Protein AF-0000000071057238 (afdb_homodimer)

Nearest PDB structures (foldseek):
  3fnb-assembly1_A  TM=7.774E-01  e=9.177E-21  Streptococcus mutans UA159
  3fnb-assembly1_B  TM=7.816E-01  e=3.026E-20  Streptococcus mutans UA159
  2jbw-assembly2_C  TM=7.021E-01  e=7.279E-16  Paenarthrobacter nicotinovorans
  6i8w-assembly2_B  TM=6.878E-01  e=1.904E-10  Pseudomonas aeruginosa
  4ccw-assembly1_A  TM=6.470E-01  e=1.759E-09  Bacillus subtilis

pLDDT: mean 96.22, std 3.1, range [66.31, 98.94]

Secondary structure (DSSP, 8-state):
--SSS-HHHHHHHHHHHGGGTTSHHHHHHHHHHHHH-SSHHHHHHHHHHHHHHHHHTT-HHHHHHHHHHHHTT--TT-TTHHHHHHHHHHHHHHH--SSEEEEEEEEETTEEEEEEEEEPTT--EEEEEE--SS--HHHHHGGGGGGTTSSEEEEEE--TTSTTGGGGT----S-THHHHHHHHHHTT-S-EEEEEETTHHHHHHHHHTT-TTEEEEEEES----HHHHHHHHH-HHHHHHHHHHHHTT-HHHHHHHHHHHHTT-HHHHHHHHHHHHHH---SHHHHHHHHTT--GGGTGGG--SEEEEEEETT-SSS-TTHHHHHHHH-TT-SEEEEEEE-TTTS--SGGGTT-HHHHHHHHHHHH-/--SSS-HHHHHHHHHHHGGGTTSHHHHHHHHHHHHH-SSHHHHHHHHHHHHHHHHHTT-HHHHHHHHHHHHTT--TT-TTHHHHHHHHHHHHHHH--SSEEEEEEEEETTEEEEEEEEEPTT--EEEEEE--SS--HHHHHGGGGGGTTSSEEEEEE--TTSTTGGGGT----S-THHHHHHHHHHTT-S-EEEEEETTHHHHHHHHHHH-TTEEEEEEES----HHHHHHHHH-HHHHHHHHHHHHTT-HHHHHHHHHHHHTT-HHHHHHHHHHHHHH---SHHHHHHHHTT--GGGTGGG--SEEEEEEETT-SSS-TTHHHHHHHH-TT-SEEEEEEE-TTTS--SGGGTT-HHHHHHHHHHHH-

Solvent-accessible surface area (backbone atoms only — not comparable to full-atom values): 37142 Å² total; per-residue (Å²): 130,84,49,58,77,44,70,65,60,27,49,50,52,47,60,58,41,50,92,44,55,84,40,67,66,51,45,51,45,61,69,48,46,28,80,59,44,85,50,69,67,42,40,27,51,52,30,41,52,53,15,52,52,28,46,74,71,65,42,25,57,61,14,14,38,24,22,48,56,24,45,64,83,57,52,91,78,43,84,58,43,63,60,40,49,50,49,19,50,52,26,34,72,73,48,64,66,93,44,57,69,48,79,50,68,41,74,47,93,93,42,51,30,49,34,40,35,36,55,29,95,72,37,84,45,41,35,38,36,35,50,28,85,82,37,37,50,72,66,54,57,66,70,48,66,84,50,63,83,34,50,38,23,38,38,30,34,30,51,54,19,18,52,71,26,35,82,62,68,36,43,46,65,64,68,37,34,54,61,50,49,47,50,31,60,73,70,69,52,75,62,32,30,37,36,6,32,44,53,6,14,25,37,43,46,43,15,38,33,71,37,71,43,44,52,37,40,34,18,30,18,65,31,51,37,59,62,54,32,50,31,68,71,57,32,72,66,55,35,49,50,47,52,51,35,58,75,64,66,40,48,82,58,44,32,60,52,53,54,56,55,25,74,77,29,72,60,53,37,49,51,50,54,52,45,25,58,22,55,68,39,90,46,59,47,60,39,50,60,56,45,58,64,38,43,35,83,82,30,30,57,52,22,52,33,35,35,37,39,37,36,18,61,63,18,84,57,42,62,47,73,47,52,40,57,51,59,68,36,37,70,46,30,24,29,40,36,36,40,41,22,19,83,79,62,43,22,14,29,61,60,16,52,90,30,45,66,63,53,49,55,53,50,51,58,68,74,98,130,83,50,58,76,44,68,66,59,28,49,50,53,46,62,58,39,52,92,44,55,85,40,65,66,52,46,51,46,61,71,48,46,29,82,58,45,85,48,70,66,40,39,28,51,53,30,40,53,53,13,51,50,28,46,75,71,64,42,24,58,61,14,15,39,25,22,48,55,25,46,65,84,57,53,91,79,42,84,59,44,64,61,39,50,50,49,20,49,52,25,34,72,73,47,65,66,94,45,57,68,48,79,51,68,42,75,47,92,93,44,54,31,48,33,41,36,36,55,28,94,70,36,83,44,40,35,39,36,36,50,29,86,82,37,37,50,72,64,56,58,67,70,49,66,85,50,62,84,34,48,36,23,39,38,29,33,28,51,54,19,18,50,71,26,35,83,62,69,35,45,47,64,66,68,34,34,54,62,51,50,48,50,33,59,73,68,69,50,74,61,33,32,35,36,8,33,44,54,6,15,24,37,44,48,42,15,37,35,71,37,72,40,42,51,34,41,33,19,32,18,64,32,51,37,58,60,52,31,50,30,67,71,58,31,72,66,56,35,52,52,48,51,52,35,58,76,66,66,39,46,84,60,44,33,58,50,53,54,55,55,25,74,75,29,72,60,54,38,49,52,49,56,53,44,25,58,22,54,68,39,90,47,60,47,60,39,51,61,57,47,60,64,38,44,37,84,82,30,30,59,52,22,51,34,35,34,39,37,36,35,17,61,64,17,84,56,42,62,48,74,47,51,41,57,51,60,67,36,36,71,45,29,25,29,41,34,37,39,40,19,19,82,78,62,44,21,14,30,62,62,16,52,91,30,46,68,63,55,49,54,53,49,52,58,68,74,98

InterPro domains:
  IPR000073 Alpha/beta hydrolase fold-1 [PF00561] (149-231)
  IPR029058 Alpha/Beta hydrolase fold [G3DSA:3.40.50.1820] (105-368)
  IPR029058 Alpha/Beta hydrolase fold [SSF53474] (9-367)

Organism: NCBI:txid439219

Structure (mmCIF, N/CA/C/O backbone):
data_AF-0000000071057238-model_v1
#
loop_
_entity.id
_entity.type
_entity.pdbx_description
1 polymer 'Pimeloyl-ACP methyl ester carboxylesterase'
#
loop_
_atom_site.group_PDB
_atom_site.id
_atom_site.type_symbol
_atom_site.label_atom_id
_atom_site.label_alt_id
_atom_site.label_comp_id
_atom_site.label_asym_id
_atom_site.label_entity_id
_atom_site.label_seq_id
_atom_site.pdbx_PDB_ins_code
_atom_site.Cartn_x
_atom_site.Cartn_y
_atom_site.Cartn_z
_atom_site.occupancy
_atom_site.B_iso_or_equiv
_atom_site.auth_seq_id
_atom_site.auth_comp_id
_atom_site.auth_asym_id
_atom_site.auth_atom_id
_atom_site.pdbx_PDB_model_num
ATOM 1 N N . MET A 1 1 ? -17.672 -15.414 -11.508 1 66.5 1 MET A N 1
ATOM 2 C CA . MET A 1 1 ? -18.547 -16.203 -12.367 1 66.5 1 MET A CA 1
ATOM 3 C C . MET A 1 1 ? -18.625 -17.656 -11.891 1 66.5 1 MET A C 1
ATOM 5 O O . MET A 1 1 ? -17.656 -18.188 -11.359 1 66.5 1 MET A O 1
ATOM 9 N N . MET A 1 2 ? -19.781 -18.141 -11.859 1 83.88 2 MET A N 1
ATOM 10 C CA . MET A 1 2 ? -20.016 -19.516 -11.398 1 83.88 2 MET A CA 1
ATOM 11 C C . MET A 1 2 ? -20.172 -20.469 -12.578 1 83.88 2 MET A C 1
ATOM 13 O O . MET A 1 2 ? -20.969 -20.234 -13.484 1 83.88 2 MET A O 1
ATOM 17 N N . PHE A 1 3 ? -19.234 -21.484 -12.688 1 94.12 3 PHE A N 1
ATOM 18 C CA . PHE A 1 3 ? -19.266 -22.531 -13.703 1 94.12 3 PHE A CA 1
ATOM 19 C C . PHE A 1 3 ? -19.781 -23.844 -13.125 1 94.12 3 PHE A C 1
ATOM 21 O O . PHE A 1 3 ? -20.938 -24.219 -13.359 1 94.12 3 PHE A O 1
ATOM 28 N N . THR A 1 4 ? -19.062 -24.438 -12.25 1 93.56 4 THR A N 1
ATOM 29 C CA . THR A 1 4 ? -19.359 -25.75 -11.688 1 93.56 4 THR A CA 1
ATOM 30 C C . THR A 1 4 ? -19.969 -25.609 -10.289 1 93.56 4 THR A C 1
ATOM 32 O O . THR A 1 4 ? -20.609 -26.531 -9.789 1 93.56 4 THR A O 1
ATOM 35 N N . GLY A 1 5 ? -19.719 -24.531 -9.672 1 91.31 5 GLY A N 1
ATOM 36 C CA . GLY A 1 5 ? -20.078 -24.359 -8.273 1 91.31 5 GLY A CA 1
ATOM 37 C C . GLY A 1 5 ? -18.953 -24.703 -7.324 1 91.31 5 GLY A C 1
ATOM 38 O O . GLY A 1 5 ? -18.984 -24.328 -6.148 1 91.31 5 GLY A O 1
ATOM 39 N N . ASN A 1 6 ? -17.969 -25.375 -7.777 1 91.31 6 ASN A N 1
ATOM 40 C CA . ASN A 1 6 ? -16.75 -25.625 -7.02 1 91.31 6 ASN A CA 1
ATOM 41 C C . ASN A 1 6 ? -15.711 -24.547 -7.25 1 91.31 6 ASN A C 1
ATOM 43 O O . ASN A 1 6 ? -15.289 -24.312 -8.383 1 91.31 6 ASN A O 1
ATOM 47 N N . ASN A 1 7 ? -15.25 -23.922 -6.188 1 89.56 7 ASN A N 1
ATOM 48 C CA . ASN A 1 7 ? -14.375 -22.75 -6.297 1 89.56 7 ASN A CA 1
ATOM 49 C C . ASN A 1 7 ? -13.062 -23.109 -6.984 1 89.56 7 ASN A C 1
ATOM 51 O O . ASN A 1 7 ? -12.523 -22.297 -7.746 1 89.56 7 ASN A O 1
ATOM 55 N N . GLN A 1 8 ? -12.539 -24.234 -6.734 1 91.25 8 GLN A N 1
ATOM 56 C CA . GLN A 1 8 ? -11.273 -24.672 -7.328 1 91.25 8 GLN A CA 1
ATOM 57 C C . GLN A 1 8 ? -11.406 -24.828 -8.836 1 91.25 8 GLN A C 1
ATOM 59 O O . GLN A 1 8 ? -10.578 -24.328 -9.594 1 91.25 8 GLN A O 1
ATOM 64 N N . PHE A 1 9 ? -12.453 -25.484 -9.289 1 94.75 9 PHE A N 1
ATOM 65 C CA . PHE A 1 9 ? -12.695 -25.656 -10.719 1 94.75 9 PHE A CA 1
ATOM 66 C C . PHE A 1 9 ? -13.016 -24.328 -11.383 1 94.75 9 PHE A C 1
ATOM 68 O O . PHE A 1 9 ? -12.477 -24.016 -12.453 1 94.75 9 PHE A O 1
ATOM 75 N N . ASP A 1 10 ? -13.867 -23.594 -10.727 1 94.62 10 ASP A N 1
ATOM 76 C CA . ASP A 1 10 ? -14.336 -22.344 -11.32 1 94.62 10 ASP A CA 1
ATOM 77 C C . ASP A 1 10 ? -13.18 -21.359 -11.5 1 94.62 10 ASP A C 1
ATOM 79 O O . ASP A 1 10 ? -13.094 -20.672 -12.523 1 94.62 10 ASP A O 1
ATOM 83 N N . PHE A 1 11 ? -12.281 -21.328 -10.578 1 93.62 11 PHE A N 1
ATOM 84 C CA . PHE A 1 11 ? -11.117 -20.453 -10.672 1 93.62 11 PHE A CA 1
ATOM 85 C C . PHE A 1 11 ? -10.219 -20.875 -11.836 1 93.62 11 PHE A C 1
ATOM 87 O O . PHE A 1 11 ? -9.75 -20.016 -12.586 1 93.62 11 PHE A O 1
ATOM 94 N N . GLN A 1 12 ? -9.984 -22.125 -11.922 1 95.44 12 GLN A N 1
ATOM 95 C CA . GLN A 1 12 ? -9.102 -22.594 -12.984 1 95.44 12 GLN A CA 1
ATOM 96 C C . GLN A 1 12 ? -9.727 -22.375 -14.359 1 95.44 12 GLN A C 1
ATOM 98 O O . GLN A 1 12 ? -9.023 -22.062 -15.32 1 95.44 12 GLN A O 1
ATOM 103 N N . ILE A 1 13 ? -11.047 -22.562 -14.422 1 96.44 13 ILE A N 1
ATOM 104 C CA . ILE A 1 13 ? -11.734 -22.281 -15.672 1 96.44 13 ILE A CA 1
ATOM 105 C C . ILE A 1 13 ? -11.531 -20.828 -16.062 1 96.44 13 ILE A C 1
ATOM 107 O O . ILE A 1 13 ? -11.195 -20.531 -17.219 1 96.44 13 ILE A O 1
ATOM 111 N N . GLN A 1 14 ? -11.672 -19.984 -15.086 1 94.25 14 GLN A N 1
ATOM 112 C CA . GLN A 1 14 ? -11.43 -18.562 -15.328 1 94.25 14 GLN A CA 1
ATOM 113 C C . GLN A 1 14 ? -9.984 -18.328 -15.766 1 94.25 14 GLN A C 1
ATOM 115 O O . GLN A 1 14 ? -9.734 -17.609 -16.734 1 94.25 14 GLN A O 1
ATOM 120 N N . ARG A 1 15 ? -9.094 -18.938 -15.117 1 94.56 15 ARG A N 1
ATOM 121 C CA . ARG A 1 15 ? -7.664 -18.781 -15.359 1 94.56 15 ARG A CA 1
ATOM 122 C C . ARG A 1 15 ? -7.309 -19.172 -16.797 1 94.56 15 ARG A C 1
ATOM 124 O O . ARG A 1 15 ? -6.625 -18.422 -17.5 1 94.56 15 ARG A O 1
ATOM 131 N N . PHE A 1 16 ? -7.848 -20.25 -17.281 1 96.56 16 PHE A N 1
ATOM 132 C CA . PHE A 1 16 ? -7.379 -20.812 -18.547 1 96.56 16 PHE A CA 1
ATOM 133 C C . PHE A 1 16 ? -8.172 -20.25 -19.719 1 96.56 16 PHE A C 1
ATOM 135 O O . PHE A 1 16 ? -7.805 -20.453 -20.875 1 96.56 16 PHE A O 1
ATOM 142 N N . THR A 1 17 ? -9.242 -19.453 -19.453 1 96.06 17 THR A N 1
ATOM 143 C CA . THR A 1 17 ? -10.062 -18.938 -20.547 1 96.06 17 THR A CA 1
ATOM 144 C C . THR A 1 17 ? -10.023 -17.406 -20.594 1 96.06 17 THR A C 1
ATOM 146 O O . THR A 1 17 ? -10.383 -16.812 -21.609 1 96.06 17 THR A O 1
ATOM 149 N N . SER A 1 18 ? -9.555 -16.766 -19.562 1 91.5 18 SER A N 1
ATOM 150 C CA . SER A 1 18 ? -9.727 -15.336 -19.391 1 91.5 18 SER A CA 1
ATOM 151 C C . SER A 1 18 ? -8.992 -14.547 -20.469 1 91.5 18 SER A C 1
ATOM 153 O O . SER A 1 18 ? -9.484 -13.523 -20.938 1 91.5 18 SER A O 1
ATOM 155 N N . LEU A 1 19 ? -7.84 -15.031 -20.906 1 91 19 LEU A N 1
ATOM 156 C CA . LEU A 1 19 ? -7.039 -14.312 -21.891 1 91 19 LEU A CA 1
ATOM 157 C C . LEU A 1 19 ? -7.703 -14.352 -23.266 1 91 19 LEU A C 1
ATOM 159 O O . LEU A 1 19 ? -7.348 -13.57 -24.156 1 91 19 LEU A O 1
ATOM 163 N N . TYR A 1 20 ? -8.672 -15.25 -23.422 1 94.38 20 TYR A N 1
ATOM 164 C CA . TYR A 1 20 ? -9.266 -15.469 -24.734 1 94.38 20 TYR A CA 1
ATOM 165 C C . TYR A 1 20 ? -10.773 -15.242 -24.688 1 94.38 20 TYR A C 1
ATOM 167 O O . TYR A 1 20 ? -11.516 -15.82 -25.484 1 94.38 20 TYR A O 1
ATOM 175 N N . ILE A 1 21 ? -11.164 -14.406 -23.797 1 92.81 21 ILE A N 1
ATOM 176 C CA . ILE A 1 21 ? -12.586 -14.25 -23.516 1 92.81 21 ILE A CA 1
ATOM 177 C C . ILE A 1 21 ? -13.273 -13.586 -24.703 1 92.81 21 ILE A C 1
ATOM 179 O O . ILE A 1 21 ? -14.492 -13.703 -24.875 1 92.81 21 ILE A O 1
ATOM 183 N N . GLU A 1 22 ? -12.578 -12.922 -25.562 1 94.19 22 GLU A N 1
ATOM 184 C CA . G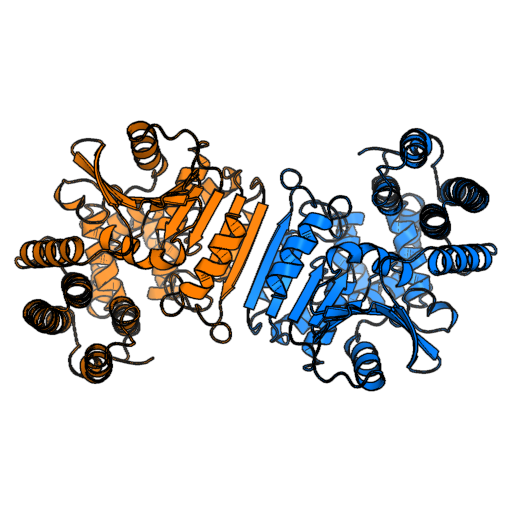LU A 1 22 ? -13.172 -12.242 -26.703 1 94.19 22 GLU A CA 1
ATOM 185 C C . GLU A 1 22 ? -13.5 -13.227 -27.812 1 94.19 22 GLU A C 1
ATOM 187 O O . GLU A 1 22 ? -14.266 -12.906 -28.734 1 94.19 22 GLU A O 1
ATOM 192 N N . ASP A 1 23 ? -12.836 -14.43 -27.828 1 96.69 23 ASP A N 1
ATOM 193 C CA . ASP A 1 23 ? -13.117 -15.453 -28.828 1 96.69 23 ASP A CA 1
ATOM 194 C C . ASP A 1 23 ? -14.492 -16.078 -28.594 1 96.69 23 ASP A C 1
ATOM 196 O O . ASP A 1 23 ? -14.773 -16.594 -27.516 1 96.69 23 ASP A O 1
ATOM 200 N N . GLU A 1 24 ? -15.305 -16.125 -29.609 1 97.44 24 GLU A N 1
ATOM 201 C CA . GLU A 1 24 ? -16.688 -16.578 -29.5 1 97.44 24 GLU A CA 1
ATOM 202 C C . GLU A 1 24 ? -16.734 -18.062 -29.094 1 97.44 24 GLU A C 1
ATOM 204 O O . GLU A 1 24 ? -17.625 -18.469 -28.359 1 97.44 24 GLU A O 1
ATOM 209 N N . GLU A 1 25 ? -15.875 -18.828 -29.594 1 97.69 25 GLU A N 1
ATOM 210 C CA . GLU A 1 25 ? -15.875 -20.25 -29.266 1 97.69 25 GLU A CA 1
ATOM 211 C C . GLU A 1 25 ? -15.477 -20.484 -27.812 1 97.69 25 GLU A C 1
ATOM 213 O O . GLU A 1 25 ? -16.016 -21.375 -27.156 1 97.69 25 GLU A O 1
ATOM 218 N N . VAL A 1 26 ? -14.508 -19.703 -27.375 1 98 26 VAL A N 1
ATOM 219 C CA . VAL A 1 26 ? -14.125 -19.781 -25.969 1 98 26 VAL A CA 1
ATOM 220 C C . VAL A 1 26 ? -15.305 -19.359 -25.078 1 98 26 VAL A C 1
ATOM 222 O O . VAL A 1 26 ? -15.547 -19.969 -24.031 1 98 26 VAL A O 1
ATOM 225 N N . GLN A 1 27 ? -16.047 -18.328 -25.547 1 97.19 27 GLN A N 1
ATOM 226 C CA . GLN A 1 27 ? -17.25 -17.938 -24.812 1 97.19 27 GLN A CA 1
ATOM 227 C C . GLN A 1 27 ? -18.25 -19.078 -24.734 1 97.19 27 GLN A C 1
ATOM 229 O O . GLN A 1 27 ? -18.875 -19.297 -23.688 1 97.19 27 GLN A O 1
ATOM 234 N N . ASN A 1 28 ? -18.391 -19.734 -25.781 1 97.25 28 ASN A N 1
ATOM 235 C CA . ASN A 1 28 ? -19.297 -20.875 -25.797 1 97.25 28 ASN A CA 1
ATOM 236 C C . ASN A 1 28 ? -18.797 -22 -24.891 1 97.25 28 ASN A C 1
ATOM 238 O O . ASN A 1 28 ? -19.594 -22.656 -24.219 1 97.25 28 ASN A O 1
ATOM 242 N N . ASP A 1 29 ? -17.469 -22.25 -24.906 1 97.94 29 ASP A N 1
ATOM 243 C CA . ASP A 1 29 ? -16.891 -23.234 -24 1 97.94 29 ASP A CA 1
ATOM 244 C C . ASP A 1 29 ? -17.234 -22.906 -22.547 1 97.94 29 ASP A C 1
ATOM 246 O O . ASP A 1 29 ? -17.562 -23.812 -21.781 1 97.94 29 ASP A O 1
ATOM 250 N N . ARG A 1 30 ? -17.156 -21.656 -22.203 1 96.56 30 ARG A N 1
ATOM 251 C CA . ARG A 1 30 ? -17.406 -21.219 -20.844 1 96.56 30 ARG A CA 1
ATOM 252 C C . ARG A 1 30 ? -18.844 -21.469 -20.438 1 96.56 30 ARG A C 1
ATOM 254 O O . ARG A 1 30 ? -19.125 -21.75 -19.266 1 96.56 30 ARG A O 1
ATOM 261 N N . LYS A 1 31 ? -19.719 -21.484 -21.375 1 95.56 31 LYS A N 1
ATOM 262 C CA . LYS A 1 31 ? -21.141 -21.719 -21.094 1 95.56 31 LYS A CA 1
ATOM 263 C C . LYS A 1 31 ? -21.391 -23.219 -20.859 1 95.56 31 LYS A C 1
ATOM 265 O O . LYS A 1 31 ? -22.297 -23.578 -20.109 1 95.56 31 LYS A O 1
ATOM 270 N N . GLU A 1 32 ? -20.594 -24 -21.391 1 95.5 32 GLU A N 1
ATOM 271 C CA . GLU A 1 32 ? -20.906 -25.422 -21.422 1 95.5 32 GLU A CA 1
ATOM 272 C C . GLU A 1 32 ? -20.094 -26.188 -20.391 1 95.5 32 GLU A C 1
ATOM 274 O O . GLU A 1 32 ? -20.531 -27.234 -19.891 1 95.5 32 GLU A O 1
ATOM 279 N N . ILE A 1 33 ? -18.969 -25.703 -20.094 1 96.19 33 ILE A N 1
ATOM 280 C CA . ILE A 1 33 ? -17.969 -26.469 -19.359 1 96.19 33 ILE A CA 1
ATOM 281 C C . ILE A 1 33 ? -18.5 -26.812 -17.969 1 96.19 33 ILE A C 1
ATOM 283 O O . ILE A 1 33 ? -18.219 -27.891 -17.438 1 96.19 33 ILE A O 1
ATOM 287 N N . GLY A 1 34 ? -19.266 -25.969 -17.406 1 94.5 34 GLY A N 1
ATOM 288 C CA . GLY A 1 34 ? -19.797 -26.188 -16.078 1 94.5 34 GLY A CA 1
ATOM 289 C C . GLY A 1 34 ? -20.594 -27.484 -15.945 1 94.5 34 GLY A C 1
ATOM 290 O O . GLY A 1 34 ? -20.562 -28.125 -14.898 1 94.5 34 GLY A O 1
ATOM 291 N N . LYS A 1 35 ? -21.219 -27.922 -16.969 1 94.38 35 LYS A N 1
ATOM 292 C CA . LYS A 1 35 ? -22.062 -29.109 -16.953 1 94.38 35 LYS A CA 1
ATOM 293 C C . LYS A 1 35 ? -21.25 -30.375 -17.219 1 94.38 35 LYS A C 1
ATOM 295 O O . LYS A 1 35 ? -21.719 -31.484 -16.969 1 94.38 35 LYS A O 1
ATOM 300 N N . LYS A 1 36 ? -20.078 -30.172 -17.594 1 95.06 36 LYS A N 1
ATOM 301 C CA . LYS A 1 36 ? -19.297 -31.312 -18.078 1 95.06 36 LYS A CA 1
ATOM 302 C C . LYS A 1 36 ? -18.266 -31.75 -17.047 1 95.06 36 LYS A C 1
ATOM 304 O O . LYS A 1 36 ? -17.766 -32.875 -17.094 1 95.06 36 LYS A O 1
ATOM 309 N N . ILE A 1 37 ? -17.922 -30.875 -16.125 1 94.94 37 ILE A N 1
ATOM 310 C CA . ILE A 1 37 ? -16.812 -31.125 -15.211 1 94.94 37 ILE A CA 1
ATOM 311 C C . ILE A 1 37 ? -17.375 -31.531 -13.844 1 94.94 37 ILE A C 1
ATOM 313 O O . ILE A 1 37 ? -18.125 -30.781 -13.227 1 94.94 37 ILE A O 1
ATOM 317 N N . VAL A 1 38 ? -16.984 -32.688 -13.359 1 89.69 38 VAL A N 1
ATOM 318 C CA . VAL A 1 38 ? -17.438 -33.156 -12.055 1 89.69 38 VAL A CA 1
ATOM 319 C C . VAL A 1 38 ? -16.234 -33.562 -11.211 1 89.69 38 VAL A C 1
ATOM 321 O O . VAL A 1 38 ? -16.312 -33.594 -9.977 1 89.69 38 VAL A O 1
ATOM 324 N N . GLU A 1 39 ? -15.219 -34.094 -11.852 1 91.81 39 GLU A N 1
ATOM 325 C CA . GLU A 1 39 ? -14.008 -34.562 -11.188 1 91.81 39 GLU A CA 1
ATOM 326 C C . GLU A 1 39 ? -12.789 -34.406 -12.094 1 91.81 39 GLU A C 1
ATOM 328 O O . GLU A 1 39 ? -12.883 -33.844 -13.188 1 91.81 39 GLU A O 1
ATOM 333 N N . PHE A 1 40 ? -11.648 -34.938 -11.664 1 93.5 40 PHE A N 1
ATOM 334 C CA . PHE A 1 40 ? -10.391 -34.75 -12.375 1 93.5 40 PHE A CA 1
ATOM 335 C C . PHE A 1 40 ? -10.422 -35.438 -13.734 1 93.5 40 PHE A C 1
ATOM 337 O O . PHE A 1 40 ? -9.906 -34.875 -14.719 1 93.5 40 PHE A O 1
ATOM 344 N N . VAL A 1 41 ? -11.062 -36.562 -13.805 1 93.56 41 VAL A N 1
ATOM 345 C CA . VAL A 1 41 ? -11.094 -37.312 -15.039 1 93.56 41 VAL A CA 1
ATOM 346 C C . VAL A 1 41 ? -11.898 -36.562 -16.094 1 93.56 41 VAL A C 1
ATOM 348 O O . VAL A 1 41 ? -11.469 -36.469 -17.25 1 93.56 41 VAL A O 1
ATOM 351 N N . SER A 1 42 ? -13.055 -36.125 -15.68 1 96.12 42 SER A N 1
ATOM 352 C CA . SER A 1 42 ? -13.867 -35.375 -16.625 1 96.12 42 SER A CA 1
ATOM 353 C C . SER A 1 42 ? -13.195 -34.062 -17 1 96.12 42 SER A C 1
ATOM 355 O O . SER A 1 42 ? -13.352 -33.562 -18.125 1 96.12 42 SER A O 1
ATOM 357 N N . TRP A 1 43 ? -12.477 -33.469 -16.047 1 97.62 43 TRP A N 1
ATOM 358 C CA . TRP A 1 43 ? -11.695 -32.25 -16.328 1 97.62 43 TRP A CA 1
ATOM 359 C C . TRP A 1 43 ? -10.695 -32.531 -17.453 1 97.62 43 TRP A C 1
ATOM 361 O O . TRP A 1 43 ? -10.711 -31.812 -18.469 1 97.62 43 TRP A O 1
ATOM 371 N N . LYS A 1 44 ? -9.906 -33.5 -17.312 1 97.62 44 LYS A N 1
ATOM 372 C CA . LYS A 1 44 ? -8.891 -33.844 -18.312 1 97.62 44 LYS A CA 1
ATOM 373 C C . LYS A 1 44 ? -9.523 -34.125 -19.672 1 97.62 44 LYS A C 1
ATOM 375 O O . LYS A 1 44 ? -9.078 -33.562 -20.688 1 97.62 44 LYS A O 1
ATOM 380 N N . SER A 1 45 ? -10.547 -34.906 -19.656 1 97.38 45 SER A N 1
ATOM 381 C CA . SER A 1 45 ? -11.156 -35.344 -20.906 1 97.38 45 SER A CA 1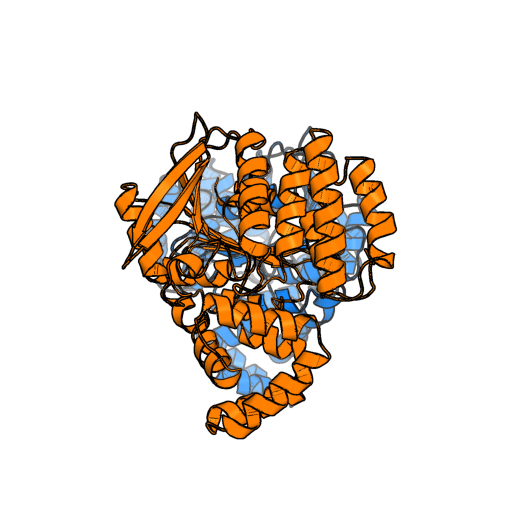
ATOM 382 C C . SER A 1 45 ? -11.734 -34.156 -21.688 1 97.38 45 SER A C 1
ATOM 384 O O . SER A 1 45 ? -11.516 -34.031 -22.891 1 97.38 45 SER A O 1
ATOM 386 N N . TRP A 1 46 ? -12.445 -33.344 -20.984 1 98.19 46 TRP A N 1
ATOM 387 C CA . TRP A 1 46 ? -13.102 -32.219 -21.641 1 98.19 46 TRP A CA 1
ATOM 388 C C . TRP A 1 46 ? -12.062 -31.25 -22.219 1 98.19 46 TRP A C 1
ATOM 390 O O . TRP A 1 46 ? -12.141 -30.875 -23.391 1 98.19 46 TRP A O 1
ATOM 400 N N . TRP A 1 47 ? -11.094 -30.828 -21.422 1 98.56 47 TRP A N 1
ATOM 401 C CA . TRP A 1 47 ? -10.086 -29.859 -21.844 1 98.56 47 TRP A CA 1
ATOM 402 C C . TRP A 1 47 ? -9.234 -30.422 -22.984 1 98.56 47 TRP A C 1
ATOM 404 O O . TRP A 1 47 ? -8.867 -29.703 -23.906 1 98.56 47 TRP A O 1
ATOM 414 N N . LEU A 1 48 ? -8.922 -31.719 -22.875 1 98.44 48 LEU A N 1
ATOM 415 C CA . LEU A 1 48 ? -8.102 -32.344 -23.891 1 98.44 48 LEU A CA 1
ATOM 416 C C . LEU A 1 48 ? -8.828 -32.375 -25.234 1 98.44 48 LEU A C 1
ATOM 418 O O . LEU A 1 48 ? -8.227 -32.094 -26.281 1 98.44 48 LEU A O 1
ATOM 422 N N . GLU A 1 49 ? -10.062 -32.719 -25.234 1 98.38 49 GLU A N 1
ATOM 423 C CA . GLU A 1 49 ? -10.867 -32.719 -26.453 1 98.38 49 GLU A CA 1
ATOM 424 C C . GLU A 1 49 ? -10.93 -31.344 -27.094 1 98.38 49 GLU A C 1
ATOM 426 O O . GLU A 1 49 ? -10.75 -31.203 -28.297 1 98.38 49 GLU A O 1
ATOM 431 N N . ARG A 1 50 ? -11.195 -30.359 -26.297 1 98.62 50 ARG A N 1
ATOM 432 C CA . ARG A 1 50 ? -11.305 -28.984 -26.797 1 98.62 50 ARG A CA 1
ATOM 433 C C . ARG A 1 50 ? -9.953 -28.484 -27.281 1 98.62 50 ARG A C 1
ATOM 435 O O . ARG A 1 50 ? -9.883 -27.734 -28.266 1 98.62 50 ARG A O 1
ATOM 442 N N . ALA A 1 51 ? -8.875 -28.875 -26.547 1 98.81 51 ALA A N 1
ATOM 443 C CA . ALA A 1 51 ? -7.531 -28.484 -26.984 1 98.81 51 ALA A CA 1
ATOM 444 C C . ALA A 1 51 ? -7.211 -29.047 -28.359 1 98.81 51 ALA A C 1
ATOM 446 O O . ALA A 1 51 ? -6.695 -28.328 -29.219 1 98.81 51 ALA A O 1
ATOM 447 N N . SER A 1 52 ? -7.57 -30.281 -28.547 1 98.44 52 SER A N 1
ATOM 448 C CA . SER A 1 52 ? -7.355 -30.938 -29.844 1 98.44 52 SER A CA 1
ATOM 449 C C . SER A 1 52 ? -8.148 -30.234 -30.938 1 98.44 52 SER A C 1
ATOM 451 O O . SER A 1 52 ? -7.648 -30.062 -32.062 1 98.44 52 SER A O 1
ATOM 453 N N . TYR A 1 53 ? -9.336 -29.906 -30.672 1 98.56 53 TYR A N 1
ATOM 454 C CA . TYR A 1 53 ? -10.18 -29.188 -31.625 1 98.56 53 TYR A CA 1
ATOM 455 C C . TYR A 1 53 ? -9.539 -27.859 -32.031 1 98.56 53 TYR A C 1
ATOM 457 O O . TYR A 1 53 ? -9.43 -27.547 -33.219 1 98.56 53 TYR A O 1
ATOM 465 N N . TYR A 1 54 ? -9.078 -27.047 -31.047 1 98.75 54 TYR A N 1
ATOM 466 C CA . TYR A 1 54 ? -8.492 -25.734 -31.328 1 98.75 54 TYR A CA 1
ATOM 467 C C . TYR A 1 54 ? -7.18 -25.875 -32.094 1 98.75 54 TYR A C 1
ATOM 469 O O . TYR A 1 54 ? -6.848 -25.031 -32.938 1 98.75 54 TYR A O 1
ATOM 477 N N . GLU A 1 55 ? -6.434 -26.938 -31.75 1 98.5 55 GLU A N 1
ATOM 478 C CA . GLU A 1 55 ? -5.207 -27.172 -32.5 1 98.5 55 GLU A CA 1
ATOM 479 C C . GLU A 1 55 ? -5.52 -27.484 -33.969 1 98.5 55 GLU A C 1
ATOM 481 O O . GLU A 1 55 ? -4.883 -26.922 -34.875 1 98.5 55 GLU A O 1
ATOM 486 N N . LYS A 1 56 ? -6.5 -28.234 -34.25 1 98.31 56 LYS A N 1
ATOM 487 C CA . LYS A 1 56 ? -6.883 -28.625 -35.594 1 98.31 56 LYS A CA 1
ATOM 488 C C . LYS A 1 56 ? -7.438 -27.438 -36.375 1 98.31 56 LYS A C 1
ATOM 490 O O . LYS A 1 56 ? -7.266 -27.375 -37.594 1 98.31 56 LYS A O 1
ATOM 495 N N . THR A 1 57 ? -8.047 -26.547 -35.719 1 98.12 57 THR A N 1
ATOM 496 C CA . THR A 1 57 ? -8.688 -25.422 -36.375 1 98.12 57 THR A CA 1
ATOM 497 C C . THR A 1 57 ? -7.727 -24.234 -36.469 1 98.12 57 THR A C 1
ATOM 499 O O . THR A 1 57 ? -8.102 -23.156 -36.938 1 98.12 57 THR A O 1
ATOM 502 N N . GLY A 1 58 ? -6.555 -24.375 -35.938 1 97.69 58 GLY A N 1
ATOM 503 C CA . GLY A 1 58 ? -5.5 -23.391 -36.156 1 97.69 58 GLY A CA 1
ATOM 504 C C . GLY A 1 58 ? -5.438 -22.328 -35.062 1 97.69 58 GLY A C 1
ATOM 505 O O . GLY A 1 58 ? -4.652 -21.391 -35.156 1 97.69 58 GLY A O 1
ATOM 506 N N . LYS A 1 59 ? -6.234 -22.438 -34.031 1 98.12 59 LYS A N 1
ATOM 507 C CA . LYS A 1 59 ? -6.176 -21.531 -32.906 1 98.12 59 LYS A CA 1
ATOM 508 C C . LYS A 1 59 ? -5.199 -22.016 -31.844 1 98.12 59 LYS A C 1
ATOM 510 O O . LYS A 1 59 ? -5.605 -22.375 -30.734 1 98.12 59 LYS A O 1
ATOM 515 N N . LEU A 1 60 ? -3.943 -21.922 -32.156 1 98.44 60 LEU A N 1
ATOM 516 C CA . LEU A 1 60 ? -2.887 -22.625 -31.422 1 98.44 60 LEU A CA 1
ATOM 517 C C . LEU A 1 60 ? -2.668 -22 -30.047 1 98.44 60 LEU A C 1
ATOM 519 O O . LEU A 1 60 ? -2.316 -22.688 -29.094 1 98.44 60 LEU A O 1
ATOM 523 N N . ASN A 1 61 ? -2.83 -20.703 -29.891 1 97.31 61 ASN A N 1
ATOM 524 C CA . ASN A 1 61 ? -2.697 -20.062 -28.578 1 97.31 61 ASN A CA 1
ATOM 525 C C . ASN A 1 61 ? -3.75 -20.562 -27.594 1 97.31 61 ASN A C 1
ATOM 527 O O . ASN A 1 61 ? -3.436 -20.859 -26.453 1 97.31 61 ASN A O 1
ATOM 531 N N . ILE A 1 62 ? -5.004 -20.672 -28.078 1 98.38 62 ILE A N 1
ATOM 532 C CA . ILE A 1 62 ? -6.082 -21.203 -27.25 1 98.38 62 ILE A CA 1
ATOM 533 C C . ILE A 1 62 ? -5.812 -22.672 -26.953 1 98.38 62 ILE A C 1
ATOM 535 O O . ILE A 1 62 ? -5.973 -23.125 -25.812 1 98.38 62 ILE A O 1
ATOM 539 N N . ALA A 1 63 ? -5.348 -23.422 -27.984 1 98.75 63 ALA A N 1
ATOM 540 C CA . ALA A 1 63 ? -5.016 -24.844 -27.812 1 98.75 63 ALA A CA 1
ATOM 541 C C . ALA A 1 63 ? -3.975 -25.016 -26.703 1 98.75 63 ALA A C 1
ATOM 543 O O . ALA A 1 63 ? -4.09 -25.922 -25.875 1 98.75 63 ALA A O 1
ATOM 544 N N . SER A 1 64 ? -2.977 -24.203 -26.734 1 98.44 64 SER A N 1
ATOM 545 C CA . SER A 1 64 ? -1.911 -24.297 -25.734 1 98.44 64 SER A CA 1
ATOM 546 C C . SER A 1 64 ? -2.461 -24.141 -24.328 1 98.44 64 SER A C 1
ATOM 548 O O . SER A 1 64 ? -2.162 -24.953 -23.453 1 98.44 64 SER A O 1
ATOM 550 N N . SER A 1 65 ? -3.238 -23.094 -24.125 1 98.06 65 SER A N 1
ATOM 551 C CA . SER A 1 65 ? -3.838 -22.875 -22.812 1 98.06 65 SER A CA 1
ATOM 552 C C . SER A 1 65 ? -4.703 -24.047 -22.391 1 98.06 65 SER A C 1
ATOM 554 O O . SER A 1 65 ? -4.684 -24.453 -21.219 1 98.06 65 SER A O 1
ATOM 556 N N . TYR A 1 66 ? -5.422 -24.594 -23.312 1 98.81 66 TYR A N 1
ATOM 557 C CA . TYR A 1 66 ? -6.332 -25.688 -23.016 1 98.81 66 TYR A CA 1
ATOM 558 C C . TYR A 1 66 ? -5.566 -26.969 -22.766 1 98.81 66 TYR A C 1
ATOM 560 O O . TYR A 1 66 ? -5.977 -27.797 -21.938 1 98.81 66 TYR A O 1
ATOM 568 N N . TYR A 1 67 ? -4.457 -27.234 -23.438 1 98.69 67 TYR A N 1
ATOM 569 C CA . TYR A 1 67 ? -3.602 -28.359 -23.109 1 98.69 67 TYR A CA 1
ATOM 570 C C . TYR A 1 67 ? -3.037 -28.234 -21.703 1 98.69 67 TYR A C 1
ATOM 572 O O . TYR A 1 67 ? -2.988 -29.219 -20.953 1 98.69 67 TYR A O 1
ATOM 580 N N . LYS A 1 68 ? -2.619 -27.016 -21.375 1 98 68 LYS A N 1
ATOM 581 C CA . LYS A 1 68 ? -2.148 -26.781 -20.016 1 98 68 LYS A CA 1
ATOM 582 C C . LYS A 1 68 ? -3.244 -27.078 -19 1 98 68 LYS A C 1
ATOM 584 O O . LYS A 1 68 ? -2.984 -27.703 -17.953 1 98 68 LYS A O 1
ATOM 589 N N . ALA A 1 69 ? -4.445 -26.625 -19.312 1 98 69 ALA A N 1
ATOM 590 C CA . ALA A 1 69 ? -5.582 -26.922 -18.438 1 98 69 ALA A CA 1
ATOM 591 C C . ALA A 1 69 ? -5.793 -28.422 -18.297 1 98 69 ALA A C 1
ATOM 593 O O . ALA A 1 69 ? -6.031 -28.906 -17.188 1 98 69 ALA A O 1
ATOM 594 N N . ALA A 1 70 ? -5.676 -29.141 -19.375 1 98.19 70 ALA A N 1
ATOM 595 C CA . ALA A 1 70 ? -5.891 -30.594 -19.359 1 98.19 70 ALA A CA 1
ATOM 596 C C . ALA A 1 70 ? -4.887 -31.281 -18.453 1 98.19 70 ALA A C 1
ATOM 598 O O . ALA A 1 70 ? -5.211 -32.281 -17.797 1 98.19 70 ALA A O 1
ATOM 599 N N . MET A 1 71 ? -3.752 -30.766 -18.391 1 95.94 71 MET A N 1
ATOM 600 C CA . MET A 1 71 ? -2.676 -31.406 -17.641 1 95.94 71 MET A CA 1
ATOM 601 C C . MET A 1 71 ? -2.691 -30.953 -16.172 1 95.94 71 MET A C 1
ATOM 603 O O . MET A 1 71 ? -1.982 -31.516 -15.344 1 95.94 71 MET A O 1
ATOM 607 N N . PHE A 1 72 ? -3.502 -30.016 -15.773 1 96 72 PHE A N 1
ATOM 608 C CA . PHE A 1 72 ? -3.416 -29.281 -14.516 1 96 72 PHE A CA 1
ATOM 609 C C . PHE A 1 72 ? -3.52 -30.234 -13.328 1 96 72 PHE A C 1
ATOM 611 O O . PHE A 1 72 ? -2.779 -30.094 -12.352 1 96 72 PHE A O 1
ATOM 618 N N . TYR A 1 73 ? -4.363 -31.203 -13.383 1 95.44 73 TYR A N 1
ATOM 619 C CA . TYR A 1 73 ? -4.605 -32.062 -12.234 1 95.44 73 TYR A CA 1
ATOM 620 C C . TYR A 1 73 ? -3.922 -33.438 -12.414 1 95.44 73 TYR A C 1
ATOM 622 O O . TYR A 1 73 ? -4.16 -34.375 -11.641 1 95.44 73 TYR A O 1
ATOM 630 N N . LEU A 1 74 ? -3.07 -33.531 -13.422 1 94.31 74 LEU A N 1
ATOM 631 C CA . LEU A 1 74 ? -2.391 -34.812 -13.672 1 94.31 74 LEU A CA 1
ATOM 632 C C . LEU A 1 74 ? -1.153 -34.938 -12.789 1 94.31 74 LEU A C 1
ATOM 634 O O . LEU A 1 74 ? -0.471 -33.969 -12.516 1 94.31 74 LEU A O 1
ATOM 638 N N . THR A 1 75 ? -0.941 -36.188 -12.438 1 91.06 75 THR A N 1
ATOM 639 C CA . THR A 1 75 ? 0.291 -36.5 -11.727 1 91.06 75 THR A CA 1
ATOM 640 C C . THR A 1 75 ? 1.351 -37.031 -12.688 1 91.06 75 THR A C 1
ATOM 642 O O . THR A 1 75 ? 1.073 -37.25 -13.875 1 91.06 75 THR A O 1
ATOM 645 N N . LEU A 1 76 ? 2.525 -37.25 -12.18 1 88.5 76 LEU A N 1
ATOM 646 C CA . LEU A 1 76 ? 3.639 -37.719 -13 1 88.5 76 LEU A CA 1
ATOM 647 C C . LEU A 1 76 ? 3.383 -39.156 -13.508 1 88.5 76 LEU A C 1
ATOM 649 O O . LEU A 1 76 ? 3.943 -39.562 -14.531 1 88.5 76 LEU A O 1
ATOM 653 N N . GLU A 1 77 ? 2.504 -39.812 -12.836 1 89.5 77 GLU A N 1
ATOM 654 C CA . GLU A 1 77 ? 2.256 -41.219 -13.18 1 89.5 77 GLU A CA 1
ATOM 655 C C . GLU A 1 77 ? 1.211 -41.344 -14.281 1 89.5 77 GLU A C 1
ATOM 657 O O . GLU A 1 77 ? 1.053 -42.406 -14.883 1 89.5 77 GLU A O 1
ATOM 662 N N . ASP A 1 78 ? 0.582 -40.312 -14.539 1 93.19 78 ASP A N 1
ATOM 663 C CA . ASP A 1 78 ? -0.429 -40.344 -15.594 1 93.19 78 ASP A CA 1
ATOM 664 C C . ASP A 1 78 ? 0.209 -40.594 -16.953 1 93.19 78 ASP A C 1
ATOM 666 O O . ASP A 1 78 ? 1.078 -39.844 -17.391 1 93.19 78 ASP A O 1
ATOM 670 N N . PRO A 1 79 ? -0.23 -41.531 -17.641 1 94.31 79 PRO A N 1
ATOM 671 C CA . PRO A 1 79 ? 0.421 -41.938 -18.891 1 94.31 79 PRO A CA 1
ATOM 672 C C . PRO A 1 79 ? 0.25 -40.906 -19.984 1 94.31 79 PRO A C 1
ATOM 674 O O . PRO A 1 79 ? 1.034 -40.875 -20.938 1 94.31 79 PRO A O 1
ATOM 677 N N . ASP A 1 80 ? -0.737 -40.062 -19.875 1 95.94 80 ASP A N 1
ATOM 678 C CA . ASP A 1 80 ? -1.019 -39.094 -20.922 1 95.94 80 ASP A CA 1
ATOM 679 C C . ASP A 1 80 ? -0.241 -37.781 -20.688 1 95.94 80 ASP A C 1
ATOM 681 O O . ASP A 1 80 ? -0.197 -36.906 -21.562 1 95.94 80 ASP A O 1
ATOM 685 N N . ARG A 1 81 ? 0.32 -37.625 -19.547 1 95 81 ARG A N 1
ATOM 686 C CA . ARG A 1 81 ? 0.873 -36.344 -19.125 1 95 81 ARG A CA 1
ATOM 687 C C . ARG A 1 81 ? 1.94 -35.875 -20.109 1 95 81 ARG A C 1
ATOM 689 O O . ARG A 1 81 ? 1.927 -34.719 -20.531 1 95 81 ARG A O 1
ATOM 696 N N . GLU A 1 82 ? 2.85 -36.75 -20.484 1 95.12 82 GLU A N 1
ATOM 697 C CA . GLU A 1 82 ? 3.957 -36.344 -21.344 1 95.12 82 GLU A CA 1
ATOM 698 C C . GLU A 1 82 ? 3.455 -35.906 -22.719 1 95.12 82 GLU A C 1
ATOM 700 O O . GLU A 1 82 ? 3.926 -34.906 -23.25 1 95.12 82 GLU A O 1
ATOM 705 N N . ASP A 1 83 ? 2.533 -36.625 -23.234 1 97.12 83 ASP A N 1
ATOM 706 C CA . ASP A 1 83 ? 1.979 -36.281 -24.531 1 97.12 83 ASP A CA 1
ATOM 707 C C . ASP A 1 83 ? 1.268 -34.938 -24.484 1 97.12 83 ASP A C 1
ATOM 709 O O . ASP A 1 83 ? 1.394 -34.125 -25.406 1 97.12 83 ASP A O 1
ATOM 713 N N . ILE A 1 84 ? 0.5 -34.719 -23.453 1 97.81 84 ILE A N 1
ATOM 714 C CA . ILE A 1 84 ? -0.221 -33.469 -23.297 1 97.81 84 ILE A CA 1
ATOM 715 C C . ILE A 1 84 ? 0.773 -32.312 -23.094 1 97.81 84 ILE A C 1
ATOM 717 O O . ILE A 1 84 ? 0.608 -31.25 -23.672 1 97.81 84 ILE A O 1
ATOM 721 N N . TYR A 1 85 ? 1.818 -32.594 -22.359 1 96.44 85 TYR A N 1
ATOM 722 C CA . TYR A 1 85 ? 2.867 -31.594 -22.156 1 96.44 85 TYR A CA 1
ATOM 723 C C . TYR A 1 85 ? 3.527 -31.203 -23.469 1 96.44 85 TYR A C 1
ATOM 725 O O . TYR A 1 85 ? 3.742 -30.016 -23.734 1 96.44 85 TYR A O 1
ATOM 733 N N . GLN A 1 86 ? 3.816 -32.188 -24.281 1 97.31 86 GLN A N 1
ATOM 734 C CA . GLN A 1 86 ? 4.434 -31.906 -25.562 1 97.31 86 GLN A CA 1
ATOM 735 C C . GLN A 1 86 ? 3.504 -31.094 -26.469 1 97.31 86 GLN A C 1
ATOM 737 O O . GLN A 1 86 ? 3.955 -30.219 -27.203 1 97.31 86 GLN A O 1
ATOM 742 N N . SER A 1 87 ? 2.246 -31.422 -26.406 1 98.44 87 SER A N 1
ATOM 743 C CA . SER A 1 87 ? 1.265 -30.656 -27.172 1 98.44 87 SER A CA 1
ATOM 744 C C . SER A 1 87 ? 1.18 -29.219 -26.688 1 98.44 87 SER A C 1
ATOM 746 O O . SER A 1 87 ? 1.085 -28.281 -27.5 1 98.44 87 SER A O 1
ATOM 748 N N . PHE A 1 88 ? 1.21 -29.094 -25.359 1 98.19 88 PHE A N 1
ATOM 749 C CA . PHE A 1 88 ? 1.228 -27.766 -24.75 1 98.19 88 PHE A CA 1
ATOM 750 C C . PHE A 1 88 ? 2.422 -26.969 -25.234 1 98.19 88 PHE A C 1
ATOM 752 O O . PHE A 1 88 ? 2.26 -25.844 -25.75 1 98.19 88 PHE A O 1
ATOM 759 N N . GLN A 1 89 ? 3.584 -27.547 -25.266 1 97.75 89 GLN A N 1
ATOM 760 C CA . GLN A 1 89 ? 4.816 -26.875 -25.688 1 97.75 89 GLN A CA 1
ATOM 761 C C . GLN A 1 89 ? 4.777 -26.531 -27.172 1 97.75 89 GLN A C 1
ATOM 763 O O . GLN A 1 89 ? 5.086 -25.406 -27.547 1 97.75 89 GLN A O 1
ATOM 768 N N . ARG A 1 90 ? 4.398 -27.484 -27.891 1 98 90 ARG A N 1
ATOM 769 C CA . ARG A 1 90 ? 4.363 -27.328 -29.344 1 98 90 ARG A CA 1
ATOM 770 C C . ARG A 1 90 ? 3.424 -26.188 -29.734 1 98 90 ARG A C 1
ATOM 772 O O . ARG A 1 90 ? 3.797 -25.312 -30.516 1 98 90 ARG A O 1
ATOM 779 N N . THR A 1 91 ? 2.258 -26.172 -29.203 1 98.5 91 THR A N 1
ATOM 780 C CA . THR A 1 91 ? 1.271 -25.156 -29.578 1 98.5 91 THR A CA 1
ATOM 781 C C . THR A 1 91 ? 1.668 -23.797 -29.031 1 98.5 91 THR A C 1
ATOM 783 O O . THR A 1 91 ? 1.43 -22.766 -29.672 1 98.5 91 THR A O 1
ATOM 786 N N . PHE A 1 92 ? 2.322 -23.781 -27.906 1 98.12 92 PHE A N 1
ATOM 787 C CA . PHE A 1 92 ? 2.775 -22.516 -27.359 1 98.12 92 PHE A CA 1
ATOM 788 C C . PHE A 1 92 ? 3.859 -21.891 -28.234 1 98.12 92 PHE A C 1
ATOM 790 O O . PHE A 1 92 ? 3.713 -20.766 -28.703 1 98.12 92 PHE A O 1
ATOM 797 N N . TYR A 1 93 ? 4.902 -22.609 -28.516 1 97.88 93 TYR A N 1
ATOM 798 C CA . TYR A 1 93 ? 6.074 -22.031 -29.172 1 97.88 93 TYR A CA 1
ATOM 799 C C . TYR A 1 93 ? 5.801 -21.781 -30.656 1 97.88 93 TYR A C 1
ATOM 801 O O . TYR A 1 93 ? 6.492 -20.969 -31.281 1 97.88 93 TYR A O 1
ATOM 809 N N . THR A 1 94 ? 4.773 -22.406 -31.156 1 97.75 94 THR A N 1
ATOM 810 C CA . THR A 1 94 ? 4.379 -22.125 -32.531 1 97.75 94 THR A CA 1
ATOM 811 C C . THR A 1 94 ? 3.52 -20.859 -32.625 1 97.75 94 THR A C 1
ATOM 813 O O . THR A 1 94 ? 3.51 -20.172 -33.625 1 97.75 94 THR A O 1
ATOM 816 N N . SER A 1 95 ? 2.873 -20.5 -31.484 1 97.19 95 SER A N 1
ATOM 817 C CA . SER A 1 95 ? 1.87 -19.453 -31.578 1 97.19 95 SER A CA 1
ATOM 818 C C . SER A 1 95 ? 2.316 -18.188 -30.844 1 97.19 95 SER A C 1
ATOM 820 O O . SER A 1 95 ? 1.817 -17.094 -31.109 1 97.19 95 SER A O 1
ATOM 822 N N . PHE A 1 96 ? 3.23 -18.328 -29.938 1 96.38 96 PHE A N 1
ATOM 823 C CA . PHE A 1 96 ? 3.619 -17.172 -29.141 1 96.38 96 PHE A CA 1
ATOM 824 C C . PHE A 1 96 ? 4.379 -16.156 -29.984 1 96.38 96 PHE A C 1
ATOM 826 O O . PHE A 1 96 ? 5.457 -16.453 -30.5 1 96.38 96 PHE A O 1
ATOM 833 N N . SER A 1 97 ? 3.844 -14.938 -30.125 1 94.44 97 SER A N 1
ATOM 834 C CA . SER A 1 97 ? 4.453 -13.945 -31 1 94.44 97 SER A CA 1
ATOM 835 C C . SER A 1 97 ? 4.445 -12.562 -30.359 1 94.44 97 SER A C 1
ATOM 837 O O . SER A 1 97 ? 4.812 -11.57 -31.016 1 94.44 97 SER A O 1
ATOM 839 N N . ASP A 1 98 ? 4.016 -12.5 -29.125 1 92.94 98 ASP A N 1
ATOM 840 C CA . ASP A 1 98 ? 3.939 -11.211 -28.438 1 92.94 98 ASP A CA 1
ATOM 841 C C . ASP A 1 98 ? 5.316 -10.555 -28.344 1 92.94 98 ASP A C 1
ATOM 843 O O . ASP A 1 98 ? 5.438 -9.336 -28.391 1 92.94 98 ASP A O 1
ATOM 847 N N . PHE A 1 99 ? 6.336 -11.398 -28.141 1 96.62 99 PHE A N 1
ATOM 848 C CA . PHE A 1 99 ? 7.719 -10.961 -28.016 1 96.62 99 PHE A CA 1
ATOM 849 C C . PHE A 1 99 ? 8.633 -11.812 -28.891 1 96.62 99 PHE A C 1
ATOM 851 O O . PHE A 1 99 ? 8.352 -12.984 -29.141 1 96.62 99 PHE A O 1
ATOM 858 N N . ASP A 1 100 ? 9.664 -11.133 -29.359 1 97.19 100 ASP A N 1
ATOM 859 C CA . ASP A 1 100 ? 10.82 -11.977 -29.656 1 97.19 100 ASP A CA 1
ATOM 860 C C . ASP A 1 100 ? 11.352 -12.633 -28.391 1 97.19 100 ASP A C 1
ATOM 862 O O . ASP A 1 100 ? 11.344 -12.023 -27.312 1 97.19 100 ASP A O 1
ATOM 866 N N . TYR A 1 101 ? 11.703 -13.883 -28.516 1 98.06 101 TYR A N 1
ATOM 867 C CA . TYR A 1 101 ? 12.109 -14.57 -27.297 1 98.06 101 TYR A CA 1
ATOM 868 C C . TYR A 1 101 ? 13.281 -15.508 -27.562 1 98.06 101 TYR A C 1
ATOM 870 O O . TYR A 1 101 ? 13.57 -15.844 -28.703 1 98.06 101 TYR A O 1
ATOM 878 N N . GLU A 1 102 ? 14.023 -15.828 -26.516 1 98.31 102 GLU A N 1
ATOM 879 C CA . GLU A 1 102 ? 15.117 -16.797 -26.516 1 98.31 102 GLU A CA 1
ATOM 880 C C . GLU A 1 102 ? 14.945 -17.812 -25.391 1 98.31 102 GLU A C 1
ATOM 882 O O . GLU A 1 102 ? 14.625 -17.453 -24.25 1 98.31 102 GLU A O 1
ATOM 887 N N . ARG A 1 103 ? 15.031 -19.062 -25.75 1 98.25 103 ARG A N 1
ATOM 888 C CA . ARG A 1 103 ? 15.008 -20.141 -24.781 1 98.25 103 ARG A CA 1
ATOM 889 C C . ARG A 1 103 ? 16.422 -20.547 -24.391 1 98.25 103 ARG A C 1
ATOM 891 O O . ARG A 1 103 ? 17.312 -20.609 -25.234 1 98.25 103 ARG A O 1
ATOM 898 N N . ASP A 1 104 ? 16.625 -20.719 -23.094 1 98.44 104 ASP A N 1
ATOM 899 C CA . ASP A 1 104 ? 17.891 -21.25 -22.594 1 98.44 104 ASP A CA 1
ATOM 900 C C . ASP A 1 104 ? 17.672 -22.219 -21.438 1 98.44 104 ASP A C 1
ATOM 902 O O . ASP A 1 104 ? 16.547 -22.391 -20.969 1 98.44 104 ASP A O 1
ATOM 906 N N . ALA A 1 105 ? 18.719 -22.953 -21.094 1 98.38 105 ALA A N 1
ATOM 907 C CA . ALA A 1 105 ? 18.734 -23.906 -20 1 98.38 105 ALA A CA 1
ATOM 908 C C . ALA A 1 105 ? 19.922 -23.641 -19.062 1 98.38 105 ALA A C 1
ATOM 910 O O . ALA A 1 105 ? 21.078 -23.875 -19.438 1 98.38 105 ALA A O 1
ATOM 911 N N . VAL A 1 106 ? 19.672 -23.188 -17.906 1 98.75 106 VAL A N 1
ATOM 912 C CA . VAL A 1 106 ? 20.703 -22.844 -16.953 1 98.75 106 VAL A CA 1
ATOM 913 C C . VAL A 1 106 ? 21.109 -24.094 -16.156 1 98.75 106 VAL A C 1
ATOM 915 O O . VAL A 1 106 ? 20.266 -24.703 -15.477 1 98.75 106 VAL A O 1
ATOM 918 N N . PRO A 1 107 ? 22.344 -24.453 -16.203 1 98.56 107 PRO A N 1
ATOM 919 C CA . PRO A 1 107 ? 22.75 -25.594 -15.391 1 98.56 107 PRO A CA 1
ATOM 920 C C . PRO A 1 107 ? 22.484 -25.391 -13.898 1 98.56 107 PRO A C 1
ATOM 922 O O . PRO A 1 107 ? 22.766 -24.312 -13.375 1 98.56 107 PRO A O 1
ATOM 925 N N . TYR A 1 108 ? 21.938 -26.359 -13.258 1 98.31 108 TYR A N 1
ATOM 926 C CA . TYR A 1 108 ? 21.625 -26.297 -11.836 1 98.31 108 TYR A CA 1
ATOM 927 C C . TYR A 1 108 ? 21.562 -27.703 -11.234 1 98.31 108 TYR A C 1
ATOM 929 O O . TYR A 1 108 ? 20.766 -28.531 -11.672 1 98.31 108 TYR A O 1
ATOM 937 N N . GLN A 1 109 ? 22.438 -27.969 -10.234 1 96.75 109 GLN A N 1
ATOM 938 C CA . GLN A 1 109 ? 22.578 -29.297 -9.641 1 96.75 109 GLN A CA 1
ATOM 939 C C . GLN A 1 109 ? 22.734 -30.375 -10.711 1 96.75 109 GLN A C 1
ATOM 941 O O . GLN A 1 109 ? 23.625 -30.281 -11.562 1 96.75 109 GLN A O 1
ATOM 946 N N . ASP A 1 110 ? 21.875 -31.391 -10.766 1 95.5 110 ASP A N 1
ATOM 947 C CA . ASP A 1 110 ? 22.016 -32.5 -11.703 1 95.5 110 ASP A CA 1
ATOM 948 C C . ASP A 1 110 ? 21.109 -32.312 -12.922 1 95.5 110 ASP A C 1
ATOM 950 O O . ASP A 1 110 ? 20.844 -33.25 -13.664 1 95.5 110 ASP A O 1
ATOM 954 N N . GLY A 1 111 ? 20.656 -31.062 -13.055 1 97.5 111 GLY A N 1
ATOM 955 C CA . GLY A 1 111 ? 19.766 -30.766 -14.164 1 97.5 111 GLY A CA 1
ATOM 956 C C . GLY A 1 111 ? 19.938 -29.359 -14.703 1 97.5 111 GLY A C 1
ATOM 957 O O . GLY A 1 111 ? 21.062 -28.875 -14.836 1 97.5 111 GLY A O 1
ATOM 958 N N . TYR A 1 112 ? 18.859 -28.797 -15.141 1 98.31 112 TYR A N 1
ATOM 959 C CA . TYR A 1 112 ? 18.875 -27.438 -15.648 1 98.31 112 TYR A CA 1
ATOM 960 C C . TYR A 1 112 ? 17.562 -26.719 -15.352 1 98.31 112 TYR A C 1
ATOM 962 O O . TYR A 1 112 ? 16.547 -27.375 -15.102 1 98.31 112 TYR A O 1
ATOM 970 N N . LEU A 1 113 ? 17.641 -25.469 -15.336 1 98.75 113 LEU A N 1
ATOM 971 C CA . LEU A 1 113 ? 16.469 -24.609 -15.211 1 98.75 113 LEU A CA 1
ATOM 972 C C . LEU A 1 113 ? 16.125 -23.969 -16.547 1 98.75 113 LEU A C 1
ATOM 974 O O . LEU A 1 113 ? 16.922 -23.219 -17.125 1 98.75 113 LEU A O 1
ATOM 978 N N . PRO A 1 114 ? 14.961 -24.266 -17.062 1 98.5 114 PRO A N 1
ATOM 979 C CA . PRO A 1 114 ? 14.562 -23.609 -18.312 1 98.5 114 PRO A CA 1
ATOM 980 C C . PRO A 1 114 ? 14.312 -22.109 -18.125 1 98.5 114 PRO A C 1
ATOM 982 O O . PRO A 1 114 ? 13.781 -21.688 -17.094 1 98.5 114 PRO A O 1
ATOM 985 N N . THR A 1 115 ? 14.703 -21.297 -19.125 1 98.69 115 THR A N 1
ATOM 986 C CA . THR A 1 115 ? 14.461 -19.859 -19.109 1 98.69 115 THR A CA 1
ATOM 987 C C . THR A 1 115 ? 13.836 -19.406 -20.422 1 98.69 115 THR A C 1
ATOM 989 O O . THR A 1 115 ? 14 -20.062 -21.453 1 98.69 115 THR A O 1
ATOM 992 N N . LEU A 1 116 ? 13.086 -18.438 -20.359 1 98.69 116 LEU A N 1
ATOM 993 C CA . LEU A 1 116 ? 12.508 -17.75 -21.5 1 98.69 116 LEU A CA 1
ATOM 994 C C . LEU A 1 116 ? 12.727 -16.234 -21.391 1 98.69 116 LEU A C 1
ATOM 996 O O . LEU A 1 116 ? 12.219 -15.609 -20.453 1 98.69 116 LEU A O 1
ATOM 1000 N N . LEU A 1 117 ? 13.547 -15.672 -22.281 1 98.75 117 LEU A N 1
ATOM 1001 C CA . LEU A 1 117 ? 13.812 -14.234 -22.312 1 98.75 117 LEU A CA 1
ATOM 1002 C C . LEU A 1 117 ? 12.914 -13.539 -23.328 1 98.75 117 LEU A C 1
ATOM 1004 O O . LEU A 1 117 ? 13 -13.805 -24.531 1 98.75 117 LEU A O 1
ATOM 1008 N N . LEU A 1 118 ? 11.961 -12.766 -22.875 1 98.75 118 LEU A N 1
ATOM 1009 C CA . LEU A 1 118 ? 11.141 -11.914 -23.719 1 98.75 118 LEU A CA 1
ATOM 1010 C C . LEU A 1 118 ? 11.828 -10.578 -23.969 1 98.75 118 LEU A C 1
ATOM 1012 O O . LEU A 1 118 ? 12.07 -9.812 -23.047 1 98.75 118 LEU A O 1
ATOM 1016 N N . LYS A 1 119 ? 12.078 -10.266 -25.25 1 98.31 119 LYS A N 1
ATOM 1017 C CA . LYS A 1 119 ? 12.953 -9.148 -25.594 1 98.31 119 LYS A CA 1
ATOM 1018 C C . LYS A 1 119 ? 12.141 -7.922 -26 1 98.31 119 LYS A C 1
ATOM 1020 O O . LYS A 1 119 ? 11.172 -8.039 -26.75 1 98.31 119 LYS A O 1
ATOM 1025 N N . ASN A 1 120 ? 12.453 -6.844 -25.391 1 97.69 120 ASN A N 1
ATOM 1026 C CA . ASN A 1 120 ? 12.055 -5.523 -25.859 1 97.69 120 ASN A CA 1
ATOM 1027 C C . ASN A 1 120 ? 13.211 -4.789 -26.531 1 97.69 120 ASN A C 1
ATOM 1029 O O . ASN A 1 120 ? 14.312 -4.73 -25.969 1 97.69 120 ASN A O 1
ATOM 1033 N N . PRO A 1 121 ? 13.078 -4.223 -27.688 1 94.81 121 PRO A N 1
ATOM 1034 C CA . PRO A 1 121 ? 14.156 -3.586 -28.438 1 94.81 121 PRO A CA 1
ATOM 1035 C C . PRO A 1 121 ? 14.82 -2.441 -27.672 1 94.81 121 PRO A C 1
ATOM 1037 O O . PRO A 1 121 ? 16.031 -2.229 -27.797 1 94.81 121 PRO A O 1
ATOM 1040 N N . ARG A 1 122 ? 14.086 -1.704 -26.875 1 91.94 122 ARG A N 1
ATOM 1041 C CA . ARG A 1 122 ? 14.633 -0.533 -26.188 1 91.94 122 ARG A CA 1
ATOM 1042 C C . ARG A 1 122 ? 14.969 -0.85 -24.734 1 91.94 122 ARG A C 1
ATOM 1044 O O . ARG A 1 122 ? 15.164 0.06 -23.938 1 91.94 122 ARG A O 1
ATOM 1051 N N . ALA A 1 123 ? 15.086 -2.189 -24.5 1 97.06 123 ALA A N 1
ATOM 105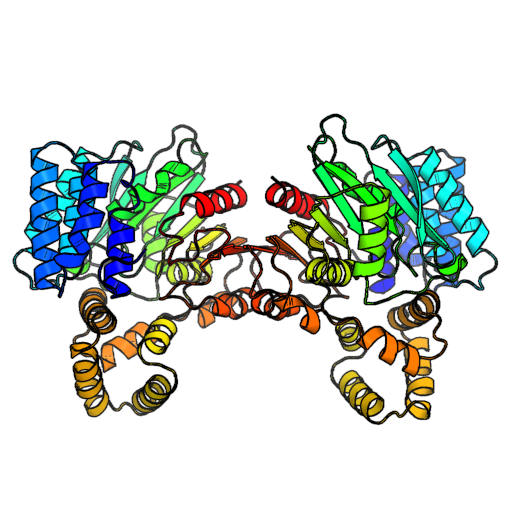2 C CA . ALA A 1 123 ? 15.25 -2.568 -23.109 1 97.06 123 ALA A CA 1
ATOM 1053 C C . ALA A 1 123 ? 16.672 -2.307 -22.625 1 97.06 123 ALA A C 1
ATOM 1055 O O . ALA A 1 123 ? 17.641 -2.58 -23.344 1 97.06 123 ALA A O 1
ATOM 1056 N N . SER A 1 124 ? 16.781 -1.655 -21.422 1 97.75 124 SER A N 1
ATOM 1057 C CA . SER A 1 124 ? 18.047 -1.461 -20.734 1 97.75 124 SER A CA 1
ATOM 1058 C C . SER A 1 124 ? 18.047 -2.146 -19.375 1 97.75 124 SER A C 1
ATOM 1060 O O . SER A 1 124 ? 19.078 -2.174 -18.688 1 97.75 124 SER A O 1
ATOM 1062 N N . LYS A 1 125 ? 16.922 -2.689 -18.938 1 98.44 125 LYS A N 1
ATOM 1063 C CA . LYS A 1 125 ? 16.734 -3.344 -17.641 1 98.44 125 LYS A CA 1
ATOM 1064 C C . LYS A 1 125 ? 16.156 -4.742 -17.812 1 98.44 125 LYS A C 1
ATOM 1066 O O . LYS A 1 125 ? 15.719 -5.113 -18.906 1 98.44 125 LYS A O 1
ATOM 1071 N N . THR A 1 126 ? 16.234 -5.609 -16.812 1 98.81 126 THR A N 1
ATOM 1072 C CA . THR A 1 126 ? 15.68 -6.961 -16.828 1 98.81 126 THR A CA 1
ATOM 1073 C C . THR A 1 126 ? 14.766 -7.18 -15.625 1 98.81 126 THR A C 1
ATOM 1075 O O . THR A 1 126 ? 15.117 -6.832 -14.492 1 98.81 126 THR A O 1
ATOM 1078 N N . LEU A 1 127 ? 13.609 -7.609 -15.906 1 98.94 127 LEU A N 1
ATOM 1079 C CA . LEU A 1 127 ? 12.695 -8.102 -14.883 1 98.94 127 LEU A CA 1
ATOM 1080 C C . LEU A 1 127 ? 12.75 -9.625 -14.797 1 98.94 127 LEU A C 1
ATOM 1082 O O . LEU A 1 127 ? 12.359 -10.32 -15.734 1 98.94 127 LEU A O 1
ATOM 1086 N N . LEU A 1 128 ? 13.312 -10.141 -13.727 1 98.94 128 LEU A N 1
ATOM 1087 C CA . LEU A 1 128 ? 13.336 -11.578 -13.461 1 98.94 128 LEU A CA 1
ATOM 1088 C C . LEU A 1 128 ? 11.992 -12.047 -12.898 1 98.94 128 LEU A C 1
ATOM 1090 O O . LEU A 1 128 ? 11.492 -11.477 -11.93 1 98.94 128 LEU A O 1
ATOM 1094 N N . VAL A 1 129 ? 11.422 -13.102 -13.523 1 98.88 129 VAL A N 1
ATOM 1095 C CA . VAL A 1 129 ? 10.086 -13.547 -13.133 1 98.88 129 VAL A CA 1
ATOM 1096 C C . VAL A 1 129 ? 10.125 -15.016 -12.711 1 98.88 129 VAL A C 1
ATOM 1098 O O . VAL A 1 129 ? 10.711 -15.844 -13.406 1 98.88 129 VAL A O 1
ATOM 1101 N N . MET A 1 130 ? 9.539 -15.289 -11.578 1 97.88 130 MET A N 1
ATOM 1102 C CA . MET A 1 130 ? 9.438 -16.656 -11.094 1 97.88 130 MET A CA 1
ATOM 1103 C C . MET A 1 130 ? 7.996 -17 -10.727 1 97.88 130 MET A C 1
ATOM 1105 O O . MET A 1 130 ? 7.262 -16.156 -10.219 1 97.88 130 MET A O 1
ATOM 1109 N N . GLY A 1 131 ? 7.598 -18.156 -10.969 1 96.5 131 GLY A N 1
ATOM 1110 C CA . GLY A 1 131 ? 6.234 -18.609 -10.734 1 96.5 131 GLY A CA 1
ATOM 1111 C C . GLY A 1 131 ? 6.051 -19.266 -9.375 1 96.5 131 GLY A C 1
ATOM 1112 O O . GLY A 1 131 ? 6.844 -19.031 -8.461 1 96.5 131 GLY A O 1
ATOM 1113 N N . GLY A 1 132 ? 4.914 -19.891 -9.258 1 94.88 132 GLY A N 1
ATOM 1114 C CA . GLY A 1 132 ? 4.547 -20.469 -7.98 1 94.88 132 GLY A CA 1
ATOM 1115 C C . GLY A 1 132 ? 4.418 -21.984 -8.031 1 94.88 132 GLY A C 1
ATOM 1116 O O . GLY A 1 132 ? 5.27 -22.672 -8.602 1 94.88 132 GLY A O 1
ATOM 1117 N N . PHE A 1 133 ? 3.383 -22.484 -7.473 1 93.62 133 PHE A N 1
ATOM 1118 C CA . PHE A 1 133 ? 3.123 -23.891 -7.129 1 93.62 133 PHE A CA 1
ATOM 1119 C C . PHE A 1 133 ? 2.838 -24.703 -8.383 1 93.62 133 PHE A C 1
ATOM 1121 O O . PHE A 1 133 ? 3.215 -25.875 -8.461 1 93.62 133 PHE A O 1
ATOM 1128 N N . ASP A 1 134 ? 2.234 -24.094 -9.344 1 91.25 134 ASP A N 1
ATOM 1129 C CA . ASP A 1 134 ? 1.797 -24.859 -10.508 1 91.25 134 ASP A CA 1
ATOM 1130 C C . ASP A 1 134 ? 2.104 -24.109 -11.805 1 91.25 134 ASP A C 1
ATOM 1132 O O . ASP A 1 134 ? 1.538 -24.422 -12.852 1 91.25 134 ASP A O 1
ATOM 1136 N N . GLY A 1 135 ? 2.984 -23.219 -11.703 1 90.56 135 GLY A N 1
ATOM 1137 C CA . GLY A 1 135 ? 3.24 -22.375 -12.859 1 90.56 135 GLY A CA 1
ATOM 1138 C C . GLY A 1 135 ? 4.215 -23 -13.844 1 90.56 135 GLY A C 1
ATOM 1139 O O . GLY A 1 135 ? 5.098 -23.766 -13.445 1 90.56 135 GLY A O 1
ATOM 1140 N N . PHE A 1 136 ? 4.047 -22.734 -15.102 1 95.81 136 PHE A N 1
ATOM 1141 C CA . PHE A 1 136 ? 4.969 -22.984 -16.203 1 95.81 136 PHE A CA 1
ATOM 1142 C C . PHE A 1 136 ? 5.414 -21.672 -16.844 1 95.81 136 PHE A C 1
ATOM 1144 O O . PHE A 1 136 ? 4.605 -20.766 -17.031 1 95.81 136 PHE A O 1
ATOM 1151 N N . LEU A 1 137 ? 6.676 -21.578 -17.172 1 97.25 137 LEU A N 1
ATOM 1152 C CA . LEU A 1 137 ? 7.191 -20.328 -17.688 1 97.25 137 LEU A CA 1
ATOM 1153 C C . LEU A 1 137 ? 6.469 -19.922 -18.969 1 97.25 137 LEU A C 1
ATOM 1155 O O . LEU A 1 137 ? 6.297 -18.734 -19.25 1 97.25 137 LEU A O 1
ATOM 1159 N N . GLU A 1 138 ? 5.902 -20.938 -19.781 1 97.12 138 GLU A N 1
ATOM 1160 C CA . GLU A 1 138 ? 5.152 -20.625 -21 1 97.12 138 GLU A CA 1
ATOM 1161 C C . GLU A 1 138 ? 3.848 -19.906 -20.672 1 97.12 138 GLU A C 1
ATOM 1163 O O . GLU A 1 138 ? 3.512 -18.906 -21.297 1 97.12 138 GLU A O 1
ATOM 1168 N N . GLU A 1 139 ? 3.16 -20.438 -19.625 1 94.88 139 GLU A N 1
ATOM 1169 C CA . GLU A 1 139 ? 1.927 -19.781 -19.203 1 94.88 139 GLU A CA 1
ATOM 1170 C C . GLU A 1 139 ? 2.199 -18.375 -18.688 1 94.88 139 GLU A C 1
ATOM 1172 O O . GLU A 1 139 ? 1.479 -17.438 -19.031 1 94.88 139 GLU A O 1
ATOM 1177 N N . ILE A 1 140 ? 3.229 -18.234 -17.938 1 96.88 140 ILE A N 1
ATOM 1178 C CA . ILE A 1 140 ? 3.576 -16.953 -17.328 1 96.88 140 ILE A CA 1
ATOM 1179 C C . ILE A 1 140 ? 3.928 -15.945 -18.406 1 96.88 140 ILE A C 1
ATOM 1181 O O . ILE A 1 140 ? 3.549 -14.773 -18.328 1 96.88 140 ILE A O 1
ATOM 1185 N N . ALA A 1 141 ? 4.621 -16.375 -19.438 1 97.56 141 ALA A N 1
ATOM 1186 C CA . ALA A 1 141 ? 4.992 -15.5 -20.547 1 97.56 141 ALA A CA 1
ATOM 1187 C C . ALA A 1 141 ? 3.764 -14.82 -21.141 1 97.56 141 ALA A C 1
ATOM 1189 O O . ALA A 1 141 ? 3.822 -13.648 -21.531 1 97.56 141 ALA A O 1
ATOM 1190 N N . GLY A 1 142 ? 2.678 -15.5 -21.125 1 94.81 142 GLY A N 1
ATOM 1191 C CA . GLY A 1 142 ? 1.451 -14.984 -21.719 1 94.81 142 GLY A CA 1
ATOM 1192 C C . GLY A 1 142 ? 0.863 -13.82 -20.938 1 94.81 142 GLY A C 1
ATOM 1193 O O . GLY A 1 142 ? 0.049 -13.062 -21.469 1 94.81 142 GLY A O 1
ATOM 1194 N N . PHE A 1 143 ? 1.289 -13.625 -19.734 1 95.38 143 PHE A N 1
ATOM 1195 C CA . PHE A 1 143 ? 0.708 -12.594 -18.875 1 95.38 143 PHE A CA 1
ATOM 1196 C C . PHE A 1 143 ? 1.39 -11.25 -19.109 1 95.38 143 PHE A C 1
ATOM 1198 O O . PHE A 1 143 ? 0.93 -10.219 -18.609 1 95.38 143 PHE A O 1
ATOM 1205 N N . PHE A 1 144 ? 2.451 -11.148 -19.922 1 97.31 144 PHE A N 1
ATOM 1206 C CA . PHE A 1 144 ? 3.32 -9.977 -19.875 1 97.31 144 PHE A CA 1
ATOM 1207 C C . PHE A 1 144 ? 3.119 -9.109 -21.109 1 97.31 144 PHE A C 1
ATOM 1209 O O . PHE A 1 144 ? 3.959 -8.266 -21.438 1 97.31 144 PHE A O 1
ATOM 1216 N N . GLY A 1 145 ? 1.969 -9.344 -21.812 1 95.38 145 GLY A N 1
ATOM 1217 C CA . GLY A 1 145 ? 1.675 -8.523 -22.969 1 95.38 145 GLY A CA 1
ATOM 1218 C C . GLY A 1 145 ? 1.73 -7.031 -22.688 1 95.38 145 GLY A C 1
ATOM 1219 O O . GLY A 1 145 ? 2.178 -6.246 -23.516 1 95.38 145 GLY A O 1
ATOM 1220 N N . LYS A 1 146 ? 1.354 -6.645 -21.484 1 95.88 146 LYS A N 1
ATOM 1221 C CA . LYS A 1 146 ? 1.29 -5.234 -21.094 1 95.88 146 LYS A CA 1
ATOM 1222 C C . LYS A 1 146 ? 2.688 -4.656 -20.891 1 95.88 146 LYS A C 1
ATOM 1224 O O . LYS A 1 146 ? 2.855 -3.439 -20.812 1 95.88 146 LYS A O 1
ATOM 1229 N N . MET A 1 147 ? 3.699 -5.457 -20.906 1 97.56 147 MET A N 1
ATOM 1230 C CA . MET A 1 147 ? 5.066 -4.996 -20.688 1 97.56 147 MET A CA 1
ATOM 1231 C C . MET A 1 147 ? 5.785 -4.777 -22.016 1 97.56 147 MET A C 1
ATOM 1233 O O . MET A 1 147 ? 6.969 -4.438 -22.031 1 97.56 147 MET A O 1
ATOM 1237 N N . LYS A 1 148 ? 5.059 -4.953 -23.094 1 96.5 148 LYS A N 1
ATOM 1238 C CA . LYS A 1 148 ? 5.641 -4.66 -24.391 1 96.5 148 LYS A CA 1
ATOM 1239 C C . LYS A 1 148 ? 6.047 -3.195 -24.5 1 96.5 148 LYS A C 1
ATOM 1241 O O . LYS A 1 148 ? 5.355 -2.314 -23.984 1 96.5 148 LYS A O 1
ATOM 1246 N N . ASP A 1 149 ? 7.188 -2.949 -25.062 1 95.25 149 ASP A N 1
ATOM 1247 C CA . ASP A 1 149 ? 7.711 -1.626 -25.391 1 95.25 149 ASP A CA 1
ATOM 1248 C C . ASP A 1 149 ? 8.117 -0.868 -24.125 1 95.25 149 ASP A C 1
ATOM 1250 O O . ASP A 1 149 ? 8.172 0.364 -24.125 1 95.25 149 ASP A O 1
ATOM 1254 N N . THR A 1 150 ? 8.32 -1.545 -23.094 1 97.19 150 THR A N 1
ATOM 1255 C CA . THR A 1 150 ? 8.945 -0.94 -21.922 1 97.19 150 THR A CA 1
ATOM 1256 C C . THR A 1 150 ? 10.461 -1.045 -22 1 97.19 150 THR A C 1
ATOM 1258 O O . THR A 1 150 ? 11 -1.638 -22.938 1 97.19 150 THR A O 1
ATOM 1261 N N . ASP A 1 151 ? 11.148 -0.506 -21.062 1 97.75 151 ASP A N 1
ATOM 1262 C CA . ASP A 1 151 ? 12.602 -0.563 -21.062 1 97.75 151 ASP A CA 1
ATOM 1263 C C . ASP A 1 151 ? 13.094 -1.821 -20.344 1 97.75 151 ASP A C 1
ATOM 1265 O O . ASP A 1 151 ? 14.25 -1.889 -19.922 1 97.75 151 ASP A O 1
ATOM 1269 N N . TYR A 1 152 ? 12.172 -2.838 -20.219 1 98.56 152 TYR A N 1
ATOM 1270 C CA . TYR A 1 152 ? 12.523 -4.082 -19.547 1 98.56 152 TYR A CA 1
ATOM 1271 C C . TYR A 1 152 ? 12.484 -5.258 -20.516 1 98.56 152 TYR A C 1
ATOM 1273 O O . TYR A 1 152 ? 11.492 -5.453 -21.219 1 98.56 152 TYR A O 1
ATOM 1281 N N . ASN A 1 153 ? 13.523 -6.051 -20.547 1 98.69 153 ASN A N 1
ATOM 1282 C CA . ASN A 1 153 ? 13.367 -7.453 -20.906 1 98.69 153 ASN A CA 1
ATOM 1283 C C . ASN A 1 153 ? 12.734 -8.258 -19.781 1 98.69 153 ASN A C 1
ATOM 1285 O O . ASN A 1 153 ? 12.883 -7.91 -18.609 1 98.69 153 ASN A O 1
ATOM 1289 N N . ILE A 1 154 ? 12.008 -9.273 -20.156 1 98.81 154 ILE A N 1
ATOM 1290 C CA . ILE A 1 154 ? 11.406 -10.148 -19.156 1 98.81 154 ILE A CA 1
ATOM 1291 C C . ILE A 1 154 ? 12.094 -11.516 -19.203 1 98.81 154 ILE A C 1
ATOM 1293 O O . ILE A 1 154 ? 12.047 -12.211 -20.219 1 98.81 154 ILE A O 1
ATOM 1297 N N . LEU A 1 155 ? 12.766 -11.883 -18.125 1 98.94 155 LEU A N 1
ATOM 1298 C CA . LEU A 1 155 ? 13.414 -13.188 -18 1 98.94 155 LEU A CA 1
ATOM 1299 C C . LEU A 1 155 ? 12.633 -14.086 -17.047 1 98.94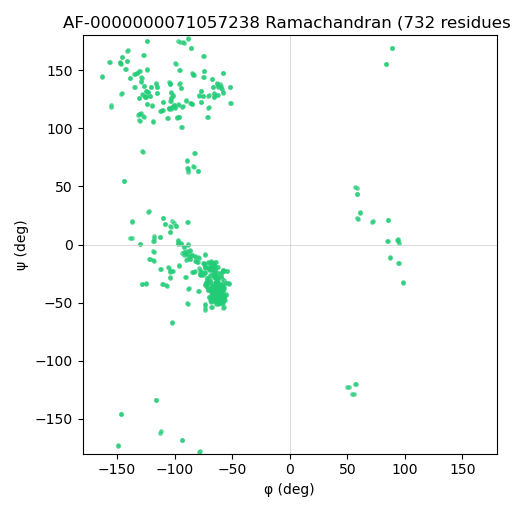 155 LEU A C 1
ATOM 1301 O O . LEU A 1 155 ? 12.656 -13.883 -15.836 1 98.94 155 LEU A O 1
ATOM 1305 N N . ILE A 1 156 ? 12.016 -15.062 -17.641 1 98.88 156 ILE A N 1
ATOM 1306 C CA . ILE A 1 156 ? 11.203 -16 -16.875 1 98.88 156 ILE A CA 1
ATOM 1307 C C . ILE A 1 156 ? 11.953 -17.328 -16.719 1 98.88 156 ILE A C 1
ATOM 1309 O O . ILE A 1 156 ? 12.586 -17.797 -17.656 1 98.88 156 ILE A O 1
ATOM 1313 N N . PHE A 1 157 ? 11.891 -17.922 -15.555 1 98.75 157 PHE A N 1
ATOM 1314 C CA . PHE A 1 157 ? 12.492 -19.25 -15.414 1 98.75 157 PHE A CA 1
ATOM 1315 C C . PHE A 1 157 ? 11.648 -20.141 -14.508 1 98.75 157 PHE A C 1
ATOM 1317 O O . PHE A 1 157 ? 10.883 -19.641 -13.68 1 98.75 157 PHE A O 1
ATOM 1324 N N . ASP A 1 158 ? 11.68 -21.359 -14.719 1 98.44 158 ASP A N 1
ATOM 1325 C CA . ASP A 1 158 ? 11.164 -22.359 -13.789 1 98.44 158 ASP A CA 1
ATOM 1326 C C . ASP A 1 158 ? 12.258 -22.859 -12.852 1 98.44 158 ASP A C 1
ATOM 1328 O O . ASP A 1 158 ? 13.258 -23.422 -13.297 1 98.44 158 ASP A O 1
ATOM 1332 N N . GLY A 1 159 ? 12.023 -22.641 -11.586 1 98.12 159 GLY A N 1
ATOM 1333 C CA . GLY A 1 159 ? 12.961 -23.125 -10.594 1 98.12 159 GLY A CA 1
ATOM 1334 C C . GLY A 1 159 ? 12.82 -24.609 -10.312 1 98.12 159 GLY A C 1
ATOM 1335 O O . GLY A 1 159 ? 12.031 -25.297 -10.977 1 98.12 159 GLY A O 1
ATOM 1336 N N . PRO A 1 160 ? 13.656 -25.094 -9.359 1 97.81 160 PRO A N 1
ATOM 1337 C CA . PRO A 1 160 ? 13.531 -26.516 -9.008 1 97.81 160 PRO A CA 1
ATOM 1338 C C . PRO A 1 160 ? 12.133 -26.875 -8.516 1 97.81 160 PRO A C 1
ATOM 1340 O O . PRO A 1 160 ? 11.57 -26.172 -7.676 1 97.81 160 PRO A O 1
ATOM 1343 N N . GLY A 1 161 ? 11.641 -27.938 -9.109 1 95.5 161 GLY A N 1
ATOM 1344 C CA . GLY A 1 161 ? 10.312 -28.406 -8.727 1 95.5 161 GLY A CA 1
ATOM 1345 C C . GLY A 1 161 ? 9.203 -27.734 -9.5 1 95.5 161 GLY A C 1
ATOM 1346 O O . GLY A 1 161 ? 8.047 -28.172 -9.461 1 95.5 161 GLY A O 1
ATOM 1347 N N . GLN A 1 162 ? 9.539 -26.688 -10.242 1 95.62 162 GLN A N 1
ATOM 1348 C CA . GLN A 1 162 ? 8.523 -25.953 -10.992 1 95.62 162 GLN A CA 1
ATOM 1349 C C . GLN A 1 162 ? 8.516 -26.375 -12.461 1 95.62 162 GLN A C 1
ATOM 1351 O O . GLN A 1 162 ? 9.539 -26.828 -12.984 1 95.62 162 GLN A O 1
ATOM 1356 N N . GLY A 1 163 ? 7.375 -26.156 -13.086 1 93.56 163 GLY A N 1
ATOM 1357 C CA . GLY A 1 163 ? 7.273 -26.562 -14.484 1 93.56 163 GLY A CA 1
ATOM 1358 C C . GLY A 1 163 ? 7.621 -28.016 -14.711 1 93.56 163 GLY A C 1
ATOM 1359 O O . GLY A 1 163 ? 7.09 -28.906 -14.031 1 93.56 163 GLY A O 1
ATOM 1360 N N . ASN A 1 164 ? 8.5 -28.203 -15.656 1 90.31 164 ASN A N 1
ATOM 1361 C CA . ASN A 1 164 ? 8.828 -29.578 -15.984 1 90.31 164 ASN A CA 1
ATOM 1362 C C . ASN A 1 164 ? 10.172 -30 -15.398 1 90.31 164 ASN A C 1
ATOM 1364 O O . ASN A 1 164 ? 10.742 -31.016 -15.797 1 90.31 164 ASN A O 1
ATOM 1368 N N . THR A 1 165 ? 10.703 -29.234 -14.461 1 95.75 165 THR A N 1
ATOM 1369 C CA . THR A 1 165 ? 11.977 -29.594 -13.844 1 95.75 165 THR A CA 1
ATOM 1370 C C . THR A 1 165 ? 11.82 -30.844 -12.977 1 95.75 165 THR A C 1
ATOM 1372 O O . THR A 1 165 ? 12.805 -31.516 -12.664 1 95.75 165 THR A O 1
ATOM 1375 N N . ILE A 1 166 ? 10.625 -31.094 -12.602 1 92.56 166 ILE A N 1
ATOM 1376 C CA . ILE A 1 166 ? 10.344 -32.25 -11.766 1 92.56 166 ILE A CA 1
ATOM 1377 C C . ILE A 1 166 ? 10.734 -33.531 -12.508 1 92.56 166 ILE A C 1
ATOM 1379 O O . ILE A 1 166 ? 11.148 -34.5 -11.891 1 92.56 166 ILE A O 1
ATOM 1383 N N . SER A 1 167 ? 10.562 -33.5 -13.812 1 90.38 167 SER A N 1
ATOM 1384 C CA . SER A 1 167 ? 10.898 -34.656 -14.617 1 90.38 167 SER A CA 1
ATOM 1385 C C . SER A 1 167 ? 12.398 -34.938 -14.602 1 90.38 167 SER A C 1
ATOM 1387 O O . SER A 1 167 ? 12.844 -36.031 -14.922 1 90.38 167 SER A O 1
ATOM 1389 N N . GLN A 1 168 ? 13.172 -33.906 -14.188 1 93.25 168 GLN A N 1
ATOM 1390 C CA . GLN A 1 168 ? 14.625 -34 -14.094 1 93.25 168 GLN A CA 1
ATOM 1391 C C . GLN A 1 168 ? 15.062 -34.438 -12.703 1 93.25 168 GLN A C 1
ATOM 1393 O O . GLN A 1 168 ? 16.25 -34.656 -12.461 1 93.25 168 GLN A O 1
ATOM 1398 N N . GLY A 1 169 ? 14.094 -34.469 -11.836 1 93.06 169 GLY A N 1
ATOM 1399 C CA . GLY A 1 169 ? 14.414 -34.875 -10.469 1 93.06 169 GLY A CA 1
ATOM 1400 C C . GLY A 1 169 ? 14.688 -33.688 -9.562 1 93.06 169 GLY A C 1
ATOM 1401 O O . GLY A 1 169 ? 14.984 -33.875 -8.375 1 93.06 169 GLY A O 1
ATOM 1402 N N . LEU A 1 170 ? 14.578 -32.469 -10.078 1 96.94 170 LEU A N 1
ATOM 1403 C CA . LEU A 1 170 ? 14.734 -31.281 -9.234 1 96.94 170 LEU A CA 1
ATOM 1404 C C . LEU A 1 170 ? 13.508 -31.078 -8.352 1 96.94 170 LEU A C 1
ATOM 1406 O O . LEU A 1 170 ? 12.383 -31.344 -8.781 1 96.94 170 LEU A O 1
ATOM 1410 N N . ARG A 1 171 ? 13.727 -30.594 -7.105 1 97 171 ARG A N 1
ATOM 1411 C CA . ARG A 1 171 ? 12.641 -30.5 -6.133 1 97 171 ARG A CA 1
ATOM 1412 C C . ARG A 1 171 ? 12.492 -29.078 -5.605 1 97 171 ARG A C 1
ATOM 1414 O O . ARG A 1 171 ? 13.477 -28.344 -5.484 1 97 171 ARG A O 1
ATOM 1421 N N . PHE A 1 172 ? 11.305 -28.828 -5.277 1 97.31 172 PHE A N 1
ATOM 1422 C CA . PHE A 1 172 ? 10.922 -27.516 -4.77 1 97.31 172 PHE A CA 1
ATOM 1423 C C . PHE A 1 172 ? 11.656 -27.203 -3.471 1 97.31 172 PHE A C 1
ATOM 1425 O O . PHE A 1 172 ? 11.859 -28.094 -2.637 1 97.31 172 PHE A O 1
ATOM 1432 N N . THR A 1 173 ? 12.164 -25.969 -3.334 1 96.81 173 THR A N 1
ATOM 1433 C CA . THR A 1 173 ? 12.961 -25.578 -2.174 1 96.81 173 THR A CA 1
ATOM 1434 C C . THR A 1 173 ? 12.586 -24.188 -1.701 1 96.81 173 THR A C 1
ATOM 1436 O O . THR A 1 173 ? 12.25 -23.312 -2.514 1 96.81 173 THR A O 1
ATOM 1439 N N . PRO A 1 174 ? 12.594 -23.969 -0.374 1 96.75 174 PRO A N 1
ATOM 1440 C CA . PRO A 1 174 ? 12.391 -22.609 0.124 1 96.75 174 PRO A CA 1
ATOM 1441 C C . PRO A 1 174 ? 13.617 -21.719 -0.085 1 96.75 174 PRO A C 1
ATOM 1443 O O . PRO A 1 174 ? 13.516 -20.5 -0.023 1 96.75 174 PRO A O 1
ATOM 1446 N N . ASN A 1 175 ? 14.812 -22.297 -0.286 1 97.81 175 ASN A N 1
ATOM 1447 C CA . ASN A 1 175 ? 16.047 -21.547 -0.488 1 97.81 175 ASN A CA 1
ATOM 1448 C C . ASN A 1 175 ? 16.203 -21.109 -1.939 1 97.81 175 ASN A C 1
ATOM 1450 O O . ASN A 1 175 ? 17.188 -21.453 -2.596 1 97.81 175 ASN A O 1
ATOM 1454 N N . PHE A 1 176 ? 15.344 -20.25 -2.314 1 98.25 176 PHE A N 1
ATOM 1455 C CA . PHE A 1 176 ? 15.203 -19.938 -3.734 1 98.25 176 PHE A CA 1
ATOM 1456 C C . PHE A 1 176 ? 16.25 -18.922 -4.18 1 98.25 176 PHE A C 1
ATOM 1458 O O . PHE A 1 176 ? 16.438 -18.703 -5.379 1 98.25 176 PHE A O 1
ATOM 1465 N N . HIS A 1 177 ? 17.016 -18.281 -3.201 1 98.62 177 HIS A N 1
ATOM 1466 C CA . HIS A 1 177 ? 18.141 -17.422 -3.564 1 98.62 177 HIS A CA 1
ATOM 1467 C C . HIS A 1 177 ? 19.188 -18.203 -4.367 1 98.62 177 HIS A C 1
ATOM 1469 O O . HIS A 1 177 ? 19.891 -17.609 -5.188 1 98.62 177 HIS A O 1
ATOM 1475 N N . GLU A 1 178 ? 19.188 -19.5 -4.195 1 98.69 178 GLU A N 1
ATOM 1476 C CA . GLU A 1 178 ? 20.188 -20.312 -4.867 1 98.69 178 GLU A CA 1
ATOM 1477 C C . GLU A 1 178 ? 19.906 -20.438 -6.359 1 98.69 178 GLU A C 1
ATOM 1479 O O . GLU A 1 178 ? 20.75 -20.125 -7.191 1 98.69 178 GLU A O 1
ATOM 1484 N N . PRO A 1 179 ? 18.719 -20.891 -6.738 1 98.69 179 PRO A N 1
ATOM 1485 C CA . PRO A 1 179 ? 18.469 -20.906 -8.18 1 98.69 179 PRO A CA 1
ATOM 1486 C C . PRO A 1 179 ? 18.453 -19.516 -8.805 1 98.69 179 PRO A C 1
ATOM 1488 O O . PRO A 1 179 ? 18.844 -19.344 -9.961 1 98.69 179 PRO A O 1
ATOM 1491 N N . VAL A 1 180 ? 18.016 -18.484 -8.086 1 98.88 180 VAL A N 1
ATOM 1492 C CA . VAL A 1 180 ? 18.062 -17.125 -8.602 1 98.88 180 VAL A CA 1
ATOM 1493 C C . VAL A 1 180 ? 19.5 -16.719 -8.883 1 98.88 180 VAL A C 1
ATOM 1495 O O . VAL A 1 180 ? 19.797 -16.188 -9.953 1 98.88 180 VAL A O 1
ATOM 1498 N N . ALA A 1 181 ? 20.406 -17.016 -7.949 1 98.81 181 ALA A N 1
ATOM 1499 C CA . ALA A 1 181 ? 21.812 -16.688 -8.141 1 98.81 181 ALA A CA 1
ATOM 1500 C C . ALA A 1 181 ? 22.375 -17.391 -9.375 1 98.81 181 ALA A C 1
ATOM 1502 O O . ALA A 1 181 ? 23.125 -16.812 -10.141 1 98.81 181 ALA A O 1
ATOM 1503 N N . ALA A 1 182 ? 21.984 -18.641 -9.57 1 98.81 182 ALA A N 1
ATOM 1504 C CA . ALA A 1 182 ? 22.453 -19.422 -10.719 1 98.81 182 ALA A CA 1
ATOM 1505 C C . ALA A 1 182 ? 22.016 -18.781 -12.031 1 98.81 182 ALA A C 1
ATOM 1507 O O . ALA A 1 182 ? 22.797 -18.688 -12.984 1 98.81 182 ALA A O 1
ATOM 1508 N N . VAL A 1 183 ? 20.797 -18.328 -12.07 1 98.94 183 VAL A N 1
ATOM 1509 C CA . VAL A 1 183 ? 20.25 -17.719 -13.281 1 98.94 183 VAL A CA 1
ATOM 1510 C C . VAL A 1 183 ? 20.953 -16.391 -13.547 1 98.94 183 VAL A C 1
ATOM 1512 O O . VAL A 1 183 ? 21.359 -16.109 -14.68 1 98.94 183 VAL A O 1
ATOM 1515 N N . LEU A 1 184 ? 21.125 -15.562 -12.492 1 98.88 184 LEU A N 1
ATOM 1516 C CA . LEU A 1 184 ? 21.781 -14.273 -12.656 1 98.88 184 LEU A CA 1
ATOM 1517 C C . LEU A 1 184 ? 23.219 -14.445 -13.102 1 98.88 184 LEU A C 1
ATOM 1519 O O . LEU A 1 184 ? 23.703 -13.703 -13.953 1 98.88 184 LEU A O 1
ATOM 1523 N N . ASP A 1 185 ? 23.938 -15.453 -12.578 1 98.81 185 ASP A N 1
ATOM 1524 C CA . ASP A 1 185 ? 25.312 -15.734 -12.969 1 98.81 185 ASP A CA 1
ATOM 1525 C C . ASP A 1 185 ? 25.391 -16.156 -14.43 1 98.81 185 ASP A C 1
ATOM 1527 O O . ASP A 1 185 ? 26.281 -15.711 -15.164 1 98.81 185 ASP A O 1
ATOM 1531 N N . TYR A 1 186 ? 24.5 -16.969 -14.805 1 98.81 186 TYR A N 1
ATOM 1532 C CA . TYR A 1 186 ? 24.516 -17.516 -16.156 1 98.81 186 TYR A CA 1
ATOM 1533 C C . TYR A 1 186 ? 24.328 -16.406 -17.188 1 98.81 186 TYR A C 1
ATOM 1535 O O . TYR A 1 186 ? 25 -16.391 -18.234 1 98.81 186 TYR A O 1
ATOM 1543 N N . PHE A 1 187 ? 23.484 -15.484 -16.922 1 98.69 187 PHE A N 1
ATOM 1544 C CA . PHE A 1 187 ? 23.172 -14.422 -17.875 1 98.69 187 PHE A CA 1
ATOM 1545 C C . PHE A 1 187 ? 24.031 -13.188 -17.594 1 98.69 187 PHE A C 1
ATOM 1547 O O . PHE A 1 187 ? 23.859 -12.148 -18.234 1 98.69 187 PHE A O 1
ATOM 1554 N N . LYS A 1 188 ? 24.875 -13.234 -16.656 1 98.44 188 LYS A N 1
ATOM 1555 C CA . LYS A 1 188 ? 25.797 -12.164 -16.281 1 98.44 188 LYS A CA 1
ATOM 1556 C C . LYS A 1 188 ? 25.047 -10.875 -15.969 1 98.44 188 LYS A C 1
ATOM 1558 O O . LYS A 1 188 ? 25.375 -9.812 -16.484 1 98.44 188 LYS A O 1
ATOM 1563 N N . LEU A 1 189 ? 24.031 -11.07 -15.117 1 98.69 189 LEU A N 1
ATOM 1564 C CA . LEU A 1 189 ? 23.219 -9.93 -14.688 1 98.69 189 LEU A CA 1
ATOM 1565 C C . LEU A 1 189 ? 23.641 -9.461 -13.305 1 98.69 189 LEU A C 1
ATOM 1567 O O . LEU A 1 189 ? 23.484 -10.195 -12.32 1 98.69 189 LEU A O 1
ATOM 1571 N N . ASP A 1 190 ? 24.078 -8.211 -13.211 1 98.12 190 ASP A N 1
ATOM 1572 C CA . ASP A 1 190 ? 24.562 -7.664 -11.945 1 98.12 190 ASP A CA 1
ATOM 1573 C C . ASP A 1 190 ? 23.453 -6.891 -11.227 1 98.12 190 ASP A C 1
ATOM 1575 O O . ASP A 1 190 ? 23.578 -6.594 -10.031 1 98.12 190 ASP A O 1
ATOM 1579 N N . GLN A 1 191 ? 22.438 -6.527 -11.953 1 98.31 191 GLN A N 1
ATOM 1580 C CA . GLN A 1 191 ? 21.281 -5.809 -11.414 1 98.31 191 GLN A CA 1
ATOM 1581 C C . GLN A 1 191 ? 20 -6.215 -12.125 1 98.31 191 GLN A C 1
ATOM 1583 O O . GLN A 1 191 ? 19.953 -6.242 -13.352 1 98.31 191 GLN A O 1
ATOM 1588 N N . VAL A 1 192 ? 18.984 -6.539 -11.312 1 98.81 192 VAL A N 1
ATOM 1589 C CA . VAL A 1 192 ? 17.672 -6.887 -11.883 1 98.81 192 VAL A CA 1
ATOM 1590 C C . VAL A 1 192 ? 16.562 -6.43 -10.938 1 98.81 192 VAL A C 1
ATOM 1592 O O . VAL A 1 192 ? 16.812 -6.141 -9.766 1 98.81 192 VAL A O 1
ATOM 1595 N N . ASP A 1 193 ? 15.438 -6.223 -11.438 1 98.94 193 ASP A N 1
ATOM 1596 C CA . ASP A 1 193 ? 14.203 -6.238 -10.664 1 98.94 193 ASP A CA 1
ATOM 1597 C C . ASP A 1 193 ? 13.516 -7.598 -10.758 1 98.94 193 ASP A C 1
ATOM 1599 O O . ASP A 1 193 ? 13.711 -8.336 -11.727 1 98.94 193 ASP A O 1
ATOM 1603 N N . ALA A 1 194 ? 12.781 -8 -9.727 1 98.94 194 ALA A N 1
ATOM 1604 C CA . ALA A 1 194 ? 12.25 -9.359 -9.711 1 98.94 194 ALA A CA 1
ATOM 1605 C C . ALA A 1 194 ? 10.781 -9.383 -9.297 1 98.94 194 ALA A C 1
ATOM 1607 O O . ALA A 1 194 ? 10.352 -8.555 -8.484 1 98.94 194 ALA A O 1
ATOM 1608 N N . MET A 1 195 ? 10.094 -10.273 -9.844 1 98.88 195 MET A N 1
ATOM 1609 C CA . MET A 1 195 ? 8.664 -10.453 -9.594 1 98.88 195 MET A CA 1
ATOM 1610 C C . MET A 1 195 ? 8.336 -11.93 -9.383 1 98.88 195 MET A C 1
ATOM 1612 O O . MET A 1 195 ? 8.875 -12.797 -10.07 1 98.88 195 MET A O 1
ATOM 1616 N N . GLY A 1 196 ? 7.551 -12.203 -8.406 1 98.69 196 GLY A N 1
ATOM 1617 C CA . GLY A 1 196 ? 7.055 -13.547 -8.156 1 98.69 196 GLY A CA 1
ATOM 1618 C C . GLY A 1 196 ? 5.543 -13.641 -8.195 1 98.69 196 GLY A C 1
ATOM 1619 O O . GLY A 1 196 ? 4.844 -12.789 -7.633 1 98.69 196 GLY A O 1
ATOM 1620 N N . LEU A 1 197 ? 5.043 -14.664 -8.852 1 98.25 197 LEU A N 1
ATOM 1621 C CA . LEU A 1 197 ? 3.607 -14.906 -8.93 1 98.25 197 LEU A CA 1
ATOM 1622 C C . LEU A 1 197 ? 3.193 -16.047 -8 1 98.25 197 LEU A C 1
ATOM 1624 O O . LEU A 1 197 ? 3.879 -17.062 -7.918 1 98.25 197 LEU A O 1
ATOM 1628 N N . SER A 1 198 ? 1.996 -15.836 -7.273 1 97.69 198 SER A N 1
ATOM 1629 C CA . SER A 1 198 ? 1.467 -16.859 -6.379 1 97.69 198 SER A CA 1
ATOM 1630 C C . SER A 1 198 ? 2.488 -17.25 -5.316 1 97.69 198 SER A C 1
ATOM 1632 O O . SER A 1 198 ? 3.016 -16.375 -4.613 1 97.69 198 SER A O 1
ATOM 1634 N N . TRP A 1 199 ? 2.939 -18.594 -5.234 1 97.88 199 TRP A N 1
ATOM 1635 C CA . TRP A 1 199 ? 4.008 -19.031 -4.332 1 97.88 199 TRP A CA 1
ATOM 1636 C C . TRP A 1 199 ? 5.297 -18.266 -4.617 1 97.88 199 TRP A C 1
ATOM 1638 O O . TRP A 1 199 ? 6.141 -18.109 -3.73 1 97.88 199 TRP A O 1
ATOM 1648 N N . GLY A 1 200 ? 5.395 -17.75 -5.805 1 98.25 200 GLY A N 1
ATOM 1649 C CA . GLY A 1 200 ? 6.523 -16.922 -6.191 1 98.25 200 GLY A CA 1
ATOM 1650 C C . GLY A 1 200 ? 6.645 -15.648 -5.375 1 98.25 200 GLY A C 1
ATOM 1651 O O . GLY A 1 200 ? 7.734 -15.086 -5.242 1 98.25 200 GLY A O 1
ATOM 1652 N N . GLY A 1 201 ? 5.531 -15.18 -4.809 1 98.56 201 GLY A N 1
ATOM 1653 C CA . GLY A 1 201 ? 5.582 -14.023 -3.92 1 98.56 201 GLY A CA 1
ATOM 1654 C C . GLY A 1 201 ? 6.438 -14.258 -2.688 1 98.56 201 GLY A C 1
ATOM 1655 O O . GLY A 1 201 ? 7.133 -13.352 -2.227 1 98.56 201 GLY A O 1
ATOM 1656 N N . PHE A 1 202 ? 6.316 -15.469 -2.145 1 98.56 202 PHE A N 1
ATOM 1657 C CA . PHE A 1 202 ? 7.234 -15.859 -1.083 1 98.56 202 PHE A CA 1
ATOM 1658 C C . PHE A 1 202 ? 8.656 -16 -1.622 1 98.56 202 PHE A C 1
ATOM 1660 O O . PHE A 1 202 ? 9.602 -15.461 -1.041 1 98.56 202 PHE A O 1
ATOM 1667 N N . LEU A 1 203 ? 8.797 -16.656 -2.752 1 98.75 203 LEU A N 1
ATOM 1668 C CA . LEU A 1 203 ? 10.109 -17 -3.281 1 98.75 203 LEU A CA 1
ATOM 1669 C C . LEU A 1 203 ? 10.914 -15.758 -3.635 1 98.75 203 LEU A C 1
ATOM 1671 O O . LEU A 1 203 ? 12.117 -15.695 -3.379 1 98.75 203 LEU A O 1
ATOM 1675 N N . VAL A 1 204 ? 10.273 -14.773 -4.223 1 98.88 204 VAL A N 1
ATOM 1676 C CA . VAL A 1 204 ? 10.992 -13.57 -4.652 1 98.88 204 VAL A CA 1
ATOM 1677 C C . VAL A 1 204 ? 11.469 -12.789 -3.432 1 98.88 204 VAL A C 1
ATOM 1679 O O . VAL A 1 204 ? 12.562 -12.211 -3.449 1 98.88 204 VAL A O 1
ATOM 1682 N N . MET A 1 205 ? 10.672 -12.75 -2.359 1 98.81 205 MET A N 1
ATOM 1683 C CA . MET A 1 205 ? 11.086 -12.062 -1.142 1 98.81 205 MET A CA 1
ATOM 1684 C C . MET A 1 205 ? 12.203 -12.82 -0.437 1 98.81 205 MET A C 1
ATOM 1686 O O . MET A 1 205 ? 13.148 -12.219 0.076 1 98.81 205 MET A O 1
ATOM 1690 N N . GLN A 1 206 ? 12.07 -14.172 -0.444 1 98.88 206 GLN A N 1
ATOM 1691 C CA . GLN A 1 206 ? 13.156 -14.984 0.099 1 98.88 206 GLN A CA 1
ATOM 1692 C C . GLN A 1 206 ? 14.453 -14.75 -0.671 1 98.88 206 GLN A C 1
ATOM 1694 O O . GLN A 1 206 ? 15.508 -14.539 -0.07 1 98.88 206 GLN A O 1
ATOM 1699 N N . ALA A 1 207 ? 14.414 -14.742 -1.952 1 98.88 207 ALA A N 1
ATOM 1700 C CA . ALA A 1 207 ? 15.594 -14.508 -2.781 1 98.88 207 ALA A CA 1
ATOM 1701 C C . ALA A 1 207 ? 16.172 -13.117 -2.533 1 98.88 207 ALA A C 1
ATOM 1703 O O . ALA A 1 207 ? 17.391 -12.961 -2.389 1 98.88 207 ALA A O 1
ATOM 1704 N N . ALA A 1 208 ? 15.305 -12.117 -2.441 1 98.81 208 ALA A N 1
ATOM 1705 C CA . ALA A 1 208 ? 15.734 -10.734 -2.27 1 98.81 208 ALA A CA 1
ATOM 1706 C C . ALA A 1 208 ? 16.422 -10.539 -0.927 1 98.81 208 ALA A C 1
ATOM 1708 O O . ALA A 1 208 ? 17.281 -9.648 -0.784 1 98.81 208 ALA A O 1
ATOM 1709 N N . SER A 1 209 ? 16.047 -11.359 0.035 1 98.69 209 SER A N 1
ATOM 1710 C CA . SER A 1 209 ? 16.641 -11.25 1.361 1 98.69 209 SER A CA 1
ATOM 1711 C C . SER A 1 209 ? 18.125 -11.602 1.329 1 98.69 209 SER A C 1
ATOM 1713 O O . SER A 1 209 ? 18.891 -11.203 2.215 1 98.69 209 SER A O 1
ATOM 1715 N N . MET A 1 210 ? 18.609 -12.305 0.275 1 98.38 210 MET A N 1
ATOM 1716 C CA . MET A 1 210 ? 19.984 -12.789 0.24 1 98.38 210 MET A CA 1
ATOM 1717 C C . MET A 1 210 ? 20.703 -12.312 -1.021 1 98.38 210 MET A C 1
ATOM 1719 O O . MET A 1 210 ? 21.906 -12.07 -1.002 1 98.38 210 MET A O 1
ATOM 1723 N N . GLU A 1 211 ? 19.969 -12.203 -2.115 1 98.44 211 GLU A N 1
ATOM 1724 C CA . GLU A 1 211 ? 20.516 -11.82 -3.412 1 98.44 211 GLU A CA 1
ATOM 1725 C C . GLU A 1 211 ? 20.391 -10.32 -3.65 1 98.44 211 GLU A C 1
ATOM 1727 O O . GLU A 1 211 ? 19.375 -9.844 -4.133 1 98.44 211 GLU A O 1
ATOM 1732 N N . LYS A 1 212 ? 21.484 -9.57 -3.459 1 96.5 212 LYS A N 1
ATOM 1733 C CA . LYS A 1 212 ? 21.422 -8.117 -3.416 1 96.5 212 LYS A CA 1
ATOM 1734 C C . LYS A 1 212 ? 21.484 -7.52 -4.82 1 96.5 212 LYS A C 1
ATOM 1736 O O . LYS A 1 212 ? 21.234 -6.328 -5.004 1 96.5 212 LYS A O 1
ATOM 1741 N N . ARG A 1 213 ? 21.766 -8.352 -5.871 1 98.62 213 ARG A N 1
ATOM 1742 C CA . ARG A 1 213 ? 21.625 -7.891 -7.25 1 98.62 213 ARG A CA 1
ATOM 1743 C C . ARG A 1 213 ? 20.188 -7.523 -7.57 1 98.62 213 ARG A C 1
ATOM 1745 O O . ARG A 1 213 ? 19.922 -6.832 -8.555 1 98.62 213 ARG A O 1
ATOM 1752 N N . ILE A 1 214 ? 19.156 -8.016 -6.77 1 98.94 214 ILE A N 1
ATOM 1753 C CA . ILE A 1 214 ? 17.766 -7.625 -6.906 1 98.94 214 ILE A CA 1
ATOM 1754 C C . ILE A 1 214 ? 17.562 -6.227 -6.32 1 98.94 214 ILE A C 1
ATOM 1756 O O . ILE A 1 214 ? 17.891 -5.984 -5.156 1 98.94 21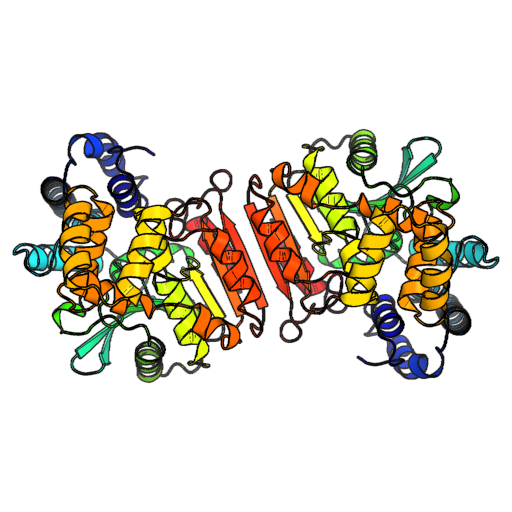4 ILE A O 1
ATOM 1760 N N . ARG A 1 215 ? 16.953 -5.336 -7.141 1 98.56 215 ARG A N 1
ATOM 1761 C CA . ARG A 1 215 ? 16.828 -3.945 -6.707 1 98.56 215 ARG A CA 1
ATOM 1762 C C . ARG A 1 215 ? 15.391 -3.615 -6.324 1 98.56 215 ARG A C 1
ATOM 1764 O O . ARG A 1 215 ? 15.148 -2.766 -5.465 1 98.56 215 ARG A O 1
ATOM 1771 N N . LYS A 1 216 ? 14.445 -4.168 -6.992 1 98.81 216 LYS A N 1
ATOM 1772 C CA . LYS A 1 216 ? 13.016 -4.031 -6.734 1 98.81 216 LYS A CA 1
ATOM 1773 C C . LYS A 1 216 ? 12.336 -5.395 -6.664 1 98.81 216 LYS A C 1
ATOM 1775 O O . LYS A 1 216 ? 12.695 -6.312 -7.406 1 98.81 216 LYS A O 1
ATOM 1780 N N . VAL A 1 217 ? 11.422 -5.52 -5.75 1 98.88 217 VAL A N 1
ATOM 1781 C CA . VAL A 1 217 ? 10.727 -6.781 -5.504 1 98.88 217 VAL A CA 1
ATOM 1782 C C . VAL A 1 217 ? 9.227 -6.586 -5.688 1 98.88 217 VAL A C 1
ATOM 1784 O O . VAL A 1 217 ? 8.633 -5.676 -5.102 1 98.88 217 VAL A O 1
ATOM 1787 N N . ILE A 1 218 ? 8.633 -7.402 -6.48 1 98.94 218 ILE A N 1
ATOM 1788 C CA . ILE A 1 218 ? 7.188 -7.391 -6.684 1 98.94 218 ILE A CA 1
ATOM 1789 C C . ILE A 1 218 ? 6.594 -8.734 -6.273 1 98.94 218 ILE A C 1
ATOM 1791 O O . ILE A 1 218 ? 6.961 -9.781 -6.824 1 98.94 218 ILE A O 1
ATOM 1795 N N . ALA A 1 219 ? 5.723 -8.727 -5.32 1 98.88 219 ALA A N 1
ATOM 1796 C CA . ALA A 1 219 ? 5 -9.938 -4.93 1 98.88 219 ALA A CA 1
ATOM 1797 C C . ALA A 1 219 ? 3.561 -9.898 -5.438 1 98.88 219 ALA A C 1
ATOM 1799 O O . ALA A 1 219 ? 2.768 -9.055 -5.012 1 98.88 219 ALA A O 1
ATOM 1800 N N . MET A 1 220 ? 3.246 -10.828 -6.289 1 98.12 220 MET A N 1
ATOM 1801 C CA . MET A 1 220 ? 1.915 -10.984 -6.867 1 98.12 220 MET A CA 1
ATOM 1802 C C . MET A 1 220 ? 1.409 -12.414 -6.695 1 98.12 220 MET A C 1
ATOM 1804 O O . MET A 1 220 ? 1.513 -13.234 -7.609 1 98.12 220 MET A O 1
ATOM 1808 N N . ASP A 1 221 ? 0.9 -12.758 -5.539 1 95.31 221 ASP A N 1
ATOM 1809 C CA . ASP A 1 221 ? 0.432 -11.906 -4.453 1 95.31 221 ASP A CA 1
ATOM 1810 C C . ASP A 1 221 ? 1.335 -12.023 -3.229 1 95.31 221 ASP A C 1
ATOM 1812 O O . ASP A 1 221 ? 2.475 -12.477 -3.334 1 95.31 221 ASP A O 1
ATOM 1816 N N . ILE A 1 222 ? 0.944 -11.68 -2.129 1 97.25 222 ILE A N 1
ATOM 1817 C CA . ILE A 1 222 ? 1.704 -11.562 -0.89 1 97.25 222 ILE A CA 1
ATOM 1818 C C . ILE A 1 222 ? 1.688 -12.898 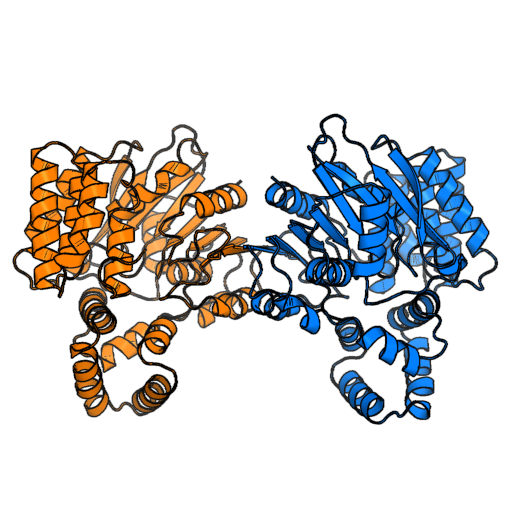-0.149 1 97.25 222 ILE A C 1
ATOM 1820 O O . ILE A 1 222 ? 1.203 -12.977 0.981 1 97.25 222 ILE A O 1
ATOM 1824 N N . PHE A 1 223 ? 2.35 -13.914 -0.798 1 98.38 223 PHE A N 1
ATOM 1825 C CA . PHE A 1 223 ? 2.338 -15.273 -0.271 1 98.38 223 PHE A CA 1
ATOM 1826 C C . PHE A 1 223 ? 3.189 -15.375 0.988 1 98.38 223 PHE A C 1
ATOM 1828 O O . PHE A 1 223 ? 4.422 -15.344 0.916 1 98.38 223 PHE A O 1
ATOM 1835 N N . TYR A 1 224 ? 2.541 -15.555 2.168 1 98.5 224 TYR A N 1
ATOM 1836 C CA . TYR A 1 224 ? 3.236 -15.555 3.451 1 98.5 224 TYR A CA 1
ATOM 1837 C C . TYR A 1 224 ? 3.717 -16.953 3.812 1 98.5 224 TYR A C 1
ATOM 1839 O O . TYR A 1 224 ? 4.883 -17.141 4.16 1 98.5 224 TYR A O 1
ATOM 1847 N N . SER A 1 225 ? 2.797 -17.922 3.729 1 97.69 225 SER A N 1
ATOM 1848 C CA . SER A 1 225 ? 3.072 -19.312 4.055 1 97.69 225 SER A CA 1
ATOM 1849 C C . SER A 1 225 ? 1.997 -20.234 3.492 1 97.69 225 SER A C 1
ATOM 1851 O O . SER A 1 225 ? 0.815 -19.891 3.479 1 97.69 225 SER A O 1
ATOM 1853 N N . PRO A 1 226 ? 2.43 -21.438 3.07 1 96.44 226 PRO A N 1
ATOM 1854 C CA . PRO A 1 226 ? 1.412 -22.391 2.619 1 96.44 226 PRO A CA 1
ATOM 1855 C C . PRO A 1 226 ? 0.511 -22.859 3.754 1 96.44 226 PRO A C 1
ATOM 1857 O O . PRO A 1 226 ? -0.576 -23.391 3.504 1 96.44 226 PRO A O 1
ATOM 1860 N N . MET A 1 227 ? 0.929 -22.656 4.992 1 95.81 227 MET A N 1
ATOM 1861 C CA . MET A 1 227 ? 0.088 -23.016 6.129 1 95.81 227 MET A CA 1
ATOM 1862 C C . MET A 1 227 ? -1.203 -22.203 6.133 1 95.81 227 MET A C 1
ATOM 1864 O O . MET A 1 227 ? -2.24 -22.688 6.594 1 95.81 227 MET A O 1
ATOM 1868 N N . ASP A 1 228 ? -1.114 -21.016 5.566 1 96.56 228 ASP A N 1
ATOM 1869 C CA . ASP A 1 228 ? -2.32 -20.203 5.453 1 96.56 228 ASP A CA 1
ATOM 1870 C C . ASP A 1 228 ? -3.342 -20.859 4.527 1 96.56 228 ASP A C 1
ATOM 1872 O O . ASP A 1 228 ? -4.535 -20.891 4.832 1 96.56 228 ASP A O 1
ATOM 1876 N N . ALA A 1 229 ? -2.842 -21.375 3.371 1 92.38 229 ALA A N 1
ATOM 1877 C CA . ALA A 1 229 ? -3.729 -22.078 2.441 1 92.38 229 ALA A CA 1
ATOM 1878 C C . ALA A 1 229 ? -4.344 -23.312 3.094 1 92.38 229 ALA A C 1
ATOM 1880 O O . ALA A 1 229 ? -5.531 -23.594 2.902 1 92.38 229 ALA A O 1
ATOM 1881 N N . LEU A 1 230 ? -3.531 -24 3.842 1 92.94 230 LEU A N 1
ATOM 1882 C CA . LEU A 1 230 ? -4.02 -25.172 4.555 1 92.94 230 LEU A CA 1
ATOM 1883 C C . LEU A 1 230 ? -5.078 -24.781 5.582 1 92.94 230 LEU A C 1
ATOM 1885 O O . LEU A 1 230 ? -6.109 -25.453 5.699 1 92.94 230 LEU A O 1
ATOM 1889 N N . LYS A 1 231 ? -4.824 -23.75 6.305 1 94 231 LYS A N 1
ATOM 1890 C CA . LYS A 1 231 ? -5.777 -23.266 7.297 1 94 231 LYS A CA 1
ATOM 1891 C C . LYS A 1 231 ? -7.094 -22.859 6.645 1 94 231 LYS A C 1
ATOM 1893 O O . LYS A 1 231 ? -8.172 -23.156 7.168 1 94 231 LYS A O 1
ATOM 1898 N N . MET A 1 232 ? -6.992 -22.188 5.543 1 90.56 232 MET A N 1
ATOM 1899 C CA . MET A 1 232 ? -8.18 -21.734 4.824 1 90.56 232 MET A CA 1
ATOM 1900 C C . MET A 1 232 ? -9 -22.922 4.324 1 90.56 232 MET A C 1
ATOM 1902 O O . MET A 1 232 ? -10.227 -22.859 4.266 1 90.56 232 MET A O 1
ATOM 1906 N N . ASN A 1 233 ? -8.305 -24.016 4.031 1 87.5 233 ASN A N 1
ATOM 1907 C CA . ASN A 1 233 ? -8.969 -25.219 3.535 1 87.5 233 ASN A CA 1
ATOM 1908 C C . ASN A 1 233 ? -9.602 -26.016 4.672 1 87.5 233 ASN A C 1
ATOM 1910 O O . ASN A 1 233 ? -10.734 -26.484 4.547 1 87.5 233 ASN A O 1
ATOM 1914 N N . LEU A 1 234 ? -8.922 -26.094 5.75 1 90.56 234 LEU A N 1
ATOM 1915 C CA . LEU A 1 234 ? -9.336 -26.984 6.828 1 90.56 234 LEU A CA 1
ATOM 1916 C C . LEU A 1 234 ? -10.258 -26.266 7.805 1 90.56 234 LEU A C 1
ATOM 1918 O O . LEU A 1 234 ? -11.094 -26.891 8.461 1 90.56 234 LEU A O 1
ATOM 1922 N N . GLY A 1 235 ? -10.102 -24.938 7.918 1 91.94 235 GLY A N 1
ATOM 1923 C CA . GLY A 1 235 ? -10.758 -24.172 8.969 1 91.94 235 GLY A CA 1
ATOM 1924 C C . GLY A 1 235 ? -9.938 -24.078 10.234 1 91.94 235 GLY A C 1
ATOM 1925 O O . GLY A 1 235 ? -8.977 -24.828 10.422 1 91.94 235 GLY A O 1
ATOM 1926 N N . ASN A 1 236 ? -10.328 -23.266 11.102 1 94.31 236 ASN A N 1
ATOM 1927 C CA . ASN A 1 236 ? -9.539 -22.891 12.273 1 94.31 236 ASN A CA 1
ATOM 1928 C C . ASN A 1 236 ? -9.367 -24.062 13.234 1 94.31 236 ASN A C 1
ATOM 1930 O O . ASN A 1 236 ? -8.266 -24.344 13.711 1 94.31 236 ASN A O 1
ATOM 1934 N N . ILE A 1 237 ? -10.375 -24.812 13.484 1 94.56 237 ILE A N 1
ATOM 1935 C CA . ILE A 1 237 ? -10.359 -25.844 14.508 1 94.56 237 ILE A CA 1
ATOM 1936 C C . ILE A 1 237 ? -9.516 -27.031 14.031 1 94.56 237 ILE A C 1
ATOM 1938 O O . ILE A 1 237 ? -8.586 -27.453 14.719 1 94.56 237 ILE A O 1
ATOM 1942 N N . LEU A 1 238 ? -9.789 -27.531 12.844 1 92.94 238 LEU A N 1
ATOM 1943 C CA . LEU A 1 238 ? -9.039 -28.672 12.32 1 92.94 238 LEU A CA 1
ATOM 1944 C C . LEU A 1 238 ? -7.57 -28.297 12.117 1 92.94 238 LEU A C 1
ATOM 1946 O O . LEU A 1 238 ? -6.684 -29.141 12.32 1 92.94 238 LEU A O 1
ATOM 1950 N N . PHE A 1 239 ? -7.363 -27.094 11.719 1 95.06 239 PHE A N 1
ATOM 1951 C CA . PHE A 1 239 ? -5.992 -26.641 11.539 1 95.06 239 PHE A CA 1
ATOM 1952 C C . PHE A 1 239 ? -5.258 -26.594 12.875 1 95.06 239 PHE A C 1
ATOM 1954 O O . PHE A 1 239 ? -4.082 -26.953 12.953 1 95.06 239 PHE A O 1
ATOM 1961 N N . ALA A 1 240 ? -5.93 -26.141 13.906 1 96 240 ALA A N 1
ATOM 1962 C CA . ALA A 1 240 ? -5.324 -26.109 15.234 1 96 240 ALA A CA 1
ATOM 1963 C C . ALA A 1 240 ? -4.969 -27.531 15.703 1 96 240 ALA A C 1
ATOM 1965 O O . ALA A 1 240 ? -3.883 -27.75 16.25 1 96 240 ALA A O 1
ATOM 1966 N N . ILE A 1 241 ? -5.816 -28.422 15.469 1 95.19 241 ILE A N 1
ATOM 1967 C CA . ILE A 1 241 ? -5.582 -29.812 15.836 1 95.19 241 ILE A CA 1
ATOM 1968 C C . ILE A 1 241 ? -4.398 -30.359 15.039 1 95.19 241 ILE A C 1
ATOM 1970 O O . ILE A 1 241 ? -3.506 -31 15.609 1 95.19 241 ILE A O 1
ATOM 1974 N N . LEU A 1 242 ? -4.441 -30.109 13.812 1 94.75 242 LEU A N 1
ATOM 1975 C CA . LEU A 1 242 ? -3.348 -30.547 12.953 1 94.75 242 LEU A CA 1
ATOM 1976 C C . LEU A 1 242 ? -2.018 -29.984 13.438 1 94.75 242 LEU A C 1
ATOM 1978 O O . LEU A 1 242 ? -1.012 -30.703 13.477 1 94.75 242 LEU A O 1
ATOM 1982 N N . SER A 1 243 ? -2.012 -28.719 13.773 1 95.38 243 SER A N 1
ATOM 1983 C CA . SER A 1 243 ? -0.799 -28.062 14.242 1 95.38 243 SER A CA 1
ATOM 1984 C C . SER A 1 243 ? -0.257 -28.734 15.5 1 95.38 243 SER A C 1
ATOM 1986 O O . SER A 1 243 ? 0.952 -28.938 15.633 1 95.38 243 SER A O 1
ATOM 1988 N N . ILE A 1 244 ? -1.156 -29.047 16.344 1 95.94 244 ILE A N 1
ATOM 1989 C CA . ILE A 1 244 ? -0.773 -29.75 17.562 1 95.94 244 ILE A CA 1
ATOM 1990 C C . ILE A 1 244 ? -0.198 -31.125 17.219 1 95.94 244 ILE A C 1
ATOM 1992 O O . ILE A 1 244 ? 0.844 -31.516 17.734 1 95.94 244 ILE A O 1
ATOM 1996 N N . MET A 1 245 ? -0.809 -31.781 16.328 1 96.06 245 MET A N 1
ATOM 1997 C CA . MET A 1 245 ? -0.385 -33.125 15.945 1 96.06 245 MET A CA 1
ATOM 1998 C C . MET A 1 245 ? 0.968 -33.094 15.242 1 96.06 245 MET A C 1
ATOM 2000 O O . MET A 1 245 ? 1.776 -34 15.391 1 96.06 245 MET A O 1
ATOM 2004 N N . ILE A 1 246 ? 1.15 -32.125 14.453 1 94.62 246 ILE A N 1
ATOM 2005 C CA . ILE A 1 246 ? 2.438 -31.938 13.789 1 94.62 246 ILE A CA 1
ATOM 2006 C C . ILE A 1 246 ? 3.533 -31.734 14.828 1 94.62 246 ILE A C 1
ATOM 2008 O O . ILE A 1 246 ? 4.605 -32.344 14.742 1 94.62 246 ILE A O 1
ATOM 2012 N N . ASN A 1 247 ? 3.256 -30.922 15.805 1 94.19 247 ASN A N 1
ATOM 2013 C CA . ASN A 1 247 ? 4.223 -30.656 16.859 1 94.19 247 ASN A CA 1
ATOM 2014 C C . ASN A 1 247 ? 4.52 -31.906 17.688 1 94.19 247 ASN A C 1
ATOM 2016 O O . ASN A 1 247 ? 5.637 -32.094 18.172 1 94.19 247 ASN A O 1
ATOM 2020 N N . LEU A 1 248 ? 3.547 -32.719 17.719 1 96.19 248 LEU A N 1
ATOM 2021 C CA . LEU A 1 248 ? 3.703 -33.969 18.453 1 96.19 248 LEU A CA 1
ATOM 2022 C C . LEU A 1 248 ? 4.281 -35.062 17.562 1 96.19 248 LEU A C 1
ATOM 2024 O O . LEU A 1 248 ? 4.43 -36.188 18 1 96.19 248 LEU A O 1
ATOM 2028 N N . ARG A 1 249 ? 4.562 -34.875 16.406 1 93.25 249 ARG A N 1
ATOM 2029 C CA . ARG A 1 249 ? 5.133 -35.812 15.43 1 93.25 249 ARG A CA 1
ATOM 2030 C C . ARG A 1 249 ? 4.242 -37.031 15.258 1 93.25 249 ARG A C 1
ATOM 2032 O O . ARG A 1 249 ? 4.734 -38.156 15.188 1 93.25 249 ARG A O 1
ATOM 2039 N N . ALA A 1 250 ? 2.955 -36.656 15.18 1 95.38 250 ALA A N 1
ATOM 2040 C CA . ALA A 1 250 ? 1.983 -37.75 15.102 1 95.38 250 ALA A CA 1
ATOM 2041 C C . ALA A 1 250 ? 1.741 -38.156 13.648 1 95.38 250 ALA A C 1
ATOM 2043 O O . ALA A 1 250 ? 0.597 -38.188 13.195 1 95.38 250 ALA A O 1
ATOM 2044 N N . LYS A 1 251 ? 2.678 -38.625 13.008 1 95.94 251 LYS A N 1
ATOM 2045 C CA . LYS A 1 251 ? 2.672 -38.969 11.594 1 95.94 251 LYS A CA 1
ATOM 2046 C C . LYS A 1 251 ? 1.611 -40.031 11.305 1 95.94 251 LYS A C 1
ATOM 2048 O O . LYS A 1 251 ? 0.857 -39.938 10.336 1 95.94 251 LYS A O 1
ATOM 2053 N N . TYR A 1 252 ? 1.477 -41 12.094 1 95.75 252 TYR A N 1
ATOM 2054 C CA . TYR A 1 252 ? 0.611 -42.156 11.867 1 95.75 252 TYR A CA 1
ATOM 2055 C C . TYR A 1 252 ? -0.858 -41.781 11.945 1 95.75 252 TYR A C 1
ATOM 2057 O O . TYR A 1 252 ? -1.718 -42.406 11.352 1 95.75 252 TYR A O 1
ATOM 2065 N N . LEU A 1 253 ? -1.089 -40.719 12.695 1 95.5 253 LEU A N 1
ATOM 2066 C CA . LEU A 1 253 ? -2.459 -40.219 12.797 1 95.5 253 LEU A CA 1
ATOM 2067 C C . LEU A 1 253 ? -2.764 -39.219 11.688 1 95.5 253 LEU A C 1
ATOM 2069 O O . LEU A 1 253 ? -3.85 -39.25 11.109 1 95.5 253 LEU A O 1
ATOM 2073 N N . ILE A 1 254 ? -1.806 -38.406 11.375 1 96.31 254 ILE A N 1
ATOM 2074 C CA . ILE A 1 254 ? -1.994 -37.312 10.422 1 96.31 254 ILE A CA 1
ATOM 2075 C C . ILE A 1 254 ? -2.225 -37.906 9.023 1 96.31 254 ILE A C 1
ATOM 2077 O O . ILE A 1 254 ? -3.139 -37.469 8.312 1 96.31 254 ILE A O 1
ATOM 2081 N N . ASN A 1 255 ? -1.506 -38.844 8.633 1 96.94 255 ASN A N 1
ATOM 2082 C CA . ASN A 1 255 ? -1.511 -39.344 7.266 1 96.94 255 ASN A CA 1
ATOM 2083 C C . ASN A 1 255 ? -2.879 -39.906 6.879 1 96.94 255 ASN A C 1
ATOM 2085 O O . ASN A 1 255 ? -3.484 -39.469 5.902 1 96.94 255 ASN A O 1
ATOM 2089 N N . PRO A 1 256 ? -3.453 -40.781 7.695 1 95.31 256 PRO A N 1
ATOM 2090 C CA . PRO A 1 256 ? -4.762 -41.312 7.289 1 95.31 256 PRO A CA 1
ATOM 2091 C C . PRO A 1 256 ? -5.863 -40.25 7.387 1 95.31 256 PRO A C 1
ATOM 2093 O O . PRO A 1 256 ? -6.797 -40.25 6.578 1 95.31 256 PRO A O 1
ATOM 2096 N N . ILE A 1 257 ? -5.781 -39.375 8.312 1 93.38 257 ILE A N 1
ATOM 2097 C CA . ILE A 1 257 ? -6.816 -38.375 8.523 1 93.38 257 ILE A CA 1
ATOM 2098 C C . ILE A 1 257 ? -6.832 -37.406 7.355 1 93.38 257 ILE A C 1
ATOM 2100 O O . ILE A 1 257 ? -7.887 -37.125 6.777 1 93.38 257 ILE A O 1
ATOM 2104 N N . ILE A 1 258 ? -5.684 -36.906 7 1 94.06 258 ILE A N 1
ATOM 2105 C CA . ILE A 1 258 ? -5.602 -35.938 5.926 1 94.06 258 ILE A CA 1
ATOM 2106 C C . ILE A 1 258 ? -5.973 -36.594 4.598 1 94.06 258 ILE A C 1
ATOM 2108 O O . ILE A 1 258 ? -6.641 -35.969 3.76 1 94.06 258 ILE A O 1
ATOM 2112 N N . LYS A 1 259 ? -5.582 -37.812 4.387 1 93.5 259 LYS A N 1
ATOM 2113 C CA . LYS A 1 259 ? -5.938 -38.531 3.164 1 93.5 259 LYS A CA 1
ATOM 2114 C C . LYS A 1 259 ? -7.449 -38.688 3.047 1 93.5 259 LYS A C 1
ATOM 2116 O O . LYS A 1 259 ? -8.016 -38.562 1.96 1 93.5 259 LYS A O 1
ATOM 2121 N N . GLN A 1 260 ? -8.047 -38.969 4.156 1 93.06 260 GLN A N 1
ATOM 2122 C CA . GLN A 1 260 ? -9.492 -39.125 4.168 1 93.06 260 GLN A CA 1
ATOM 2123 C C . GLN A 1 260 ? -10.211 -37.812 3.865 1 93.06 260 GLN A C 1
ATOM 2125 O O . GLN A 1 260 ? -11.164 -37.781 3.088 1 93.06 260 GLN A O 1
ATOM 2130 N N . ILE A 1 261 ? -9.719 -36.812 4.453 1 91.75 261 ILE A N 1
ATOM 2131 C CA . ILE A 1 261 ? -10.312 -35.5 4.23 1 91.75 261 ILE A CA 1
ATOM 2132 C C . ILE A 1 261 ? -10.141 -35.094 2.766 1 91.75 261 ILE A C 1
ATOM 2134 O O . ILE A 1 261 ? -11.062 -34.531 2.154 1 91.75 261 ILE A O 1
ATOM 2138 N N . ALA A 1 262 ? -9.031 -35.406 2.191 1 91 262 ALA A N 1
ATOM 2139 C CA . ALA A 1 262 ? -8.695 -35 0.824 1 91 262 ALA A CA 1
ATOM 2140 C C . ALA A 1 262 ? -9.57 -35.75 -0.186 1 91 262 ALA A C 1
ATOM 2142 O O . ALA A 1 262 ? -9.82 -35.25 -1.283 1 91 262 ALA A O 1
ATOM 2143 N N . ASN A 1 263 ? -10.094 -36.844 0.196 1 89.25 263 ASN A N 1
ATOM 2144 C CA . ASN A 1 263 ? -10.945 -37.625 -0.697 1 89.25 263 ASN A CA 1
ATOM 2145 C C . ASN A 1 263 ? -12.242 -36.906 -1.03 1 89.25 263 ASN A C 1
ATOM 2147 O O . ASN A 1 263 ? -12.859 -37.156 -2.062 1 89.25 263 ASN A O 1
ATOM 2151 N N . ASN A 1 264 ? -12.539 -35.969 -0.184 1 87.44 264 ASN A N 1
ATOM 2152 C CA . ASN A 1 264 ? -13.82 -35.281 -0.371 1 87.44 264 ASN A CA 1
ATOM 2153 C C . ASN A 1 264 ? -13.625 -33.812 -0.656 1 87.44 264 ASN A C 1
ATOM 2155 O O . ASN A 1 264 ? -14.594 -33.031 -0.673 1 87.44 264 ASN A O 1
ATOM 2159 N N . ARG A 1 265 ? -12.445 -33.375 -0.809 1 86.69 265 ARG A N 1
ATOM 2160 C CA . ARG A 1 265 ? -12.133 -31.984 -1.074 1 86.69 265 ARG A CA 1
ATOM 2161 C C . ARG A 1 265 ? -11.18 -31.844 -2.262 1 86.69 265 ARG A C 1
ATOM 2163 O O . ARG A 1 265 ? -9.969 -32.031 -2.117 1 86.69 265 ARG A O 1
ATOM 2170 N N . ILE A 1 266 ? -11.719 -31.406 -3.322 1 85.94 266 ILE A N 1
ATOM 2171 C CA . ILE A 1 266 ? -10.992 -31.344 -4.586 1 85.94 266 ILE A CA 1
ATOM 2172 C C . ILE A 1 266 ? -9.75 -30.469 -4.43 1 85.94 266 ILE A C 1
ATOM 2174 O O . ILE A 1 266 ? -8.68 -30.812 -4.941 1 85.94 266 ILE A O 1
ATOM 2178 N N . ASP A 1 267 ? -9.867 -29.438 -3.732 1 88.81 267 ASP A N 1
ATOM 2179 C CA . ASP A 1 267 ? -8.766 -28.5 -3.547 1 88.81 267 ASP A CA 1
ATOM 2180 C C . ASP A 1 267 ? -7.621 -29.141 -2.762 1 88.81 267 ASP A C 1
ATOM 2182 O O . ASP A 1 267 ? -6.457 -29.047 -3.152 1 88.81 267 ASP A O 1
ATOM 2186 N N . LEU A 1 268 ? -7.934 -29.797 -1.686 1 90.5 268 LEU A N 1
ATOM 2187 C CA . LEU A 1 268 ? -6.922 -30.438 -0.852 1 90.5 268 LEU A CA 1
ATOM 2188 C C . LEU A 1 268 ? -6.273 -31.609 -1.582 1 90.5 268 LEU A C 1
ATOM 2190 O O . LEU A 1 268 ? -5.066 -31.828 -1.464 1 90.5 268 LEU A O 1
ATOM 2194 N N . LYS A 1 269 ? -7.086 -32.344 -2.289 1 91.62 269 LYS A N 1
ATOM 2195 C CA . LYS A 1 269 ? -6.562 -33.438 -3.088 1 91.62 269 LYS A CA 1
ATOM 2196 C C . LYS A 1 269 ? -5.52 -32.969 -4.086 1 91.62 269 LYS A C 1
ATOM 2198 O O . LYS A 1 269 ? -4.445 -33.562 -4.207 1 91.62 269 LYS A O 1
ATOM 2203 N N . TRP A 1 270 ? -5.852 -31.938 -4.758 1 92.5 270 TRP A N 1
ATOM 2204 C CA . TRP A 1 270 ? -4.926 -31.344 -5.719 1 92.5 270 TRP A CA 1
ATOM 2205 C C . TRP A 1 270 ? -3.658 -30.859 -5.027 1 92.5 270 TRP A C 1
ATOM 2207 O O . TRP A 1 270 ? -2.549 -31.078 -5.52 1 92.5 270 TRP A O 1
ATOM 2217 N N . GLU A 1 271 ? -3.793 -30.172 -3.902 1 93.31 271 GLU A N 1
ATOM 2218 C CA . GLU A 1 271 ? -2.656 -29.625 -3.17 1 93.31 271 GLU A CA 1
ATOM 2219 C C . GLU A 1 271 ? -1.691 -30.719 -2.738 1 93.31 271 GLU A C 1
ATOM 2221 O O . GLU A 1 271 ? -0.474 -30.562 -2.842 1 93.31 271 GLU A O 1
ATOM 2226 N N . LEU A 1 272 ? -2.268 -31.797 -2.316 1 93.94 272 LEU A N 1
ATOM 2227 C CA . LEU A 1 272 ? -1.431 -32.906 -1.897 1 93.94 272 LEU A CA 1
ATOM 2228 C C . LEU A 1 272 ? -0.716 -33.531 -3.094 1 93.94 272 LEU A C 1
ATOM 2230 O O . LEU A 1 272 ? 0.503 -33.719 -3.068 1 93.94 272 LEU A O 1
ATOM 2234 N N . GLN A 1 273 ? -1.439 -33.781 -4.125 1 93.56 273 GLN A N 1
ATOM 2235 C CA . GLN A 1 273 ? -0.879 -34.438 -5.297 1 93.56 273 GLN A CA 1
ATOM 2236 C C . GLN A 1 273 ? 0.216 -33.594 -5.941 1 93.56 273 GLN A C 1
ATOM 2238 O O . GLN A 1 273 ? 1.302 -34.094 -6.238 1 93.56 273 GLN A O 1
ATOM 2243 N N . ASN A 1 274 ? -0.103 -32.375 -6.145 1 94.25 274 ASN A N 1
ATOM 2244 C CA . ASN A 1 274 ? 0.895 -31.484 -6.727 1 94.25 274 ASN A CA 1
ATOM 2245 C C . ASN A 1 274 ? 2.076 -31.281 -5.781 1 94.25 274 ASN A C 1
ATOM 2247 O O . ASN A 1 274 ? 3.223 -31.188 -6.227 1 94.25 274 ASN A O 1
ATOM 2251 N N . GLY A 1 275 ? 1.791 -31.172 -4.508 1 96.19 275 GLY A N 1
ATOM 2252 C CA . GLY A 1 275 ? 2.85 -31.031 -3.518 1 96.19 275 GLY A CA 1
ATOM 2253 C C . GLY A 1 275 ? 3.822 -32.188 -3.523 1 96.19 275 GLY A C 1
ATOM 2254 O O . GLY A 1 275 ? 5.035 -32 -3.422 1 96.19 275 GLY A O 1
ATOM 2255 N N . TYR A 1 276 ? 3.227 -33.406 -3.637 1 95.81 276 TYR A N 1
ATOM 2256 C CA . TYR A 1 276 ? 4.078 -34.562 -3.725 1 95.81 276 TYR A CA 1
ATOM 2257 C C . TYR A 1 276 ? 4.992 -34.5 -4.941 1 95.81 276 TYR A C 1
ATOM 2259 O O . TYR A 1 276 ? 6.188 -34.812 -4.844 1 95.81 276 TYR A O 1
ATOM 2267 N N . MET A 1 277 ? 4.469 -34.062 -5.984 1 94.25 277 MET A N 1
ATOM 2268 C CA . MET A 1 277 ? 5.246 -33.969 -7.215 1 94.25 277 MET A CA 1
ATOM 2269 C C . MET A 1 277 ? 6.367 -32.969 -7.07 1 94.25 277 MET A C 1
ATOM 2271 O O . MET A 1 277 ? 7.512 -33.219 -7.449 1 94.25 277 MET A O 1
ATOM 2275 N N . LEU A 1 278 ? 6.113 -31.844 -6.488 1 94.94 278 LEU A N 1
ATOM 2276 C CA . LEU A 1 278 ? 7.055 -30.734 -6.383 1 94.94 278 LEU A CA 1
ATOM 2277 C C . LEU A 1 278 ? 8.164 -31.062 -5.387 1 94.94 278 LEU A C 1
ATOM 2279 O O . LEU A 1 278 ? 9.32 -30.688 -5.605 1 94.94 278 LEU A O 1
ATOM 2283 N N . THR A 1 279 ? 7.809 -31.766 -4.316 1 95.75 279 THR A N 1
ATOM 2284 C CA . THR A 1 279 ? 8.742 -31.875 -3.205 1 95.75 279 THR A CA 1
ATOM 2285 C C . THR A 1 279 ? 9.406 -33.25 -3.191 1 95.75 279 THR A C 1
ATOM 2287 O O . THR A 1 279 ? 10.438 -33.438 -2.547 1 95.75 279 THR A O 1
ATOM 2290 N N . GLY A 1 280 ? 8.742 -34.188 -3.807 1 94.44 280 GLY A N 1
ATOM 2291 C CA . GLY A 1 280 ? 9.211 -35.562 -3.732 1 94.44 280 GLY A CA 1
ATOM 2292 C C . GLY A 1 280 ? 8.734 -36.312 -2.49 1 94.44 280 GLY A C 1
ATOM 2293 O O . GLY A 1 280 ? 9.023 -37.469 -2.305 1 94.44 280 GLY A O 1
ATOM 2294 N N . GLU A 1 281 ? 7.934 -35.656 -1.718 1 96.44 281 GLU A N 1
ATOM 2295 C CA . GLU A 1 281 ? 7.367 -36.312 -0.54 1 96.44 281 GLU A CA 1
ATOM 2296 C C . GLU A 1 281 ? 6.262 -37.281 -0.928 1 96.44 281 GLU A C 1
ATOM 2298 O O . GLU A 1 281 ? 5.695 -37.188 -2.02 1 96.44 281 GLU A O 1
ATOM 2303 N N . SER A 1 282 ? 5.922 -38.219 0.032 1 94.94 282 SER A N 1
ATOM 2304 C CA . SER A 1 282 ? 5.008 -39.281 -0.383 1 94.94 282 SER A CA 1
ATOM 2305 C C . SER A 1 282 ? 3.85 -39.438 0.597 1 94.94 282 SER A C 1
ATOM 2307 O O . SER A 1 282 ? 3.021 -40.344 0.458 1 94.94 282 SER A O 1
ATOM 2309 N N . ASN A 1 283 ? 3.893 -38.562 1.632 1 96.38 283 ASN A N 1
ATOM 2310 C CA . ASN A 1 283 ? 2.791 -38.562 2.588 1 96.38 283 ASN A CA 1
ATOM 2311 C C . ASN A 1 283 ? 2.498 -37.156 3.133 1 96.38 283 ASN A C 1
ATOM 2313 O O . ASN A 1 283 ? 3.359 -36.281 3.096 1 96.38 283 ASN A O 1
ATOM 2317 N N . PRO A 1 284 ? 1.261 -37.062 3.691 1 96.38 284 PRO A N 1
ATOM 2318 C CA . PRO A 1 284 ? 0.814 -35.719 4.109 1 96.38 284 PRO A CA 1
ATOM 2319 C C . PRO A 1 284 ? 1.688 -35.125 5.211 1 96.38 284 PRO A C 1
ATOM 2321 O O . PRO A 1 284 ? 2.014 -33.938 5.168 1 96.38 284 PRO A O 1
ATOM 2324 N N . TYR A 1 285 ? 2.076 -35.844 6.164 1 97.25 285 TYR A N 1
ATOM 2325 C CA . TYR A 1 285 ? 2.865 -35.344 7.285 1 97.25 285 TYR A CA 1
ATOM 2326 C C . TYR A 1 285 ? 4.191 -34.781 6.801 1 97.25 285 TYR A C 1
ATOM 2328 O O . TYR A 1 285 ? 4.543 -33.656 7.129 1 97.25 285 TYR A O 1
ATOM 2336 N N . ASP A 1 286 ? 4.902 -35.531 6.012 1 97.75 286 ASP A N 1
ATOM 2337 C CA . ASP A 1 286 ? 6.203 -35.094 5.52 1 97.75 286 ASP A CA 1
ATOM 2338 C C . ASP A 1 286 ? 6.059 -33.906 4.578 1 97.75 286 ASP A C 1
ATOM 2340 O O . ASP A 1 286 ? 6.898 -33 4.574 1 97.75 286 ASP A O 1
ATOM 2344 N N . LEU A 1 287 ? 5.004 -33.938 3.811 1 97.31 287 LEU A N 1
ATOM 2345 C CA . LEU A 1 287 ? 4.754 -32.844 2.908 1 97.31 287 LEU A CA 1
ATOM 2346 C C . LEU A 1 287 ? 4.516 -31.547 3.689 1 97.31 287 LEU A C 1
ATOM 2348 O O . LEU A 1 287 ? 5.098 -30.5 3.373 1 97.31 287 LEU A O 1
ATOM 2352 N N . ILE A 1 288 ? 3.689 -31.594 4.676 1 96.75 288 ILE A N 1
ATOM 2353 C CA . ILE A 1 288 ? 3.34 -30.422 5.469 1 96.75 288 ILE A CA 1
ATOM 2354 C C . ILE A 1 288 ? 4.578 -29.891 6.191 1 96.75 288 ILE A C 1
ATOM 2356 O O . ILE A 1 288 ? 4.824 -28.688 6.219 1 96.75 288 ILE A O 1
ATOM 2360 N N . ARG A 1 289 ? 5.367 -30.766 6.727 1 96.31 289 ARG A N 1
ATOM 2361 C CA . ARG A 1 289 ? 6.605 -30.375 7.398 1 96.31 289 ARG A CA 1
ATOM 2362 C C . ARG A 1 289 ? 7.562 -29.703 6.43 1 96.31 289 ARG A C 1
ATOM 2364 O O . ARG A 1 289 ? 8.211 -28.719 6.781 1 96.31 289 ARG A O 1
ATOM 2371 N N . ASN A 1 290 ? 7.625 -30.266 5.262 1 96.62 290 ASN A N 1
ATOM 2372 C CA . ASN A 1 290 ? 8.453 -29.688 4.211 1 96.62 290 ASN A CA 1
ATOM 2373 C C . ASN A 1 290 ? 7.992 -28.281 3.838 1 96.62 290 ASN A C 1
ATOM 2375 O O . ASN A 1 290 ? 8.789 -27.328 3.844 1 96.62 290 ASN A O 1
ATOM 2379 N N . LEU A 1 291 ? 6.742 -28.094 3.619 1 95.5 291 LEU A N 1
ATOM 2380 C CA . LEU A 1 291 ? 6.188 -26.844 3.113 1 95.5 291 LEU A CA 1
ATOM 2381 C C . LEU A 1 291 ? 6.148 -25.781 4.211 1 95.5 291 LEU A C 1
ATOM 2383 O O . LEU A 1 291 ? 6.176 -24.578 3.922 1 95.5 291 LEU A O 1
ATOM 2387 N N . LYS A 1 292 ? 6.09 -26.219 5.441 1 95.38 292 LYS A N 1
ATOM 2388 C CA . LYS A 1 292 ? 6.109 -25.297 6.574 1 95.38 292 LYS A CA 1
ATOM 2389 C C . LYS A 1 292 ? 7.359 -24.422 6.547 1 95.38 292 LYS A C 1
ATOM 2391 O O . LYS A 1 292 ? 7.352 -23.312 7.066 1 95.38 292 LYS A O 1
ATOM 2396 N N . ASN A 1 293 ? 8.383 -24.875 5.883 1 96.56 293 ASN A N 1
ATOM 2397 C CA . ASN A 1 293 ? 9.641 -24.141 5.797 1 96.56 293 ASN A CA 1
ATOM 2398 C C . ASN A 1 293 ? 9.523 -22.938 4.855 1 96.56 293 ASN A C 1
ATOM 2400 O O . ASN A 1 293 ? 10.375 -22.047 4.875 1 96.56 293 ASN A O 1
ATOM 2404 N N . HIS A 1 294 ? 8.516 -22.953 4.051 1 97.88 294 HIS A N 1
ATOM 2405 C CA . HIS A 1 294 ? 8.234 -21.797 3.199 1 97.88 294 HIS A CA 1
ATOM 2406 C C . HIS A 1 294 ? 7.465 -20.734 3.959 1 97.88 294 HIS A C 1
ATOM 2408 O O . HIS A 1 294 ? 6.242 -20.625 3.826 1 97.88 294 HIS A O 1
ATOM 2414 N N . ASN A 1 295 ? 8.164 -19.969 4.773 1 98.12 295 ASN A N 1
ATOM 2415 C CA . ASN A 1 295 ? 7.605 -18.922 5.629 1 98.12 295 ASN A CA 1
ATOM 2416 C C . ASN A 1 295 ? 8.375 -17.625 5.492 1 98.12 295 ASN A C 1
ATOM 2418 O O . ASN A 1 295 ? 9.516 -17.516 5.953 1 98.12 295 ASN A O 1
ATOM 2422 N N . VAL A 1 296 ? 7.766 -16.609 4.934 1 98.25 296 VAL A N 1
ATOM 2423 C CA . VAL A 1 296 ? 8.469 -15.383 4.566 1 98.25 296 VAL A CA 1
ATOM 2424 C C . VAL A 1 296 ? 8.797 -14.578 5.82 1 98.25 296 VAL A C 1
ATOM 2426 O O . VAL A 1 296 ? 9.703 -13.742 5.809 1 98.25 296 VAL A O 1
ATOM 2429 N N . GLY A 1 297 ? 8.086 -14.844 6.973 1 98.19 297 GLY A N 1
ATOM 2430 C CA . GLY A 1 297 ? 8.32 -14.133 8.219 1 98.19 297 GLY A CA 1
ATOM 2431 C C . GLY A 1 297 ? 9.773 -14.18 8.672 1 98.19 297 GLY A C 1
ATOM 2432 O O . GLY A 1 297 ? 10.258 -13.258 9.328 1 98.19 297 GLY A O 1
ATOM 2433 N N . LYS A 1 298 ? 10.477 -15.188 8.195 1 97.19 298 LYS A N 1
ATOM 2434 C CA . LYS A 1 298 ? 11.867 -15.406 8.594 1 97.19 298 LYS A CA 1
ATOM 2435 C C . LYS A 1 298 ? 12.805 -14.484 7.816 1 97.19 298 LYS A C 1
ATOM 2437 O O . LYS A 1 298 ? 13.953 -14.289 8.211 1 97.19 298 LYS A O 1
ATOM 2442 N N . TYR A 1 299 ? 12.273 -13.914 6.738 1 98.31 299 TYR A N 1
ATOM 2443 C CA . TYR A 1 299 ? 13.195 -13.281 5.805 1 98.31 299 TYR A CA 1
ATOM 2444 C C . TYR A 1 299 ? 12.867 -11.805 5.625 1 98.31 299 TYR A C 1
ATOM 2446 O O . TYR A 1 299 ? 13.672 -11.039 5.09 1 98.31 299 TYR A O 1
ATOM 2454 N N . LEU A 1 300 ? 11.727 -11.312 6.066 1 98.75 300 LEU A N 1
ATOM 2455 C CA . LEU A 1 300 ? 11.188 -9.992 5.73 1 98.75 300 LEU A CA 1
ATOM 2456 C C . LEU A 1 300 ? 12.141 -8.891 6.184 1 98.75 300 LEU A C 1
ATOM 2458 O O . LEU A 1 300 ? 12.359 -7.914 5.461 1 98.75 300 LEU A O 1
ATOM 2462 N N . ALA A 1 301 ? 12.742 -9.008 7.34 1 98.25 301 ALA A N 1
ATOM 2463 C CA . ALA A 1 301 ? 13.594 -7.961 7.898 1 98.25 301 ALA A CA 1
ATOM 2464 C C . ALA A 1 301 ? 14.867 -7.793 7.07 1 98.25 301 ALA A C 1
ATOM 2466 O O . ALA A 1 301 ? 15.508 -6.742 7.113 1 98.25 301 ALA A O 1
ATOM 2467 N N . GLN A 1 302 ? 15.219 -8.852 6.285 1 98.56 302 GLN A N 1
ATOM 2468 C CA . GLN A 1 302 ? 16.453 -8.828 5.512 1 98.56 302 GLN A CA 1
ATOM 2469 C C . GLN A 1 302 ? 16.234 -8.234 4.125 1 98.56 302 GLN A C 1
ATOM 2471 O O . GLN A 1 302 ? 17.188 -7.965 3.393 1 98.56 302 GLN A O 1
ATOM 2476 N N . VAL A 1 303 ? 15.008 -8.008 3.781 1 98.69 303 VAL A N 1
ATOM 2477 C CA . VAL A 1 303 ? 14.711 -7.383 2.5 1 98.69 303 VAL A CA 1
ATOM 2478 C C . VAL A 1 303 ? 14.977 -5.879 2.584 1 98.69 303 VAL A C 1
ATOM 2480 O O . VAL A 1 303 ? 14.391 -5.188 3.422 1 98.69 303 VAL A O 1
ATOM 2483 N N . THR A 1 304 ? 15.828 -5.352 1.744 1 98.5 304 THR A N 1
ATOM 2484 C CA . THR A 1 304 ? 16.234 -3.953 1.825 1 98.5 304 THR A CA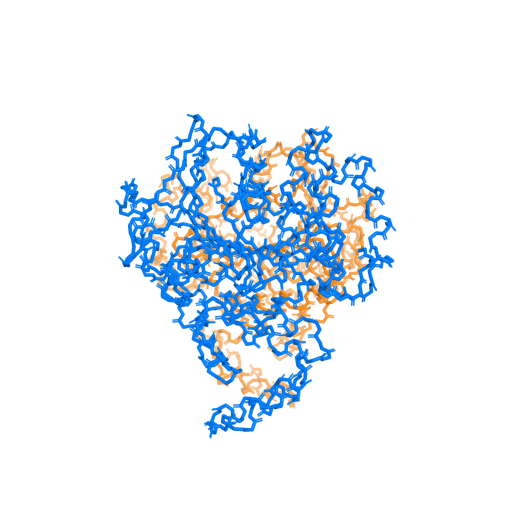 1
ATOM 2485 C C . THR A 1 304 ? 15.836 -3.203 0.555 1 98.5 304 THR A C 1
ATOM 2487 O O . THR A 1 304 ? 16.203 -2.041 0.376 1 98.5 304 THR A O 1
ATOM 2490 N N . GLN A 1 305 ? 15.148 -3.896 -0.362 1 98.62 305 GLN A N 1
ATOM 2491 C CA . GLN A 1 305 ? 14.805 -3.383 -1.683 1 98.62 305 GLN A CA 1
ATOM 2492 C C . GLN A 1 305 ? 13.508 -2.572 -1.636 1 98.62 305 GLN A C 1
ATOM 2494 O O . GLN A 1 305 ? 12.859 -2.488 -0.591 1 98.62 305 GLN A O 1
ATOM 2499 N N . ASP A 1 306 ? 13.219 -1.849 -2.768 1 98.69 306 ASP A N 1
ATOM 2500 C CA . ASP A 1 306 ? 11.859 -1.356 -2.977 1 98.69 306 ASP A CA 1
ATOM 2501 C C . ASP A 1 306 ? 10.891 -2.512 -3.191 1 98.69 306 ASP A C 1
ATOM 2503 O O . ASP A 1 306 ? 11.195 -3.463 -3.912 1 98.69 306 ASP A O 1
ATOM 2507 N N . CYS A 1 307 ? 9.734 -2.461 -2.551 1 98.88 307 CYS A N 1
ATOM 2508 C CA . CYS A 1 307 ? 8.797 -3.58 -2.631 1 98.88 307 CYS A CA 1
ATOM 2509 C C . CYS A 1 307 ? 7.43 -3.117 -3.111 1 98.88 307 CYS A C 1
ATOM 2511 O O . CYS A 1 307 ? 6.926 -2.088 -2.66 1 98.88 307 CYS A O 1
ATOM 2513 N N . LEU A 1 308 ? 6.906 -3.805 -4.035 1 98.94 308 LEU A N 1
ATOM 2514 C CA . LEU A 1 308 ? 5.508 -3.693 -4.426 1 98.94 308 LEU A CA 1
ATOM 2515 C C . LEU A 1 308 ? 4.73 -4.945 -4.031 1 98.94 308 LEU A C 1
ATOM 2517 O O . LEU A 1 308 ? 5.098 -6.055 -4.422 1 98.94 308 LEU A O 1
ATOM 2521 N N . LEU A 1 309 ? 3.689 -4.762 -3.246 1 98.88 309 LEU A N 1
ATOM 2522 C CA . LEU A 1 309 ? 2.834 -5.844 -2.777 1 98.88 309 LEU A CA 1
ATOM 2523 C C . LEU A 1 309 ? 1.443 -5.746 -3.395 1 98.88 309 LEU A C 1
ATOM 2525 O O . LEU A 1 309 ? 0.727 -4.77 -3.166 1 98.88 309 LEU A O 1
ATOM 2529 N N . LEU A 1 310 ? 1.072 -6.691 -4.184 1 98.81 310 LEU A N 1
ATOM 2530 C CA . LEU A 1 310 ? -0.236 -6.738 -4.824 1 98.81 310 LEU A CA 1
ATOM 2531 C C . LEU A 1 310 ? -1.148 -7.742 -4.129 1 98.81 310 LEU A C 1
ATOM 2533 O O . LEU A 1 310 ? -0.783 -8.906 -3.959 1 98.81 310 LEU A O 1
ATOM 2537 N N . VAL A 1 311 ? -2.314 -7.289 -3.732 1 98.44 311 VAL A N 1
ATOM 2538 C CA . VAL A 1 311 ? -3.193 -8.07 -2.867 1 98.44 311 VAL A CA 1
ATOM 2539 C C . VAL A 1 311 ? -4.562 -8.219 -3.523 1 98.44 311 VAL A C 1
ATOM 2541 O O . VAL A 1 311 ? -5.133 -7.242 -4.02 1 98.44 311 VAL A O 1
ATOM 2544 N N . GLY A 1 312 ? -5.031 -9.43 -3.625 1 97.75 312 GLY A N 1
ATOM 2545 C CA . GLY A 1 312 ? -6.434 -9.68 -3.908 1 97.75 312 GLY A CA 1
ATOM 2546 C C . GLY A 1 312 ? -7.254 -9.953 -2.662 1 97.75 312 GLY A C 1
ATOM 2547 O O . GLY A 1 312 ? -6.988 -10.914 -1.937 1 97.75 312 GLY A O 1
ATOM 2548 N N . GLN A 1 313 ? -8.258 -9.141 -2.418 1 97.12 313 GLN A N 1
ATOM 2549 C CA . GLN A 1 313 ? -9.023 -9.242 -1.178 1 97.12 313 GLN A CA 1
ATOM 2550 C C . GLN A 1 313 ? -9.789 -10.562 -1.102 1 97.12 313 GLN A C 1
ATOM 2552 O O . GLN A 1 313 ? -10.039 -11.078 -0.01 1 97.12 313 GLN A O 1
ATOM 2557 N N . ASP A 1 314 ? -10.125 -11.172 -2.256 1 94.94 314 ASP A N 1
ATOM 2558 C CA . ASP A 1 314 ? -10.914 -12.406 -2.283 1 94.94 314 ASP A CA 1
ATOM 2559 C C . ASP A 1 314 ? -10.07 -13.594 -2.732 1 94.94 314 ASP A C 1
ATOM 2561 O O . ASP A 1 314 ? -10.594 -14.57 -3.258 1 94.94 314 ASP A O 1
ATOM 2565 N N . ASP A 1 315 ? -8.773 -13.445 -2.562 1 95.5 315 ASP A N 1
ATOM 2566 C CA . ASP A 1 315 ? -7.871 -14.547 -2.877 1 95.5 315 ASP A CA 1
ATOM 2567 C C . ASP A 1 315 ? -8.156 -15.758 -1.984 1 95.5 315 ASP A C 1
ATOM 2569 O O . ASP A 1 315 ? -8.133 -15.648 -0.756 1 95.5 315 ASP A O 1
ATOM 2573 N N . HIS A 1 316 ? -8.32 -16.891 -2.545 1 91.62 316 HIS A N 1
ATOM 2574 C CA . HIS A 1 316 ? -8.711 -18.062 -1.754 1 91.62 316 HIS A CA 1
ATOM 2575 C C . HIS A 1 316 ? -7.504 -18.906 -1.378 1 91.62 316 HIS A C 1
ATOM 2577 O O . HIS A 1 316 ? -7.645 -19.953 -0.734 1 91.62 316 HIS A O 1
ATOM 2583 N N . TYR A 1 317 ? -6.32 -18.484 -1.787 1 93.06 317 TYR A N 1
ATOM 2584 C CA . TYR A 1 317 ? -5.102 -19.172 -1.396 1 93.06 317 TYR A CA 1
ATOM 2585 C C . TYR A 1 317 ? -4.281 -18.344 -0.428 1 93.06 317 TYR A C 1
ATOM 2587 O O . TYR A 1 317 ? -3.549 -18.875 0.406 1 93.06 317 TYR A O 1
ATOM 2595 N N . VAL A 1 318 ? -4.355 -17.047 -0.638 1 96.69 318 VAL A N 1
ATOM 2596 C CA . VAL A 1 318 ? -3.539 -16.078 0.105 1 96.69 318 VAL A CA 1
ATOM 2597 C C . VAL A 1 318 ? -4.441 -15.133 0.882 1 96.69 318 VAL A C 1
ATOM 2599 O O . VAL A 1 318 ? -5.086 -14.258 0.293 1 96.69 318 VAL A O 1
ATOM 2602 N N . PRO A 1 319 ? -4.508 -15.312 2.186 1 96.81 319 PRO A N 1
ATOM 2603 C CA . PRO A 1 319 ? -5.371 -14.406 2.945 1 96.81 319 PRO A CA 1
ATOM 2604 C C . PRO A 1 319 ? -4.875 -12.961 2.92 1 96.81 319 PRO A C 1
ATOM 2606 O O . PRO A 1 319 ? -3.719 -12.695 3.26 1 96.81 319 PRO A O 1
ATOM 2609 N N . TYR A 1 320 ? -5.754 -12.008 2.592 1 96.56 320 TYR A N 1
ATOM 2610 C CA . TYR A 1 320 ? -5.359 -10.617 2.355 1 96.56 320 TYR A CA 1
ATOM 2611 C C . TYR A 1 320 ? -4.836 -9.977 3.633 1 96.56 320 TYR A C 1
ATOM 2613 O O . TYR A 1 320 ? -4 -9.07 3.582 1 96.56 320 TYR A O 1
ATOM 2621 N N . HIS A 1 321 ? -5.227 -10.453 4.875 1 96.62 321 HIS A N 1
ATOM 2622 C CA . HIS A 1 321 ? -4.836 -9.812 6.125 1 96.62 321 HIS A CA 1
ATOM 2623 C C . HIS A 1 321 ? -3.342 -9.969 6.379 1 96.62 321 HIS A C 1
ATOM 2625 O O . HIS A 1 321 ? -2.773 -9.258 7.207 1 96.62 321 HIS A O 1
ATOM 2631 N N . ARG A 1 322 ? -2.674 -10.859 5.664 1 98 322 ARG A N 1
ATOM 2632 C CA . ARG A 1 322 ? -1.234 -11.062 5.793 1 98 322 ARG A CA 1
ATOM 2633 C C . ARG A 1 322 ? -0.47 -9.812 5.355 1 98 322 ARG A C 1
ATOM 2635 O O . ARG A 1 322 ? 0.709 -9.656 5.68 1 98 322 ARG A O 1
ATOM 2642 N N . ILE A 1 323 ? -1.159 -8.914 4.656 1 98.19 323 ILE A N 1
ATOM 2643 C CA . ILE A 1 323 ? -0.519 -7.684 4.211 1 98.19 323 ILE A CA 1
ATOM 2644 C C . ILE A 1 323 ? -0.003 -6.902 5.418 1 98.19 323 ILE A C 1
ATOM 2646 O O . ILE A 1 323 ? 1.049 -6.262 5.348 1 98.19 323 ILE A O 1
ATOM 2650 N N . ALA A 1 324 ? -0.749 -6.957 6.527 1 97.69 324 ALA A N 1
ATOM 2651 C CA . ALA A 1 324 ? -0.312 -6.277 7.742 1 97.69 324 ALA A CA 1
ATOM 2652 C C . ALA A 1 324 ? 1.007 -6.852 8.25 1 97.69 324 ALA A C 1
ATOM 2654 O O . ALA A 1 324 ? 1.942 -6.109 8.555 1 97.69 324 ALA A O 1
ATOM 2655 N N . ASP A 1 325 ? 1.116 -8.195 8.234 1 98.25 325 ASP A N 1
ATOM 2656 C CA . ASP A 1 325 ? 2.316 -8.883 8.703 1 98.25 325 ASP A CA 1
ATOM 2657 C C . ASP A 1 325 ? 3.512 -8.562 7.805 1 98.25 325 ASP A C 1
ATOM 2659 O O . ASP A 1 325 ? 4.613 -8.312 8.297 1 98.25 325 ASP A O 1
ATOM 2663 N N . ILE A 1 326 ? 3.246 -8.609 6.578 1 98.69 326 ILE A N 1
ATOM 2664 C CA . ILE A 1 326 ? 4.336 -8.43 5.625 1 98.69 326 ILE A CA 1
ATOM 2665 C C . ILE A 1 326 ? 4.812 -6.98 5.652 1 98.69 326 ILE A C 1
ATOM 2667 O O . ILE A 1 326 ? 6.016 -6.719 5.727 1 98.69 326 ILE A O 1
ATOM 2671 N N . LEU A 1 327 ? 3.863 -6.062 5.645 1 97.81 327 LEU A N 1
ATOM 2672 C CA . LEU A 1 327 ? 4.184 -4.641 5.66 1 97.81 327 LEU A CA 1
ATOM 2673 C C . LEU A 1 327 ? 5.008 -4.281 6.891 1 97.81 327 LEU A C 1
ATOM 2675 O O . LEU A 1 327 ? 6.016 -3.58 6.785 1 97.81 327 LEU A O 1
ATOM 2679 N N . LEU A 1 328 ? 4.629 -4.746 8.039 1 97.44 328 LEU A N 1
ATOM 2680 C CA . LEU A 1 328 ? 5.316 -4.422 9.289 1 97.44 328 LEU A CA 1
ATOM 2681 C C . LEU A 1 328 ? 6.617 -5.207 9.414 1 97.44 328 LEU A C 1
ATOM 2683 O O . LEU A 1 328 ? 7.539 -4.781 10.109 1 97.44 328 LEU A O 1
ATOM 2687 N N . GLY A 1 329 ? 6.707 -6.363 8.703 1 98.38 329 GLY A N 1
ATOM 2688 C CA . GLY A 1 329 ? 7.914 -7.176 8.719 1 98.38 329 GLY A CA 1
ATOM 2689 C C . GLY A 1 329 ? 9.023 -6.621 7.844 1 98.38 329 GLY A C 1
ATOM 2690 O O . GLY A 1 329 ? 10.203 -6.906 8.07 1 98.38 329 GLY A O 1
ATOM 2691 N N . LEU A 1 330 ? 8.617 -5.863 6.82 1 98.38 330 LEU A N 1
ATOM 2692 C CA . LEU A 1 330 ? 9.578 -5.262 5.902 1 98.38 330 LEU A CA 1
ATOM 2693 C C . LEU A 1 330 ? 10.195 -4.008 6.512 1 98.38 330 LEU A C 1
ATOM 2695 O O . LEU A 1 330 ? 10.156 -2.936 5.906 1 98.38 330 LEU A O 1
ATOM 2699 N N . LYS A 1 331 ? 10.875 -4.148 7.555 1 96.06 331 LYS A N 1
ATOM 2700 C CA . LYS A 1 331 ? 11.359 -3.061 8.398 1 96.06 331 LYS A CA 1
ATOM 2701 C C . LYS A 1 331 ? 12.484 -2.293 7.719 1 96.06 331 LYS A C 1
ATOM 2703 O O . LYS A 1 331 ? 12.688 -1.105 7.98 1 96.06 331 LYS A O 1
ATOM 2708 N N . ASN A 1 332 ? 13.219 -3.039 6.848 1 97.56 332 ASN A N 1
ATOM 2709 C CA . ASN A 1 332 ? 14.422 -2.434 6.281 1 97.56 332 ASN A CA 1
ATOM 2710 C C . ASN A 1 332 ? 14.273 -2.188 4.785 1 97.56 332 ASN A C 1
ATOM 2712 O O . ASN A 1 332 ? 15.242 -1.86 4.105 1 97.56 332 ASN A O 1
ATOM 2716 N N . ALA A 1 333 ? 13.062 -2.424 4.254 1 98.44 333 ALA A N 1
ATOM 2717 C CA . ALA A 1 333 ? 12.828 -2.137 2.844 1 98.44 333 ALA A CA 1
ATOM 2718 C C . ALA A 1 333 ? 13.109 -0.668 2.529 1 98.44 333 ALA A C 1
ATOM 2720 O O . ALA A 1 333 ? 12.891 0.204 3.373 1 98.44 333 ALA A O 1
ATOM 2721 N N . ARG A 1 334 ? 13.57 -0.413 1.34 1 98.12 334 ARG A N 1
ATOM 2722 C CA . ARG A 1 334 ? 13.836 0.96 0.923 1 98.12 334 ARG A CA 1
ATOM 2723 C C . ARG A 1 334 ? 12.547 1.752 0.789 1 98.12 334 ARG A C 1
ATOM 2725 O O . ARG A 1 334 ? 12.484 2.922 1.174 1 98.12 334 ARG A O 1
ATOM 2732 N N . SER A 1 335 ? 11.531 1.166 0.252 1 97.88 335 SER A N 1
ATOM 2733 C CA . SER A 1 335 ? 10.156 1.664 0.152 1 97.88 335 SER A CA 1
ATOM 2734 C C . SER A 1 335 ? 9.164 0.521 -0.01 1 97.88 335 SER A C 1
ATOM 2736 O O . SER A 1 335 ? 9.547 -0.592 -0.381 1 97.88 335 SER A O 1
ATOM 2738 N N . ILE A 1 336 ? 7.934 0.756 0.344 1 98.69 336 ILE A N 1
ATOM 2739 C CA . ILE A 1 336 ? 6.891 -0.25 0.184 1 98.69 336 ILE A CA 1
ATOM 2740 C C . ILE A 1 336 ? 5.68 0.371 -0.505 1 98.69 336 ILE A C 1
ATOM 2742 O O . ILE A 1 336 ? 5.211 1.441 -0.108 1 98.69 336 ILE A O 1
ATOM 2746 N N . GLN A 1 337 ? 5.266 -0.191 -1.507 1 98.69 337 GLN A N 1
ATOM 2747 C CA . GLN A 1 337 ? 4.004 0.122 -2.174 1 98.69 337 GLN A CA 1
ATOM 2748 C C . GLN A 1 337 ? 3.037 -1.056 -2.1 1 98.69 337 GLN A C 1
ATOM 2750 O O . GLN A 1 337 ? 3.439 -2.209 -2.271 1 98.69 337 GLN A O 1
ATOM 2755 N N . VAL A 1 338 ? 1.787 -0.747 -1.779 1 98.69 338 VAL A N 1
ATOM 2756 C CA . VAL A 1 338 ? 0.758 -1.777 -1.692 1 98.69 338 VAL A CA 1
ATOM 2757 C C . VAL A 1 338 ? -0.438 -1.389 -2.559 1 98.69 338 VAL A C 1
ATOM 2759 O O . VAL A 1 338 ? -0.832 -0.221 -2.596 1 98.69 338 VAL A O 1
ATOM 2762 N N . LYS A 1 339 ? -0.967 -2.254 -3.264 1 98.75 339 LYS A N 1
ATOM 2763 C CA . LYS A 1 339 ? -2.277 -2.123 -3.896 1 98.75 339 LYS A CA 1
ATOM 2764 C C . LYS A 1 339 ? -3.197 -3.271 -3.492 1 98.75 339 LYS A C 1
ATOM 2766 O O . LYS A 1 339 ? -2.861 -4.441 -3.684 1 98.75 339 LYS A O 1
ATOM 2771 N N . VAL A 1 340 ? -4.32 -2.971 -2.896 1 98.56 340 VAL A N 1
ATOM 2772 C CA . VAL A 1 340 ? -5.355 -3.945 -2.566 1 98.56 340 VAL A CA 1
ATOM 2773 C C . VAL A 1 340 ? -6.5 -3.846 -3.572 1 98.56 340 VAL A C 1
ATOM 2775 O O . VAL A 1 340 ? -7.137 -2.799 -3.693 1 98.56 340 VAL A O 1
ATOM 2778 N N . PHE A 1 341 ? -6.723 -4.906 -4.262 1 98.31 341 PHE A N 1
ATOM 2779 C CA . PHE A 1 341 ? -7.82 -5.016 -5.219 1 98.31 341 PHE A CA 1
ATOM 2780 C C . PHE A 1 341 ? -9.031 -5.691 -4.578 1 98.31 341 PHE A C 1
ATOM 2782 O O . PHE A 1 341 ? -8.883 -6.645 -3.811 1 98.31 341 PHE A O 1
ATOM 2789 N N . THR A 1 342 ? -10.156 -5.164 -4.875 1 97.44 342 THR A N 1
ATOM 2790 C CA . THR A 1 342 ? -11.414 -5.656 -4.316 1 97.44 342 THR A CA 1
ATOM 2791 C C . THR A 1 342 ? -12.391 -6.031 -5.43 1 97.44 342 THR A C 1
ATOM 2793 O O . THR A 1 342 ? -12.078 -5.887 -6.613 1 97.44 342 THR A O 1
ATOM 2796 N N . LYS A 1 343 ? -13.523 -6.59 -5.016 1 95.31 343 LYS A N 1
ATOM 2797 C CA . LYS A 1 343 ? -14.562 -6.906 -5.996 1 95.31 343 LYS A CA 1
ATOM 2798 C C . LYS A 1 343 ? -14.984 -5.66 -6.766 1 95.31 343 LYS A C 1
ATOM 2800 O O . LYS A 1 343 ? -15.258 -5.727 -7.965 1 95.31 343 LYS A O 1
ATOM 2805 N N . LYS A 1 344 ? -15.023 -4.504 -6.086 1 96.12 344 LYS A N 1
ATOM 2806 C CA . LYS A 1 344 ? -15.477 -3.252 -6.684 1 96.12 344 LYS A CA 1
ATOM 2807 C C . LYS A 1 344 ? -14.445 -2.705 -7.664 1 96.12 344 LYS A C 1
ATOM 2809 O O . LYS A 1 344 ? -14.797 -2.156 -8.711 1 96.12 344 LYS A O 1
ATOM 2814 N N . SER A 1 345 ? -13.148 -2.893 -7.387 1 95.12 345 SER A N 1
ATOM 2815 C CA . SER A 1 345 ? -12.102 -2.389 -8.266 1 95.12 345 SER A CA 1
ATOM 2816 C C . SER A 1 345 ? -11.828 -3.359 -9.414 1 95.12 345 SER A C 1
ATOM 2818 O O . SER A 1 345 ? -11.266 -2.973 -10.445 1 95.12 345 SER A O 1
ATOM 2820 N N . GLY A 1 346 ? -12.172 -4.664 -9.18 1 95.31 346 GLY A N 1
ATOM 2821 C CA . GLY A 1 346 ? -11.648 -5.727 -10.016 1 95.31 346 GLY A CA 1
ATOM 2822 C C . GLY A 1 346 ? -10.266 -6.195 -9.594 1 95.31 346 GLY A C 1
ATOM 2823 O O . GLY A 1 346 ? -9.555 -5.48 -8.891 1 95.31 346 GLY A O 1
ATOM 2824 N N . GLY A 1 347 ? -9.898 -7.449 -9.922 1 95.44 347 GLY A N 1
ATOM 2825 C CA . GLY A 1 347 ? -8.602 -8 -9.578 1 95.44 347 GLY A CA 1
ATOM 2826 C C . GLY A 1 347 ? -8.555 -8.602 -8.188 1 95.44 347 GLY A C 1
ATOM 2827 O O . GLY A 1 347 ? -7.477 -8.758 -7.605 1 95.44 347 GLY A O 1
ATOM 2828 N N . GLU A 1 348 ? -9.656 -8.961 -7.594 1 96.19 348 GLU A N 1
ATOM 2829 C CA . GLU A 1 348 ? -9.766 -9.383 -6.203 1 96.19 348 GLU A CA 1
ATOM 2830 C C . GLU A 1 348 ? -9.32 -10.828 -6.027 1 96.19 348 GLU A C 1
ATOM 2832 O O . GLU A 1 348 ? -9.086 -11.281 -4.906 1 96.19 348 GLU A O 1
ATOM 2837 N N . GLU A 1 349 ? -9.141 -11.539 -7.152 1 94.75 349 GLU A N 1
ATOM 2838 C CA . GLU A 1 349 ? -8.844 -12.969 -7.07 1 94.75 349 GLU A CA 1
ATOM 2839 C C . GLU A 1 349 ? -7.344 -13.227 -7.055 1 94.75 349 GLU A C 1
ATOM 2841 O O . GLU A 1 349 ? -6.547 -12.289 -7.191 1 94.75 349 GLU A O 1
ATOM 2846 N N . HIS A 1 350 ? -6.945 -14.438 -6.859 1 95.56 350 HIS A N 1
ATOM 2847 C CA . HIS A 1 350 ? -5.559 -14.891 -6.801 1 95.56 350 HIS A CA 1
ATOM 2848 C C . HIS A 1 350 ? -4.77 -14.414 -8.016 1 95.56 350 HIS A C 1
ATOM 2850 O O . HIS A 1 350 ? -5.184 -14.641 -9.156 1 95.56 350 HIS A O 1
ATOM 2856 N N . CYS A 1 351 ? -3.656 -13.633 -7.789 1 96.12 351 CYS A N 1
ATOM 2857 C CA . CYS A 1 351 ? -2.764 -13.086 -8.805 1 96.12 351 CYS A CA 1
ATOM 2858 C C . CYS A 1 351 ? -3.523 -12.18 -9.766 1 96.12 351 CYS A C 1
ATOM 2860 O O . CYS A 1 351 ? -3.166 -12.078 -10.938 1 96.12 351 CYS A O 1
ATOM 2862 N N . GLN A 1 352 ? -4.699 -11.68 -9.25 1 96.19 352 GLN A N 1
ATOM 2863 C CA . GLN A 1 352 ? -5.527 -10.75 -10.008 1 96.19 352 GLN A CA 1
ATOM 2864 C C . GLN A 1 352 ? -6.02 -11.375 -11.305 1 96.19 352 GLN A C 1
ATOM 2866 O O . GLN A 1 352 ? -6.195 -10.68 -12.312 1 96.19 352 GLN A O 1
ATOM 2871 N N . VAL A 1 353 ? -6.152 -12.656 -11.336 1 91.94 353 VAL A N 1
ATOM 2872 C CA . VAL A 1 353 ? -6.734 -13.352 -12.484 1 91.94 353 VAL A CA 1
ATOM 2873 C C . VAL A 1 353 ? -8.078 -12.719 -12.844 1 91.94 353 VAL A C 1
ATOM 2875 O O . VAL A 1 353 ? -8.891 -12.43 -11.961 1 91.94 353 VAL A O 1
ATOM 2878 N N . GLY A 1 354 ? -8.312 -12.5 -14.117 1 88 354 GLY A N 1
ATOM 2879 C CA . GLY A 1 354 ? -9.5 -11.82 -14.609 1 88 354 GLY A CA 1
ATOM 2880 C C . GLY A 1 354 ? -9.266 -10.352 -14.922 1 88 354 GLY A C 1
ATOM 2881 O O . GLY A 1 354 ? -9.93 -9.789 -15.797 1 88 354 GLY A O 1
ATOM 2882 N N . HIS A 1 355 ? -8.336 -9.742 -14.109 1 93 355 HIS A N 1
ATOM 2883 C CA . HIS A 1 355 ? -7.992 -8.352 -14.375 1 93 355 HIS A CA 1
ATOM 2884 C C . HIS A 1 355 ? -6.516 -8.094 -14.094 1 93 355 HIS A C 1
ATOM 2886 O O . HIS A 1 355 ? -6.176 -7.172 -13.344 1 93 355 HIS A O 1
ATOM 2892 N N . MET A 1 356 ? -5.691 -8.867 -14.703 1 94.75 356 MET A N 1
ATOM 2893 C CA . MET A 1 356 ? -4.25 -8.695 -14.531 1 94.75 356 MET A CA 1
ATOM 2894 C C . MET A 1 356 ? -3.791 -7.352 -15.086 1 94.75 356 MET A C 1
ATOM 2896 O O . MET A 1 356 ? -2.766 -6.82 -14.656 1 94.75 356 MET A O 1
ATOM 2900 N N . ASP A 1 357 ? -4.594 -6.812 -15.984 1 95.44 357 ASP A N 1
ATOM 2901 C CA . ASP A 1 357 ? -4.281 -5.512 -16.562 1 95.44 357 ASP A CA 1
ATOM 2902 C C . ASP A 1 357 ? -4.164 -4.438 -15.492 1 95.44 357 ASP A C 1
ATOM 2904 O O . ASP A 1 357 ? -3.279 -3.58 -15.555 1 95.44 357 ASP A O 1
ATOM 2908 N N . LEU A 1 358 ? -5.02 -4.531 -14.492 1 96.62 358 LEU A N 1
ATOM 2909 C CA . LEU A 1 358 ? -4.992 -3.559 -13.406 1 96.62 358 LEU A CA 1
ATOM 2910 C C . LEU A 1 358 ? -3.705 -3.686 -12.594 1 96.62 358 LEU A C 1
ATOM 2912 O O . LEU A 1 358 ? -3.135 -2.68 -12.172 1 96.62 358 LEU A O 1
ATOM 2916 N N . ALA A 1 359 ? -3.262 -4.891 -12.398 1 97.88 359 ALA A N 1
ATOM 2917 C CA . ALA A 1 359 ? -2.012 -5.133 -11.688 1 97.88 359 ALA A CA 1
ATOM 2918 C C . ALA A 1 359 ? -0.82 -4.578 -12.461 1 97.88 359 ALA A C 1
ATOM 2920 O O . ALA A 1 359 ? 0.093 -3.992 -11.875 1 97.88 359 ALA A O 1
ATOM 2921 N N . PHE A 1 360 ? -0.827 -4.703 -13.758 1 98.19 360 PHE A N 1
ATOM 2922 C CA . PHE A 1 360 ? 0.315 -4.293 -14.57 1 98.19 360 PHE A CA 1
ATOM 2923 C C . PHE A 1 360 ? 0.4 -2.773 -14.648 1 98.19 360 PHE A C 1
ATOM 2925 O O . PHE A 1 360 ? 1.478 -2.217 -14.875 1 98.19 360 PHE A O 1
ATOM 2932 N N . VAL A 1 361 ? -0.719 -2.072 -14.461 1 97.56 361 VAL A N 1
ATOM 2933 C CA . VAL A 1 361 ? -0.668 -0.619 -14.336 1 97.56 361 VAL A CA 1
ATOM 2934 C C . VAL A 1 361 ? 0.188 -0.233 -13.133 1 97.56 361 VAL A C 1
ATOM 2936 O O . VAL A 1 361 ? 1.061 0.632 -13.234 1 97.56 361 VAL A O 1
ATOM 2939 N N . GLU A 1 362 ? -0.029 -0.921 -12.016 1 98.19 362 GLU A N 1
ATOM 2940 C CA . GLU A 1 362 ? 0.726 -0.651 -10.797 1 98.19 362 GLU A CA 1
ATOM 2941 C C . GLU A 1 362 ? 2.182 -1.086 -10.945 1 98.19 362 GLU A C 1
ATOM 2943 O O . GLU A 1 362 ? 3.088 -0.411 -10.453 1 98.19 362 GLU A O 1
ATOM 2948 N N . ILE A 1 363 ? 2.383 -2.203 -11.609 1 98.75 363 ILE A N 1
ATOM 2949 C CA . ILE A 1 363 ? 3.729 -2.729 -11.812 1 98.75 363 ILE A CA 1
ATOM 2950 C C . ILE A 1 363 ? 4.543 -1.747 -12.656 1 98.75 363 ILE A C 1
ATOM 2952 O O . ILE A 1 363 ? 5.684 -1.426 -12.32 1 98.75 363 ILE A O 1
ATOM 2956 N N . LYS A 1 364 ? 3.961 -1.231 -13.727 1 98.12 364 LYS A N 1
ATOM 2957 C CA . LYS A 1 364 ? 4.664 -0.291 -14.594 1 98.12 364 LYS A CA 1
ATOM 2958 C C . LYS A 1 364 ? 4.992 1.002 -13.852 1 98.12 364 LYS A C 1
ATOM 2960 O O . LYS A 1 364 ? 6.086 1.548 -14 1 98.12 364 LYS A O 1
ATOM 2965 N N . HIS A 1 365 ? 4.047 1.474 -13.062 1 97.44 365 HIS A N 1
ATOM 2966 C CA . HIS A 1 365 ? 4.297 2.662 -12.25 1 97.44 365 HIS A CA 1
ATOM 2967 C C . HIS A 1 365 ? 5.449 2.434 -11.281 1 97.44 365 HIS A C 1
ATOM 2969 O O . HIS A 1 365 ? 6.328 3.287 -11.141 1 97.44 365 HIS A O 1
ATOM 2975 N N . PHE A 1 366 ? 5.453 1.318 -10.625 1 98.31 366 PHE A N 1
ATOM 2976 C CA . PHE A 1 366 ? 6.469 0.96 -9.641 1 98.31 366 PHE A CA 1
ATOM 2977 C C . PHE A 1 366 ? 7.844 0.866 -10.289 1 98.31 366 PHE A C 1
ATOM 2979 O O . PHE A 1 366 ? 8.844 1.263 -9.695 1 98.31 366 PHE A O 1
ATOM 2986 N N . LEU A 1 367 ? 7.855 0.32 -11.539 1 98.12 367 LEU A N 1
ATOM 2987 C CA . LEU A 1 367 ? 9.109 0.059 -12.234 1 98.12 367 LEU A CA 1
ATOM 2988 C C . LEU A 1 367 ? 9.633 1.324 -12.906 1 98.12 367 LEU A C 1
ATOM 2990 O O . LEU A 1 367 ? 10.789 1.375 -13.328 1 98.12 367 LEU A O 1
ATOM 2994 N N . SER A 1 368 ? 8.836 2.383 -13.055 1 91 368 SER A N 1
ATOM 2995 C CA . SER A 1 368 ? 9.234 3.623 -13.711 1 91 368 SER A CA 1
ATOM 2996 C C . SER A 1 368 ? 10.055 4.508 -12.781 1 91 368 SER A C 1
ATOM 2998 O O . SER A 1 368 ? 9.945 4.398 -11.555 1 91 368 SER A O 1
ATOM 3000 N N . MET B 1 1 ? 18.188 16.375 9.422 1 66.31 1 MET B N 1
ATOM 3001 C CA . MET B 1 1 ? 19.141 17.438 9.742 1 66.31 1 MET B CA 1
ATOM 3002 C C . MET B 1 1 ? 18.922 17.953 11.156 1 66.31 1 MET B C 1
ATOM 3004 O O . MET B 1 1 ? 17.797 17.969 11.656 1 66.31 1 MET B O 1
ATOM 3008 N N . MET B 1 2 ? 19.969 18.125 11.828 1 83.88 2 MET B N 1
ATOM 3009 C CA . MET B 1 2 ? 19.938 18.578 13.211 1 83.88 2 MET B CA 1
ATOM 3010 C C . MET B 1 2 ? 20.234 20.062 13.305 1 83.88 2 MET B C 1
ATOM 3012 O O . MET B 1 2 ? 21.25 20.531 12.781 1 83.88 2 MET B O 1
ATOM 3016 N N . PHE B 1 3 ? 19.25 20.875 13.812 1 94.12 3 PHE B N 1
ATOM 3017 C CA . PHE B 1 3 ? 19.391 22.312 14.039 1 94.12 3 PHE B CA 1
ATOM 3018 C C . PHE B 1 3 ? 19.609 22.609 15.523 1 94.12 3 PHE B C 1
ATOM 3020 O O . PHE B 1 3 ? 20.734 22.891 15.945 1 94.12 3 PHE B O 1
ATOM 3027 N N . THR B 1 4 ? 18.641 22.391 16.328 1 93.56 4 THR B N 1
ATOM 3028 C CA . THR B 1 4 ? 18.656 22.719 17.75 1 93.56 4 THR B CA 1
ATOM 3029 C C . THR B 1 4 ? 18.922 21.484 18.594 1 93.56 4 THR B C 1
ATOM 3031 O O . THR B 1 4 ? 19.344 21.594 19.75 1 93.56 4 THR B O 1
ATOM 3034 N N . GLY B 1 5 ? 18.656 20.375 18.078 1 91.44 5 GLY B N 1
ATOM 3035 C CA . GLY B 1 5 ? 18.703 19.141 18.828 1 91.44 5 GLY B CA 1
ATOM 3036 C C . GLY B 1 5 ? 17.344 18.734 19.391 1 91.44 5 GLY B C 1
ATOM 3037 O O . GLY B 1 5 ? 17.156 17.594 19.797 1 91.44 5 GLY B O 1
ATOM 3038 N N . ASN B 1 6 ? 16.438 19.625 19.422 1 91.31 6 ASN B N 1
ATOM 3039 C CA . ASN B 1 6 ? 15.062 19.344 19.781 1 91.31 6 ASN B CA 1
ATOM 3040 C C . ASN B 1 6 ? 14.234 18.969 18.547 1 91.31 6 ASN B C 1
ATOM 3042 O O . ASN B 1 6 ? 14.109 19.75 17.609 1 91.31 6 ASN B O 1
ATOM 3046 N N . ASN B 1 7 ? 13.609 17.797 18.578 1 89.62 7 ASN B N 1
ATOM 3047 C CA . ASN B 1 7 ? 12.922 17.266 17.406 1 89.62 7 ASN B CA 1
ATOM 3048 C C . ASN B 1 7 ? 11.773 18.172 16.969 1 89.62 7 ASN B C 1
ATOM 3050 O O . ASN B 1 7 ? 11.523 18.328 15.773 1 89.62 7 ASN B O 1
ATOM 3054 N N . GLN B 1 8 ? 11.086 18.734 17.875 1 91.25 8 GLN B N 1
ATOM 3055 C CA . GLN B 1 8 ? 9.953 19.594 17.578 1 91.25 8 GLN B CA 1
ATOM 3056 C C . GLN B 1 8 ? 10.414 20.859 16.859 1 91.25 8 GLN B C 1
ATOM 3058 O O . GLN B 1 8 ? 9.844 21.234 15.828 1 91.25 8 GLN B O 1
ATOM 3063 N N . PHE B 1 9 ? 11.453 21.484 17.328 1 94.75 9 PHE B N 1
ATOM 3064 C CA . PHE B 1 9 ? 12 22.672 16.703 1 94.75 9 PHE B CA 1
ATOM 3065 C C . PHE B 1 9 ? 12.609 22.344 15.344 1 94.75 9 PHE B C 1
ATOM 3067 O O . PHE B 1 9 ? 12.367 23.031 14.352 1 94.75 9 PHE B O 1
ATOM 3074 N N . ASP B 1 10 ? 13.367 21.281 15.352 1 94.62 10 ASP B N 1
ATOM 3075 C CA . ASP B 1 10 ? 14.094 20.922 14.141 1 94.62 10 ASP B CA 1
ATOM 3076 C C . ASP B 1 10 ? 13.133 20.578 13 1 94.62 10 ASP B C 1
ATOM 3078 O O . ASP B 1 10 ? 13.367 20.969 11.852 1 94.62 10 ASP B O 1
ATOM 3082 N N . PHE B 1 11 ? 12.047 19.938 13.336 1 93.5 11 PHE B N 1
ATOM 3083 C CA . PHE B 1 11 ? 11.047 19.594 12.328 1 93.5 11 PHE B CA 1
ATOM 3084 C C . PHE B 1 11 ? 10.406 20.859 11.758 1 93.5 11 PHE B C 1
ATOM 3086 O O . PHE B 1 11 ? 10.227 20.969 10.547 1 93.5 11 PHE B O 1
ATOM 3093 N N . GLN B 1 12 ? 10.062 21.734 12.609 1 95.5 12 GLN B N 1
ATOM 3094 C CA . GLN B 1 12 ? 9.406 22.953 12.156 1 95.5 12 GLN B CA 1
ATOM 3095 C C . GLN B 1 12 ? 10.352 23.812 11.328 1 95.5 12 GLN B C 1
ATOM 3097 O O . GLN B 1 12 ? 9.938 24.453 10.359 1 95.5 12 GLN B O 1
ATOM 3102 N N . ILE B 1 13 ? 11.609 23.828 11.734 1 96.44 13 ILE B N 1
ATOM 3103 C CA . ILE B 1 13 ? 12.602 24.562 10.953 1 96.44 13 ILE B CA 1
ATOM 3104 C C . ILE B 1 13 ? 12.664 24 9.539 1 96.44 13 ILE B C 1
ATOM 3106 O O . ILE B 1 13 ? 12.641 24.734 8.555 1 96.44 13 ILE B O 1
ATOM 3110 N N . GLN B 1 14 ? 12.68 22.703 9.484 1 94.31 14 GLN B N 1
ATOM 3111 C CA . GLN B 1 14 ? 12.656 22.047 8.188 1 94.31 14 GLN B CA 1
ATOM 3112 C C . GLN B 1 14 ? 11.391 22.391 7.41 1 94.31 14 GLN B C 1
ATOM 3114 O O . GLN B 1 14 ? 11.453 22.734 6.227 1 94.31 14 GLN B O 1
ATOM 3119 N N . ARG B 1 15 ? 10.305 22.359 8.055 1 94.69 15 ARG B N 1
ATOM 3120 C CA . ARG B 1 15 ? 9 22.625 7.453 1 94.69 15 ARG B CA 1
ATOM 3121 C C . ARG B 1 15 ? 8.945 24.016 6.84 1 94.69 15 ARG B C 1
ATOM 3123 O O . ARG B 1 15 ? 8.531 24.172 5.691 1 94.69 15 ARG B O 1
ATOM 3130 N N . PHE B 1 16 ? 9.461 25 7.516 1 96.62 16 PHE B N 1
ATOM 3131 C CA . PHE B 1 16 ? 9.234 26.391 7.117 1 96.62 16 PHE B CA 1
ATOM 3132 C C . PHE B 1 16 ? 10.336 26.859 6.18 1 96.62 16 PHE B C 1
ATOM 3134 O O . PHE B 1 16 ? 10.219 27.938 5.582 1 96.62 16 PHE B O 1
ATOM 3141 N N . THR B 1 17 ? 11.398 26.031 5.957 1 96.12 17 THR B N 1
ATOM 3142 C CA . THR B 1 17 ? 12.5 26.484 5.109 1 96.12 17 THR B CA 1
ATOM 3143 C C . THR B 1 17 ? 12.641 25.578 3.889 1 96.12 17 THR B C 1
ATOM 3145 O O . THR B 1 17 ? 13.297 25.953 2.912 1 96.12 17 THR B O 1
ATOM 3148 N N . SER B 1 18 ? 12.016 24.438 3.879 1 91.69 18 SER B N 1
ATOM 3149 C CA . SER B 1 18 ? 12.305 23.391 2.904 1 91.69 18 SER B CA 1
ATOM 3150 C C . SER B 1 18 ? 11.938 23.844 1.491 1 91.69 18 SER B C 1
ATOM 3152 O O . SER B 1 18 ? 12.641 23.516 0.532 1 91.69 18 SER B O 1
ATOM 3154 N N . LEU B 1 19 ? 10.883 24.609 1.349 1 91.19 19 LEU B N 1
ATOM 3155 C CA . LEU B 1 19 ? 10.422 25.031 0.026 1 91.19 19 LEU B CA 1
ATOM 3156 C C . LEU B 1 19 ? 11.383 26.047 -0.589 1 91.19 19 LEU B C 1
ATOM 3158 O O . LEU B 1 19 ? 11.328 26.297 -1.795 1 91.19 19 LEU B O 1
ATOM 3162 N N . TYR B 1 20 ? 12.242 26.609 0.245 1 94.5 20 TYR B N 1
ATOM 3163 C CA . TYR B 1 20 ? 13.102 27.688 -0.209 1 94.5 20 TYR B CA 1
ATOM 3164 C C . TYR B 1 20 ? 14.57 27.344 -0.011 1 94.5 20 TYR B C 1
ATOM 3166 O O . TYR B 1 20 ? 15.406 28.234 0.151 1 94.5 20 TYR B O 1
ATOM 3174 N N . ILE B 1 21 ? 14.828 26.094 -0.054 1 92.94 21 ILE B N 1
ATOM 3175 C CA . ILE B 1 21 ? 16.156 25.609 0.312 1 92.94 21 ILE B CA 1
ATOM 3176 C C . ILE B 1 21 ? 17.172 26.047 -0.74 1 92.94 21 ILE B C 1
ATOM 3178 O O . ILE B 1 21 ? 18.375 26.109 -0.465 1 92.94 21 ILE B O 1
ATOM 3182 N N . GLU B 1 22 ? 16.766 26.391 -1.914 1 94.25 22 GLU B N 1
ATOM 3183 C CA . GLU B 1 22 ? 17.688 26.797 -2.973 1 94.25 22 GLU B CA 1
ATOM 3184 C C . GLU B 1 22 ? 18.156 28.25 -2.781 1 94.25 22 GLU B C 1
ATOM 3186 O O . GLU B 1 22 ? 19.141 28.672 -3.389 1 94.25 22 GLU B O 1
ATOM 3191 N N . ASP B 1 23 ? 17.375 29.047 -1.997 1 96.75 23 ASP B N 1
ATOM 3192 C CA . ASP B 1 23 ? 17.766 30.438 -1.713 1 96.75 23 ASP B CA 1
ATOM 3193 C C . ASP B 1 23 ? 18.969 30.484 -0.778 1 96.75 23 ASP B C 1
ATOM 3195 O O . ASP B 1 23 ? 18.938 29.906 0.314 1 96.75 23 ASP B O 1
ATOM 3199 N N . GLU B 1 24 ? 19.984 31.203 -1.149 1 97.5 24 GLU B N 1
ATOM 3200 C CA . GLU B 1 24 ? 21.234 31.25 -0.404 1 97.5 24 GLU B CA 1
ATOM 3201 C C . GLU B 1 24 ? 21.031 31.844 0.988 1 97.5 24 GLU B C 1
ATOM 3203 O O . GLU B 1 24 ? 21.672 31.422 1.949 1 97.5 24 GLU B O 1
ATOM 3208 N N . GLU B 1 25 ? 20.219 32.781 1.098 1 97.69 25 GLU B N 1
ATOM 3209 C CA . GLU B 1 25 ? 19.984 33.406 2.396 1 97.69 25 GLU B CA 1
ATOM 3210 C C . GLU B 1 25 ? 19.234 32.469 3.334 1 97.69 25 GLU B C 1
ATOM 3212 O O . GLU B 1 25 ? 19.5 32.438 4.539 1 97.69 25 GLU B O 1
ATOM 3217 N N . VAL B 1 26 ? 18.297 31.734 2.762 1 98 26 VAL B N 1
ATOM 3218 C CA . VAL B 1 26 ? 17.594 30.734 3.557 1 98 26 VAL B CA 1
ATOM 3219 C C . VAL B 1 26 ? 18.562 29.656 4.016 1 98 26 VAL B C 1
ATOM 3221 O O . VAL B 1 26 ? 18.5 29.188 5.148 1 98 26 VAL B O 1
ATOM 3224 N N . GLN B 1 27 ? 19.5 29.312 3.117 1 97.25 27 GLN B N 1
ATOM 3225 C CA . GLN B 1 27 ? 20.547 28.359 3.508 1 97.25 27 GLN B CA 1
ATOM 3226 C C . GLN B 1 27 ? 21.359 28.891 4.684 1 97.25 27 GLN B C 1
ATOM 3228 O O . GLN B 1 27 ? 21.688 28.141 5.602 1 97.25 27 GLN B O 1
ATOM 3233 N N . ASN B 1 28 ? 21.672 30.094 4.613 1 97.25 28 ASN B N 1
ATOM 3234 C CA . ASN B 1 28 ? 22.406 30.703 5.703 1 97.25 28 ASN B CA 1
ATOM 3235 C C . ASN B 1 28 ? 21.594 30.75 6.988 1 97.25 28 ASN B C 1
ATOM 3237 O O . ASN B 1 28 ? 22.125 30.547 8.078 1 97.25 28 ASN B O 1
ATOM 3241 N N . ASP B 1 29 ? 20.297 31.062 6.867 1 97.94 29 ASP B N 1
ATOM 3242 C CA . ASP B 1 29 ? 19.406 31.031 8.023 1 97.94 29 ASP B CA 1
ATOM 3243 C C . ASP B 1 29 ? 19.438 29.656 8.703 1 97.94 29 ASP B C 1
ATOM 3245 O O . ASP B 1 29 ? 19.484 29.562 9.93 1 97.94 29 ASP B O 1
ATOM 3249 N N . ARG B 1 30 ? 19.406 28.625 7.91 1 96.62 30 ARG B N 1
ATOM 3250 C CA . ARG B 1 30 ? 19.391 27.25 8.414 1 96.62 30 ARG B CA 1
ATOM 3251 C C . ARG B 1 30 ? 20.656 26.938 9.188 1 96.62 30 ARG B C 1
ATOM 3253 O O . ARG B 1 30 ? 20.625 26.172 10.148 1 96.62 30 ARG B O 1
ATOM 3260 N N . LYS B 1 31 ? 21.734 27.578 8.852 1 95.62 31 LYS B N 1
ATOM 3261 C CA . LYS B 1 31 ? 23 27.344 9.539 1 95.62 31 LYS B CA 1
ATOM 3262 C C . LYS B 1 31 ? 23.031 28.047 10.883 1 95.62 31 LYS B C 1
ATOM 3264 O O . LYS B 1 31 ? 23.688 27.594 11.82 1 95.62 31 LYS B O 1
ATOM 3269 N N . GLU B 1 32 ? 22.281 29.047 11 1 95.56 32 GLU B N 1
ATOM 3270 C CA . GLU B 1 32 ? 22.438 29.922 12.164 1 95.56 32 GLU B CA 1
ATOM 3271 C C . GLU B 1 32 ? 21.328 29.688 13.18 1 95.56 32 GLU B C 1
ATOM 3273 O O . GLU B 1 32 ? 21.516 29.891 14.383 1 95.56 32 GLU B O 1
ATOM 3278 N N . ILE B 1 33 ? 20.234 29.266 12.711 1 96.19 33 ILE B N 1
ATOM 3279 C CA . ILE B 1 33 ? 19.016 29.297 13.508 1 96.19 33 ILE B CA 1
ATOM 3280 C C . ILE B 1 33 ? 19.156 28.375 14.719 1 96.19 33 ILE B C 1
ATOM 3282 O O . ILE B 1 33 ? 18.641 28.656 15.797 1 96.19 33 ILE B O 1
ATOM 3286 N N . GLY B 1 34 ? 19.875 27.328 14.562 1 94.5 34 GLY B N 1
ATOM 3287 C CA . GLY B 1 34 ? 20.031 26.359 15.633 1 94.5 34 GLY B CA 1
ATOM 3288 C C . GLY B 1 34 ? 20.625 26.969 16.891 1 94.5 34 GLY B C 1
ATOM 3289 O O . GLY B 1 34 ? 20.297 26.547 18 1 94.5 34 GLY B O 1
ATOM 3290 N N . LYS B 1 35 ? 21.422 27.969 16.781 1 94.38 35 LYS B N 1
ATOM 3291 C CA . LYS B 1 35 ? 22.109 28.594 17.906 1 94.38 35 LYS B CA 1
ATOM 3292 C C . LYS B 1 35 ? 21.234 29.672 18.547 1 94.38 35 LYS B C 1
ATOM 3294 O O . LYS B 1 35 ? 21.5 30.109 19.672 1 94.38 35 LYS B O 1
ATOM 3299 N N . LYS B 1 36 ? 20.203 29.969 17.906 1 95.06 36 LYS B N 1
ATOM 3300 C CA . LYS B 1 36 ? 19.438 31.141 18.328 1 95.06 36 LYS B CA 1
ATOM 3301 C C . LYS B 1 36 ? 18.141 30.719 19.031 1 95.06 36 LYS B C 1
ATOM 3303 O O . LYS B 1 36 ? 17.547 31.516 19.766 1 95.06 36 LYS B O 1
ATOM 3308 N N . ILE B 1 37 ? 17.719 29.5 18.812 1 94.88 37 ILE B N 1
ATOM 3309 C CA . ILE B 1 37 ? 16.406 29.078 19.297 1 94.88 37 ILE B CA 1
ATOM 3310 C C . ILE B 1 37 ? 16.578 28.203 20.531 1 94.88 37 ILE B C 1
ATOM 3312 O O . ILE B 1 37 ? 17.25 27.172 20.484 1 94.88 37 ILE B O 1
ATOM 3316 N N . VAL B 1 38 ? 15.961 28.578 21.609 1 89.75 38 VAL B N 1
ATOM 3317 C CA . VAL B 1 38 ? 16.031 27.797 22.844 1 89.75 38 VAL B CA 1
ATOM 3318 C C . VAL B 1 38 ? 14.633 27.531 23.375 1 89.75 38 VAL B C 1
ATOM 3320 O O . VAL B 1 38 ? 14.414 26.562 24.109 1 89.75 38 VAL B O 1
ATOM 3323 N N . GLU B 1 39 ? 13.75 28.484 23.172 1 91.75 39 GLU B N 1
ATOM 3324 C CA . GLU B 1 39 ? 12.367 28.391 23.641 1 91.75 39 GLU B CA 1
ATOM 3325 C C . GLU B 1 39 ? 11.414 29.141 22.734 1 91.75 39 GLU B C 1
ATOM 3327 O O . GLU B 1 39 ? 11.828 29.641 21.672 1 91.75 39 GLU B O 1
ATOM 3332 N N . PHE B 1 40 ? 10.156 29.25 23.109 1 93.44 40 PHE B N 1
ATOM 3333 C CA . PHE B 1 40 ? 9.125 29.828 22.25 1 93.44 40 PHE B CA 1
ATOM 3334 C C . PHE B 1 40 ? 9.391 31.312 22 1 93.44 40 PHE B C 1
ATOM 3336 O O . PHE B 1 40 ? 9.18 31.812 20.891 1 93.44 40 PHE B O 1
ATOM 3343 N N . VAL B 1 41 ? 9.891 31.984 22.984 1 93.44 41 VAL B N 1
ATOM 3344 C CA . VAL B 1 41 ? 10.125 33.438 22.875 1 93.44 41 VAL B CA 1
ATOM 3345 C C . VAL B 1 41 ? 11.234 33.688 21.859 1 93.44 41 VAL B C 1
ATOM 3347 O O . VAL B 1 41 ? 11.102 34.562 21 1 93.44 41 VAL B O 1
ATOM 3350 N N . SER B 1 42 ? 12.312 32.938 22.016 1 96.12 42 SER B N 1
ATOM 3351 C CA . SER B 1 42 ? 13.406 33.125 21.062 1 96.12 42 SER B CA 1
ATOM 3352 C C . SER B 1 42 ? 12.992 32.688 19.672 1 96.12 42 SER B C 1
ATOM 3354 O O . SER B 1 42 ? 13.453 33.219 18.672 1 96.12 42 SER B O 1
ATOM 3356 N N . TRP B 1 43 ? 12.133 31.656 19.594 1 97.62 43 TRP B N 1
ATOM 3357 C CA . TRP B 1 43 ? 11.578 31.234 18.312 1 97.62 43 TRP B CA 1
ATOM 3358 C C . TRP B 1 43 ? 10.852 32.375 17.625 1 97.62 43 TRP B C 1
ATOM 3360 O O . TRP B 1 43 ? 11.18 32.75 16.5 1 97.62 43 TRP B O 1
ATOM 3370 N N . LYS B 1 44 ? 9.938 32.969 18.312 1 97.62 44 LYS B N 1
ATOM 3371 C CA . LYS B 1 44 ? 9.156 34.062 17.75 1 97.62 44 LYS B CA 1
ATOM 3372 C C . LYS B 1 44 ? 10.055 35.219 17.312 1 97.62 44 LYS B C 1
ATOM 3374 O O . LYS B 1 44 ? 9.922 35.719 16.188 1 97.62 44 LYS B O 1
ATOM 3379 N N . SER B 1 45 ? 10.953 35.562 18.156 1 97.38 45 SER B N 1
ATOM 3380 C CA . SER B 1 45 ? 11.781 36.75 17.906 1 97.38 45 SER B CA 1
ATOM 3381 C C . SER B 1 45 ? 12.656 36.562 16.672 1 97.38 45 SER B C 1
ATOM 3383 O O . SER B 1 45 ? 12.742 37.438 15.828 1 97.38 45 SER B O 1
ATOM 3385 N N . TRP B 1 46 ? 13.273 35.406 16.609 1 98.19 46 TRP B N 1
ATOM 3386 C CA . TRP B 1 46 ? 14.188 35.156 15.5 1 98.19 46 TRP B CA 1
ATOM 3387 C C . TRP B 1 46 ? 13.43 35.125 14.18 1 98.19 46 TRP B C 1
ATOM 3389 O O . TRP B 1 46 ? 13.82 35.812 13.219 1 98.19 46 TRP B O 1
ATOM 3399 N N . TRP B 1 47 ? 12.352 34.375 14.094 1 98.62 47 TRP B N 1
ATOM 3400 C CA . TRP B 1 47 ? 11.586 34.219 12.859 1 98.62 47 TRP B CA 1
ATOM 3401 C C . TRP B 1 47 ? 10.961 35.562 12.445 1 98.62 47 TRP B C 1
ATOM 3403 O O . TRP B 1 47 ? 10.906 35.875 11.258 1 98.62 47 TRP B O 1
ATOM 3413 N N . LEU B 1 48 ? 10.492 36.312 13.453 1 98.44 48 LEU B N 1
ATOM 3414 C CA . LEU B 1 48 ? 9.867 37.594 13.156 1 98.44 48 LEU B CA 1
ATOM 3415 C C . LEU B 1 48 ? 10.875 38.562 12.555 1 98.44 48 LEU B C 1
ATOM 3417 O O . LEU B 1 48 ? 10.562 39.281 11.602 1 98.44 48 LEU B O 1
ATOM 3421 N N . GLU B 1 49 ? 12.023 38.625 13.094 1 98.38 49 GLU B N 1
ATOM 3422 C CA . GLU B 1 49 ? 13.078 39.5 12.586 1 98.38 49 GLU B CA 1
ATOM 3423 C C . GLU B 1 49 ? 13.445 39.125 11.148 1 98.38 49 GLU B C 1
ATOM 3425 O O . GLU B 1 49 ? 13.57 40 10.289 1 98.38 49 GLU B O 1
ATOM 3430 N N . ARG B 1 50 ? 13.641 37.844 10.914 1 98.62 50 ARG B N 1
ATOM 3431 C CA . ARG B 1 50 ? 14.016 37.406 9.578 1 98.62 50 ARG B CA 1
ATOM 3432 C C . ARG B 1 50 ? 12.875 37.625 8.586 1 98.62 50 ARG B C 1
ATOM 3434 O O . ARG B 1 50 ? 13.117 37.938 7.418 1 98.62 50 ARG B O 1
ATOM 3441 N N . ALA B 1 51 ? 11.625 37.406 9.062 1 98.81 51 ALA B N 1
ATOM 3442 C CA . ALA B 1 51 ? 10.469 37.656 8.203 1 98.81 51 ALA B CA 1
ATOM 3443 C C . ALA B 1 51 ? 10.414 39.125 7.754 1 98.81 51 ALA B C 1
ATOM 3445 O O . ALA B 1 51 ? 10.195 39.406 6.574 1 98.81 51 ALA B O 1
ATOM 3446 N N . SER B 1 52 ? 10.656 40 8.688 1 98.44 52 SER B N 1
ATOM 3447 C CA . SER B 1 52 ? 10.68 41.406 8.391 1 98.44 52 SER B CA 1
ATOM 3448 C C . SER B 1 52 ? 11.781 41.75 7.395 1 98.44 52 SER B C 1
ATOM 3450 O O . SER B 1 52 ? 11.578 42.562 6.492 1 98.44 52 SER B O 1
ATOM 3452 N N . TYR B 1 53 ? 12.906 41.188 7.566 1 98.56 53 TYR B N 1
ATOM 3453 C CA . TYR B 1 53 ? 14.023 41.406 6.652 1 98.56 53 TYR B CA 1
ATOM 3454 C C . TYR B 1 53 ? 13.656 40.969 5.238 1 98.56 53 TYR B C 1
ATOM 3456 O O . TYR B 1 53 ? 13.859 41.719 4.277 1 98.56 53 TYR B O 1
ATOM 3464 N N . TYR B 1 54 ? 13.07 39.75 5.07 1 98.75 54 TYR B N 1
ATOM 3465 C CA . TYR B 1 54 ? 12.727 39.25 3.754 1 98.75 54 TYR B CA 1
ATOM 3466 C C . TYR B 1 54 ? 11.617 40.062 3.113 1 98.75 54 TYR B C 1
ATOM 3468 O O . TYR B 1 54 ? 11.594 40.25 1.893 1 98.75 54 TYR B O 1
ATOM 3476 N N . GLU B 1 55 ? 10.703 40.531 3.965 1 98.5 55 GLU B N 1
ATOM 3477 C CA . GLU B 1 55 ? 9.664 41.438 3.426 1 98.5 55 GLU B CA 1
ATOM 3478 C C . GLU B 1 55 ? 10.273 42.719 2.881 1 98.5 55 GLU B C 1
ATOM 3480 O O . GLU B 1 55 ? 9.93 43.156 1.778 1 98.5 55 GLU B O 1
ATOM 3485 N N . LYS B 1 56 ? 11.195 43.281 3.539 1 98.31 56 LYS B N 1
ATOM 3486 C CA . LYS B 1 56 ? 11.828 44.531 3.15 1 98.31 56 LYS B CA 1
ATOM 3487 C C . LYS B 1 56 ? 12.688 44.344 1.899 1 98.31 56 LYS B C 1
ATOM 3489 O O . LYS B 1 56 ? 12.812 45.281 1.089 1 98.31 56 LYS B O 1
ATOM 3494 N N . THR B 1 57 ? 13.219 43.188 1.736 1 98.12 57 THR B N 1
ATOM 3495 C CA . THR B 1 57 ? 14.117 42.938 0.614 1 98.12 57 THR B CA 1
ATOM 3496 C C . THR B 1 57 ? 13.344 42.406 -0.586 1 98.12 57 THR B C 1
ATOM 3498 O O . THR B 1 57 ? 13.945 42.062 -1.609 1 98.12 57 THR B O 1
ATOM 3501 N N . GLY B 1 58 ? 12.078 42.219 -0.44 1 97.69 58 GLY B N 1
ATOM 3502 C CA . GLY B 1 58 ? 11.227 41.875 -1.574 1 97.69 58 GLY B CA 1
ATOM 3503 C C . GLY B 1 58 ? 11.031 40.406 -1.775 1 97.69 58 GLY B C 1
ATOM 3504 O O . GLY B 1 58 ? 10.391 39.969 -2.742 1 97.69 58 GLY B O 1
ATOM 3505 N N . LYS B 1 59 ? 11.547 39.562 -0.903 1 98.12 59 LYS B N 1
ATOM 3506 C CA . LYS B 1 59 ? 11.328 38.125 -0.969 1 98.12 59 LYS B CA 1
ATOM 3507 C C . LYS B 1 59 ? 10.078 37.719 -0.19 1 98.12 59 LYS B C 1
ATOM 3509 O O . LYS B 1 59 ? 10.172 37.031 0.829 1 98.12 59 LYS B O 1
ATOM 3514 N N . LEU B 1 60 ? 8.953 38.031 -0.734 1 98.44 60 LEU B N 1
ATOM 3515 C CA . LEU B 1 60 ? 7.684 38.031 -0.016 1 98.44 60 LEU B CA 1
ATOM 3516 C C . LEU B 1 60 ? 7.227 36.594 0.247 1 98.44 60 LEU B C 1
ATOM 3518 O O . LEU B 1 60 ? 6.586 36.312 1.265 1 98.44 60 LEU B O 1
ATOM 3522 N N . ASN B 1 61 ? 7.492 35.656 -0.636 1 97.38 61 ASN B N 1
ATOM 3523 C CA . ASN B 1 61 ? 7.133 34.281 -0.404 1 97.38 61 ASN B CA 1
ATOM 3524 C C . ASN B 1 61 ? 7.859 33.688 0.807 1 97.38 61 ASN B C 1
ATOM 3526 O O . ASN B 1 61 ? 7.254 33.031 1.642 1 97.38 61 ASN B O 1
ATOM 3530 N N . ILE B 1 62 ? 9.164 34 0.897 1 98.38 62 ILE B N 1
ATOM 3531 C CA . ILE B 1 62 ? 9.953 33.562 2.045 1 98.38 62 ILE B CA 1
ATOM 3532 C C . ILE B 1 62 ? 9.461 34.25 3.307 1 98.38 62 ILE B C 1
ATOM 3534 O O . ILE B 1 62 ? 9.297 33.625 4.352 1 98.38 62 ILE B O 1
ATOM 3538 N N . ALA B 1 63 ? 9.164 35.594 3.176 1 98.75 63 ALA B N 1
ATOM 3539 C CA . ALA B 1 63 ? 8.641 36.344 4.305 1 98.75 63 ALA B CA 1
ATOM 3540 C C . ALA B 1 63 ? 7.359 35.719 4.844 1 98.75 63 ALA B C 1
ATOM 3542 O O . ALA B 1 63 ? 7.176 35.625 6.059 1 98.75 63 ALA B O 1
ATOM 3543 N N . SER B 1 64 ? 6.5 35.344 3.975 1 98.44 64 SER B N 1
ATOM 3544 C CA . SER B 1 64 ? 5.23 34.75 4.371 1 98.44 64 SER B CA 1
ATOM 3545 C C . SER B 1 64 ? 5.445 33.5 5.203 1 98.44 64 SER B C 1
ATOM 3547 O O . SER B 1 64 ? 4.859 33.344 6.277 1 98.44 64 SER B O 1
ATOM 3549 N N . SER B 1 65 ? 6.273 32.594 4.68 1 98.06 65 SER B N 1
ATOM 3550 C CA . SER B 1 65 ? 6.57 31.375 5.414 1 98.06 65 SER B CA 1
ATOM 3551 C C . SER B 1 65 ? 7.168 31.688 6.781 1 98.06 65 SER B C 1
ATOM 3553 O O . SER B 1 65 ? 6.844 31.016 7.77 1 98.06 65 SER B O 1
A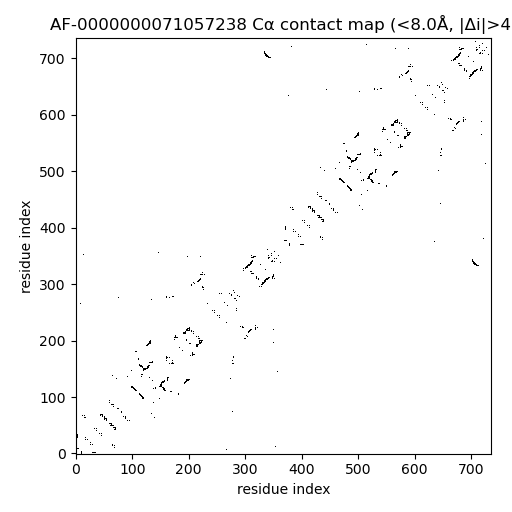TOM 3555 N N . TYR B 1 66 ? 8.016 32.656 6.82 1 98.81 66 TYR B N 1
ATOM 3556 C CA . TYR B 1 66 ? 8.703 33 8.062 1 98.81 66 TYR B CA 1
ATOM 3557 C C . TYR B 1 66 ? 7.754 33.688 9.039 1 98.81 66 TYR B C 1
ATOM 3559 O O . TYR B 1 66 ? 7.871 33.5 10.25 1 98.81 66 TYR B O 1
ATOM 3567 N N . TYR B 1 67 ? 6.812 34.5 8.578 1 98.69 67 TYR B N 1
ATOM 3568 C CA . TYR B 1 67 ? 5.781 35.031 9.461 1 98.69 67 TYR B CA 1
ATOM 3569 C C . TYR B 1 67 ? 4.926 33.906 10.047 1 98.69 67 TYR B C 1
ATOM 3571 O O . TYR B 1 67 ? 4.594 33.938 11.234 1 98.69 67 TYR B O 1
ATOM 3579 N N . LYS B 1 68 ? 4.59 32.969 9.195 1 98 68 LYS B N 1
ATOM 3580 C CA . LYS B 1 68 ? 3.846 31.812 9.695 1 98 68 LYS B CA 1
ATOM 3581 C C . LYS B 1 68 ? 4.637 31.078 10.773 1 98 68 LYS B C 1
ATOM 3583 O O . LYS B 1 68 ? 4.074 30.672 11.797 1 98 68 LYS B O 1
ATOM 3588 N N . ALA B 1 69 ? 5.918 30.906 10.516 1 98.06 69 ALA B N 1
ATOM 3589 C CA . ALA B 1 69 ? 6.781 30.281 11.508 1 98.06 69 ALA B CA 1
ATOM 3590 C C . ALA B 1 69 ? 6.781 31.062 12.812 1 98.06 69 ALA B C 1
ATOM 3592 O O . ALA B 1 69 ? 6.699 30.484 13.898 1 98.06 69 ALA B O 1
ATOM 3593 N N . ALA B 1 70 ? 6.836 32.375 12.727 1 98.25 70 ALA B N 1
ATOM 3594 C CA . ALA B 1 70 ? 6.875 33.219 13.906 1 98.25 70 ALA B CA 1
ATOM 3595 C C . ALA B 1 70 ? 5.617 33.062 14.75 1 98.25 70 ALA B C 1
ATOM 3597 O O . ALA B 1 70 ? 5.668 33.125 15.977 1 98.25 70 ALA B O 1
ATOM 3598 N N . MET B 1 71 ? 4.562 32.812 14.125 1 95.94 71 MET B N 1
ATOM 3599 C CA . MET B 1 71 ? 3.279 32.75 14.812 1 95.94 71 MET B CA 1
ATOM 3600 C C . MET B 1 71 ? 3.006 31.328 15.305 1 95.94 71 MET B C 1
ATOM 3602 O O . MET B 1 71 ? 2.051 31.109 16.062 1 95.94 71 MET B O 1
ATOM 3606 N N . PHE B 1 72 ? 3.807 30.344 15 1 96 72 PHE B N 1
ATOM 3607 C CA . PHE B 1 72 ? 3.512 28.922 15.148 1 96 72 PHE B CA 1
ATOM 3608 C C . PHE B 1 72 ? 3.229 28.578 16.594 1 96 72 PHE B C 1
ATOM 3610 O O . PHE B 1 72 ? 2.303 27.812 16.891 1 96 72 PHE B O 1
ATOM 3617 N N . TYR B 1 73 ? 3.943 29.125 17.531 1 95.38 73 TYR B N 1
ATOM 3618 C CA . TYR B 1 73 ? 3.814 28.734 18.938 1 95.38 73 TYR B CA 1
ATOM 3619 C C . TYR B 1 73 ? 3.039 29.797 19.719 1 95.38 73 TYR B C 1
ATOM 3621 O O . TYR B 1 73 ? 2.988 29.734 20.953 1 95.38 73 TYR B O 1
ATOM 3629 N N . LEU B 1 74 ? 2.432 30.75 19.016 1 94.25 74 LEU B N 1
ATOM 3630 C CA . LEU B 1 74 ? 1.688 31.797 19.703 1 94.25 74 LEU B CA 1
ATOM 3631 C C . LEU B 1 74 ? 0.275 31.344 20.047 1 94.25 74 LEU B C 1
ATOM 3633 O O . LEU B 1 74 ? -0.337 30.594 19.266 1 94.25 74 LEU B O 1
ATOM 3637 N N . THR B 1 75 ? -0.155 31.844 21.172 1 91 75 THR B N 1
ATOM 3638 C CA . THR B 1 75 ? -1.547 31.641 21.562 1 91 75 THR B CA 1
ATOM 3639 C C . THR B 1 75 ? -2.406 32.812 21.156 1 91 75 THR B C 1
ATOM 3641 O O . THR B 1 75 ? -1.886 33.844 20.688 1 91 75 THR B O 1
ATOM 3644 N N . LEU B 1 76 ? -3.688 32.719 21.344 1 88.38 76 LEU B N 1
ATOM 3645 C CA . LEU B 1 76 ? -4.625 33.75 20.969 1 88.38 76 LEU B CA 1
ATOM 3646 C C . LEU B 1 76 ? -4.422 35 21.828 1 88.38 76 LEU B C 1
ATOM 3648 O O . LEU B 1 76 ? -4.77 36.094 21.406 1 88.38 76 LEU B O 1
ATOM 3652 N N . GLU B 1 77 ? -3.799 34.812 22.953 1 89.5 77 GLU B N 1
ATOM 3653 C CA . GLU B 1 77 ? -3.641 35.906 23.891 1 89.5 77 GLU B CA 1
ATOM 3654 C C . GLU B 1 77 ? -2.391 36.719 23.578 1 89.5 77 GLU B C 1
ATOM 3656 O O . GLU B 1 77 ? -2.223 37.844 24.094 1 89.5 77 GLU B O 1
ATOM 3661 N N . ASP B 1 78 ? -1.604 36.219 22.781 1 93.12 78 ASP B N 1
ATOM 3662 C CA . ASP B 1 78 ? -0.389 36.938 22.438 1 93.12 78 ASP B CA 1
ATOM 3663 C C . ASP B 1 78 ? -0.719 38.219 21.688 1 93.12 78 ASP B C 1
ATOM 3665 O O . ASP B 1 78 ? -1.371 38.188 20.641 1 93.12 78 ASP B O 1
ATOM 3669 N N . PRO B 1 79 ? -0.238 39.281 22.125 1 94.38 79 PRO B N 1
ATOM 3670 C CA . PRO B 1 79 ? -0.624 40.594 21.547 1 94.38 79 PRO B CA 1
ATOM 3671 C C . PRO B 1 79 ? -0.083 40.781 20.141 1 94.38 79 PRO B C 1
ATOM 3673 O O . PRO B 1 79 ? -0.616 41.594 19.375 1 94.38 79 PRO B O 1
ATOM 3676 N N . ASP B 1 80 ? 0.934 40.031 19.781 1 96.06 80 ASP B N 1
ATOM 3677 C CA . ASP B 1 80 ? 1.562 40.219 18.484 1 96.06 80 ASP B CA 1
ATOM 3678 C C . ASP B 1 80 ? 0.903 39.344 17.422 1 96.06 80 ASP B C 1
ATOM 3680 O O . ASP B 1 80 ? 1.162 39.469 16.234 1 96.06 80 ASP B O 1
ATOM 3684 N N . ARG B 1 81 ? 0.116 38.406 17.844 1 95 81 ARG B N 1
ATOM 3685 C CA . ARG B 1 81 ? -0.372 37.375 16.953 1 95 81 ARG B CA 1
ATOM 3686 C C . ARG B 1 81 ? -1.12 37.938 15.766 1 95 81 ARG B C 1
ATOM 3688 O O . ARG B 1 81 ? -0.877 37.562 14.625 1 95 81 ARG B O 1
ATOM 3695 N N . GLU B 1 82 ? -2.004 38.875 16.016 1 95.06 82 GLU B N 1
ATOM 3696 C CA . GLU B 1 82 ? -2.828 39.438 14.953 1 95.06 82 GLU B CA 1
ATOM 3697 C C . GLU B 1 82 ? -1.973 40.188 13.922 1 95.06 82 GLU B C 1
ATOM 3699 O O . GLU B 1 82 ? -2.186 40.031 12.719 1 95.06 82 GLU B O 1
ATOM 3704 N N . ASP B 1 83 ? -1.045 40.938 14.398 1 97.12 83 ASP B N 1
ATOM 3705 C CA . ASP B 1 83 ? -0.165 41.656 13.492 1 97.12 83 ASP B CA 1
ATOM 3706 C C . ASP B 1 83 ? 0.664 40.719 12.633 1 97.12 83 ASP B C 1
ATOM 3708 O O . ASP B 1 83 ? 0.85 40.938 11.438 1 97.12 83 ASP B O 1
ATOM 3712 N N . ILE B 1 84 ? 1.185 39.688 13.258 1 97.81 84 ILE B N 1
ATOM 3713 C CA . ILE B 1 84 ? 1.988 38.719 12.531 1 97.81 84 ILE B CA 1
ATOM 3714 C C . ILE B 1 84 ? 1.113 37.969 11.523 1 97.81 84 ILE B C 1
ATOM 3716 O O . ILE B 1 84 ? 1.527 37.75 10.391 1 97.81 84 ILE B O 1
ATOM 3720 N N . TYR B 1 85 ? -0.099 37.688 11.922 1 96.44 85 TYR B N 1
ATOM 3721 C CA . TYR B 1 85 ? -1.049 37.031 11.031 1 96.44 85 TYR B CA 1
ATOM 3722 C C . TYR B 1 85 ? -1.338 37.875 9.805 1 96.44 85 TYR B C 1
ATOM 3724 O O . TYR B 1 85 ? -1.348 37.375 8.68 1 96.44 85 TYR B O 1
ATOM 3732 N N . GLN B 1 86 ? -1.531 39.125 10.031 1 97.38 86 GLN B N 1
ATOM 3733 C CA . GLN B 1 86 ? -1.798 40.031 8.922 1 97.38 86 GLN B CA 1
ATOM 3734 C C . GLN B 1 86 ? -0.6 40.125 7.984 1 97.38 86 GLN B C 1
ATOM 3736 O O . GLN B 1 86 ? -0.765 40.219 6.766 1 97.38 86 GLN B O 1
ATOM 3741 N N . SER B 1 87 ? 0.56 40.156 8.562 1 98.44 87 SER B N 1
ATOM 3742 C CA . SER B 1 87 ? 1.771 40.156 7.746 1 98.44 87 SER B CA 1
ATOM 3743 C C . SER B 1 87 ? 1.905 38.875 6.926 1 98.44 87 SER B C 1
ATOM 3745 O O . SER B 1 87 ? 2.289 38.938 5.758 1 98.44 87 SER B O 1
ATOM 3747 N N . PHE B 1 88 ? 1.577 37.781 7.602 1 98.19 88 PHE B N 1
ATOM 3748 C CA . PHE B 1 88 ? 1.569 36.5 6.926 1 98.19 88 PHE B CA 1
ATOM 3749 C C . PHE B 1 88 ? 0.622 36.531 5.73 1 98.19 88 PHE B C 1
ATOM 3751 O O . PHE B 1 88 ? 1.023 36.219 4.609 1 98.19 88 PHE B O 1
ATOM 3758 N N . GLN B 1 89 ? -0.557 37.031 5.902 1 97.75 89 GLN B N 1
ATOM 3759 C CA . GLN B 1 89 ? -1.576 37.094 4.859 1 97.75 89 GLN B CA 1
ATOM 3760 C C . GLN B 1 89 ? -1.154 38 3.73 1 97.75 89 GLN B C 1
ATOM 3762 O O . GLN B 1 89 ? -1.235 37.656 2.555 1 97.75 89 GLN B O 1
ATOM 3767 N N . ARG B 1 90 ? -0.73 39.125 4.145 1 98 90 ARG B N 1
ATOM 3768 C CA . ARG B 1 90 ? -0.342 40.125 3.174 1 98 90 ARG B CA 1
ATOM 3769 C C . ARG B 1 90 ? 0.786 39.656 2.277 1 98 90 ARG B C 1
ATOM 3771 O O . ARG B 1 90 ? 0.707 39.75 1.052 1 98 90 ARG B O 1
ATOM 3778 N N . THR B 1 91 ? 1.794 39.094 2.84 1 98.5 91 THR B N 1
ATOM 3779 C CA . THR B 1 91 ? 2.947 38.656 2.066 1 98.5 91 THR B CA 1
ATOM 3780 C C . THR B 1 91 ? 2.592 37.406 1.225 1 98.5 91 THR B C 1
ATOM 3782 O O . THR B 1 91 ? 3.086 37.25 0.106 1 98.5 91 THR B O 1
ATOM 3785 N N . PHE B 1 92 ? 1.7 36.625 1.715 1 98.12 92 PHE B N 1
ATOM 3786 C CA . PHE B 1 92 ? 1.279 35.469 0.946 1 98.12 92 PHE B CA 1
ATOM 3787 C C . PHE B 1 92 ? 0.505 35.875 -0.297 1 98.12 92 PHE B C 1
ATOM 3789 O O . PHE B 1 92 ? 0.884 35.531 -1.418 1 98.12 92 PHE B O 1
ATOM 3796 N N . TYR B 1 93 ? -0.518 36.656 -0.142 1 97.88 93 TYR B N 1
ATOM 3797 C CA . TYR B 1 93 ? -1.434 36.938 -1.24 1 97.88 93 TYR B CA 1
ATOM 3798 C C . TYR B 1 93 ? -0.801 37.906 -2.24 1 97.88 93 TYR B C 1
ATOM 3800 O O . TYR B 1 93 ? -1.23 38 -3.395 1 97.88 93 TYR B O 1
ATOM 3808 N N . THR B 1 94 ? 0.25 38.562 -1.819 1 97.81 94 THR B N 1
ATOM 3809 C CA . THR B 1 94 ? 0.982 39.438 -2.744 1 97.81 94 THR B CA 1
ATOM 3810 C C . THR B 1 94 ? 1.973 38.594 -3.57 1 97.81 94 THR B C 1
ATOM 3812 O O . THR B 1 94 ? 2.295 38.969 -4.703 1 97.81 94 THR B O 1
ATOM 3815 N N . SER B 1 95 ? 2.377 37.438 -3.053 1 97.19 95 SER B N 1
ATOM 3816 C CA . SER B 1 95 ? 3.488 36.75 -3.697 1 97.19 95 SER B CA 1
ATOM 3817 C C . SER B 1 95 ? 3.027 35.469 -4.344 1 97.19 95 SER B C 1
ATOM 3819 O O . SER B 1 95 ? 3.695 34.938 -5.238 1 97.19 95 SER B O 1
ATOM 3821 N N . PHE B 1 96 ? 1.919 34.938 -3.938 1 96.44 96 PHE B N 1
ATOM 3822 C CA . PHE B 1 96 ? 1.489 33.625 -4.457 1 96.44 96 PHE B CA 1
ATOM 3823 C C . PHE B 1 96 ? 1.065 33.75 -5.914 1 96.44 96 PHE B C 1
ATOM 3825 O O . PHE B 1 96 ? 0.108 34.469 -6.234 1 96.44 96 PHE B O 1
ATOM 3832 N N . SER B 1 97 ? 1.767 33.062 -6.812 1 94.5 97 SER B N 1
ATOM 3833 C CA . SER B 1 97 ? 1.496 33.188 -8.242 1 94.5 97 SER B CA 1
ATOM 3834 C C . SER B 1 97 ? 1.506 31.844 -8.945 1 94.5 97 SER B C 1
ATOM 3836 O O . SER B 1 97 ? 1.407 31.781 -10.172 1 94.5 97 SER B O 1
ATOM 3838 N N . ASP B 1 98 ? 1.635 30.781 -8.156 1 93.06 98 ASP B N 1
ATOM 3839 C CA . ASP B 1 98 ? 1.7 29.453 -8.75 1 93.06 98 ASP B CA 1
ATOM 3840 C C . ASP B 1 98 ? 0.42 29.125 -9.516 1 93.06 98 ASP B C 1
ATOM 3842 O O . ASP B 1 98 ? 0.458 28.422 -10.531 1 93.06 98 ASP B O 1
ATOM 3846 N N . PHE B 1 99 ? -0.7 29.609 -8.984 1 96.62 99 PHE B N 1
ATOM 3847 C CA . PHE B 1 99 ? -2.016 29.406 -9.578 1 96.62 99 PHE B CA 1
ATOM 3848 C C . PHE B 1 99 ? -2.793 30.719 -9.633 1 96.62 99 PHE B C 1
ATOM 3850 O O . PHE B 1 99 ? -2.596 31.594 -8.797 1 96.62 99 PHE B O 1
ATOM 3857 N N . ASP B 1 100 ? -3.605 30.781 -10.68 1 97.19 100 ASP B N 1
ATOM 3858 C CA . ASP B 1 100 ? -4.75 31.656 -10.461 1 97.19 100 ASP B CA 1
ATOM 3859 C C . ASP B 1 100 ? -5.641 31.141 -9.336 1 97.19 100 ASP B C 1
ATOM 3861 O O . ASP B 1 100 ? -5.809 29.922 -9.188 1 97.19 100 ASP B O 1
ATOM 3865 N N . TYR B 1 101 ? -6.094 32.062 -8.516 1 98.06 101 TYR B N 1
ATOM 3866 C CA . TYR B 1 101 ? -6.848 31.562 -7.363 1 98.06 101 TYR B CA 1
ATOM 3867 C C . TYR B 1 101 ? -8.023 32.469 -7.055 1 98.06 101 TYR B C 1
ATOM 3869 O O . TYR B 1 101 ? -8.078 33.625 -7.531 1 98.06 101 TYR B O 1
ATOM 3877 N N . GLU B 1 102 ? -9.023 31.953 -6.367 1 98.31 102 GLU B N 1
ATOM 3878 C CA . GLU B 1 102 ? -10.188 32.656 -5.859 1 98.31 102 GLU B CA 1
ATOM 3879 C C . GLU B 1 102 ? -10.398 32.406 -4.371 1 98.31 102 GLU B C 1
ATOM 3881 O O . GLU B 1 102 ? -10.297 31.266 -3.924 1 98.31 102 GLU B O 1
ATOM 3886 N N . ARG B 1 103 ? -10.547 33.469 -3.654 1 98.25 103 ARG B N 1
ATOM 3887 C CA . ARG B 1 103 ? -10.875 33.375 -2.236 1 98.25 103 ARG B CA 1
ATOM 3888 C C . ARG B 1 103 ? -12.383 33.469 -2.012 1 98.25 103 ARG B C 1
ATOM 3890 O O . ARG B 1 103 ? -13.055 34.281 -2.664 1 98.25 103 ARG B O 1
ATOM 3897 N N . ASP B 1 104 ? -12.891 32.594 -1.174 1 98.44 104 ASP B N 1
ATOM 3898 C CA . ASP B 1 104 ? -14.289 32.688 -0.775 1 98.44 104 ASP B CA 1
ATOM 3899 C C . ASP B 1 104 ? -14.461 32.344 0.709 1 98.44 104 ASP B C 1
ATOM 3901 O O . ASP B 1 104 ? -13.5 31.953 1.375 1 98.44 104 ASP B O 1
ATOM 3905 N N . ALA B 1 105 ? -15.633 32.656 1.236 1 98.44 105 ALA B N 1
ATOM 3906 C CA . ALA B 1 105 ? -16.031 32.406 2.617 1 98.44 105 ALA B CA 1
ATOM 3907 C C . ALA B 1 105 ? -17.344 31.641 2.672 1 98.44 105 ALA B C 1
ATOM 3909 O O . ALA B 1 105 ? -18.406 32.219 2.357 1 98.44 105 ALA B O 1
ATOM 3910 N N . VAL B 1 106 ? -17.312 30.438 3.061 1 98.75 106 VAL B N 1
ATOM 3911 C CA . VAL B 1 106 ? -18.5 29.594 3.113 1 98.75 106 VAL B CA 1
ATOM 3912 C C . VAL B 1 106 ? -19.203 29.781 4.449 1 98.75 106 VAL B C 1
ATOM 3914 O O . VAL B 1 106 ? -18.625 29.531 5.512 1 98.75 106 VAL B O 1
ATOM 3917 N N . PRO B 1 107 ? -20.438 30.188 4.41 1 98.56 107 PRO B N 1
ATOM 3918 C CA . PRO B 1 107 ? -21.141 30.312 5.68 1 98.56 107 PRO B CA 1
ATOM 3919 C C . PRO B 1 107 ? -21.219 28.984 6.445 1 98.56 107 PRO B C 1
ATOM 3921 O O . PRO B 1 107 ? -21.484 27.938 5.848 1 98.56 107 PRO B O 1
ATOM 3924 N N . TYR B 1 108 ? -20.938 29.031 7.707 1 98.31 108 TYR B N 1
ATOM 3925 C CA . TYR B 1 108 ? -20.969 27.844 8.562 1 98.31 108 TYR B CA 1
ATOM 3926 C C . TYR B 1 108 ? -21.203 28.219 10.016 1 98.31 108 TYR B C 1
ATOM 3928 O O . TYR B 1 108 ? -20.438 29 10.602 1 98.31 108 TYR B O 1
ATOM 3936 N N . GLN B 1 109 ? -22.328 27.734 10.609 1 96.75 109 GLN B N 1
ATOM 3937 C CA . GLN B 1 109 ? -22.75 28.094 11.953 1 96.75 109 GLN B CA 1
ATOM 3938 C C . GLN B 1 109 ? -22.781 29.609 12.133 1 96.75 109 GLN B C 1
ATOM 3940 O O . GLN B 1 109 ? -23.422 30.328 11.359 1 96.75 109 GLN B O 1
ATOM 3945 N N . ASP B 1 110 ? -22.047 30.188 13.094 1 95.44 110 ASP B N 1
ATOM 3946 C CA . ASP B 1 110 ? -22.078 31.609 13.375 1 95.44 110 ASP B CA 1
ATOM 3947 C C . ASP B 1 110 ? -20.906 32.344 12.727 1 95.44 110 ASP B C 1
ATOM 3949 O O . ASP B 1 110 ? -20.578 33.469 13.086 1 95.44 110 ASP B O 1
ATOM 3953 N N . GLY B 1 111 ? -20.297 31.609 11.781 1 97.5 111 GLY B N 1
ATOM 3954 C CA . GLY B 1 111 ? -19.141 32.188 11.102 1 97.5 111 GLY B CA 1
ATOM 3955 C C . GLY B 1 111 ? -19.016 31.766 9.656 1 97.5 111 GLY B C 1
ATOM 3956 O O . GLY B 1 111 ? -20.016 31.688 8.938 1 97.5 111 GLY B O 1
ATOM 3957 N N . TYR B 1 112 ? -17.812 31.641 9.227 1 98.31 112 TYR B N 1
ATOM 3958 C CA . TYR B 1 112 ? -17.562 31.203 7.859 1 98.31 112 TYR B CA 1
ATOM 3959 C C . TYR B 1 112 ? -16.266 30.391 7.781 1 98.31 112 TYR B C 1
ATOM 3961 O O . TYR B 1 112 ? -15.414 30.469 8.664 1 98.31 112 TYR B O 1
ATOM 3969 N N . LEU B 1 113 ? -16.219 29.594 6.793 1 98.75 113 LEU B N 1
ATOM 3970 C CA . LEU B 1 113 ? -15.023 28.828 6.461 1 98.75 113 LEU B CA 1
ATOM 3971 C C . LEU B 1 113 ? -14.289 29.453 5.27 1 98.75 113 LEU B C 1
ATOM 3973 O O . LEU B 1 113 ? -14.844 29.531 4.172 1 98.75 113 LEU B O 1
ATOM 3977 N N . PRO B 1 114 ? -13.078 29.906 5.477 1 98.56 114 PRO B N 1
ATOM 3978 C CA . PRO B 1 114 ? -12.328 30.422 4.328 1 98.56 114 PRO B CA 1
ATOM 3979 C C . PRO B 1 114 ? -11.953 29.328 3.33 1 98.56 114 PRO B C 1
ATOM 3981 O O . PRO B 1 114 ? -11.633 28.203 3.73 1 98.56 114 PRO B O 1
ATOM 3984 N N . THR B 1 115 ? -12 29.641 2.023 1 98.69 115 THR B N 1
ATOM 3985 C CA . THR B 1 115 ? -11.609 28.719 0.969 1 98.69 115 THR B CA 1
ATOM 3986 C C . THR B 1 115 ? -10.648 29.391 -0.01 1 98.69 115 THR B C 1
ATOM 3988 O O . THR B 1 115 ? -10.648 30.609 -0.137 1 98.69 115 THR B O 1
ATOM 3991 N N . LEU B 1 116 ? -9.828 28.656 -0.538 1 98.69 116 LEU B N 1
ATOM 3992 C CA . LEU B 1 116 ? -8.93 29.047 -1.616 1 98.69 116 LEU B CA 1
ATOM 3993 C C . LEU B 1 116 ? -9 28.062 -2.77 1 98.69 116 LEU B C 1
ATOM 3995 O O . LEU B 1 116 ? -8.656 26.875 -2.604 1 98.69 116 LEU B O 1
ATOM 3999 N N . LEU B 1 117 ? -9.516 28.5 -3.93 1 98.69 117 LEU B N 1
ATOM 4000 C CA . LEU B 1 117 ? -9.594 27.672 -5.129 1 98.69 117 LEU B CA 1
ATOM 4001 C C . LEU B 1 117 ? -8.414 27.938 -6.055 1 98.69 117 LEU B C 1
ATOM 4003 O O . LEU B 1 117 ? -8.258 29.047 -6.57 1 98.69 117 LEU B O 1
ATOM 4007 N N . LEU B 1 118 ? -7.516 26.984 -6.156 1 98.75 118 LEU B N 1
ATOM 4008 C CA . LEU B 1 118 ? -6.43 27.031 -7.129 1 98.75 118 LEU B CA 1
ATOM 4009 C C . LEU B 1 118 ? -6.883 26.484 -8.477 1 98.75 118 LEU B C 1
ATOM 4011 O O . LEU B 1 118 ? -7.25 25.312 -8.586 1 98.75 118 LEU B O 1
ATOM 4015 N N . LYS B 1 119 ? -6.789 27.312 -9.523 1 98.31 119 LYS B N 1
ATOM 4016 C CA . LYS B 1 119 ? -7.426 27 -10.797 1 98.31 119 LYS B CA 1
ATOM 4017 C C . LYS B 1 119 ? -6.406 26.469 -11.805 1 98.31 119 LYS B C 1
ATOM 4019 O O . LYS B 1 119 ? -5.312 27.031 -11.938 1 98.31 119 LYS B O 1
ATOM 4024 N N . ASN B 1 120 ? -6.734 25.359 -12.344 1 97.62 120 ASN B N 1
ATOM 4025 C CA . ASN B 1 120 ? -6.082 24.859 -13.555 1 97.62 120 ASN B CA 1
ATOM 4026 C C . ASN B 1 120 ? -6.961 25.062 -14.781 1 97.62 120 ASN B C 1
ATOM 4028 O O . ASN B 1 120 ? -8.148 24.719 -14.766 1 97.62 120 ASN B O 1
ATOM 4032 N N . PRO B 1 121 ? -6.488 25.609 -15.867 1 94.75 121 PRO B N 1
ATOM 4033 C CA . PRO B 1 121 ? -7.281 25.922 -17.062 1 94.75 121 PRO B CA 1
ATOM 4034 C C . PRO B 1 121 ? -7.965 24.703 -17.656 1 94.75 121 PRO B C 1
ATOM 4036 O O . PRO B 1 121 ? -9.078 24.797 -18.172 1 94.75 121 PRO B O 1
ATOM 4039 N N . ARG B 1 122 ? -7.359 23.531 -17.578 1 91.88 122 ARG B N 1
ATOM 4040 C CA . ARG B 1 122 ? -7.91 22.344 -18.234 1 91.88 122 ARG B CA 1
ATOM 4041 C C . ARG B 1 122 ? -8.609 21.438 -17.219 1 91.88 122 ARG B C 1
ATOM 4043 O O . ARG B 1 122 ? -8.883 20.266 -17.5 1 91.88 122 ARG B O 1
ATOM 4050 N N . ALA B 1 123 ? -8.938 22.109 -16.078 1 97 123 ALA B N 1
ATOM 4051 C CA . ALA B 1 123 ? -9.469 21.266 -14.992 1 97 123 ALA B CA 1
ATOM 4052 C C . ALA B 1 123 ? -10.922 20.891 -15.25 1 97 123 ALA B C 1
ATOM 4054 O O . ALA B 1 123 ? -11.719 21.734 -15.68 1 97 123 ALA B O 1
ATOM 4055 N N . SER B 1 124 ? -11.234 19.578 -15.086 1 97.69 124 SER B N 1
ATOM 4056 C CA . SER B 1 124 ? -12.602 19.062 -15.133 1 97.69 124 SER B CA 1
ATOM 4057 C C . SER B 1 124 ? -12.992 18.422 -13.805 1 97.69 124 SER B C 1
ATOM 4059 O O . SER B 1 124 ? -14.148 18.016 -13.625 1 97.69 124 SER B O 1
ATOM 4061 N N . LYS B 1 125 ? -12.078 18.297 -12.859 1 98.44 125 LYS B N 1
ATOM 4062 C CA . LYS B 1 125 ? -12.273 17.672 -11.555 1 98.44 125 LYS B CA 1
ATOM 4063 C C . LYS B 1 125 ? -11.836 18.594 -10.43 1 98.44 125 LYS B C 1
ATOM 4065 O O . LYS B 1 125 ? -11.195 19.625 -10.68 1 98.44 125 LYS B O 1
ATOM 4070 N N . THR B 1 126 ? -12.234 18.359 -9.195 1 98.81 126 THR B N 1
ATOM 4071 C CA . THR B 1 126 ? -11.852 19.141 -8.023 1 98.81 126 THR B CA 1
ATOM 4072 C C . THR B 1 126 ? -11.266 18.234 -6.938 1 98.81 126 THR B C 1
ATOM 4074 O O . THR B 1 126 ? -11.828 17.172 -6.633 1 98.81 126 THR B O 1
ATOM 4077 N N . LEU B 1 127 ? -10.141 18.578 -6.496 1 98.94 127 LEU B N 1
ATOM 4078 C CA . LEU B 1 127 ? -9.555 17.984 -5.301 1 98.94 127 LEU B CA 1
ATOM 4079 C C . LEU B 1 127 ? -9.797 18.859 -4.078 1 98.94 127 LEU B C 1
ATOM 4081 O O . LEU B 1 127 ? -9.281 19.984 -3.998 1 98.94 127 LEU B O 1
ATOM 4085 N N . LEU B 1 128 ? -10.633 18.422 -3.186 1 98.94 128 LEU B N 1
ATOM 4086 C CA . LEU B 1 128 ? -10.883 19.094 -1.917 1 98.94 128 LEU B CA 1
ATOM 4087 C C . LEU B 1 128 ? -9.773 18.797 -0.915 1 98.94 128 LEU B C 1
ATOM 4089 O O . LEU B 1 128 ? -9.445 17.625 -0.677 1 98.94 128 LEU B O 1
ATOM 4093 N N . VAL B 1 129 ? -9.203 19.859 -0.323 1 98.88 129 VAL B N 1
ATOM 4094 C CA . VAL B 1 129 ? -8.055 19.688 0.555 1 98.88 129 VAL B CA 1
ATOM 4095 C C . VAL B 1 129 ? -8.359 20.266 1.934 1 98.88 129 VAL B C 1
ATOM 4097 O O . VAL B 1 129 ? -8.867 21.391 2.043 1 98.88 129 VAL B O 1
ATOM 4100 N N . MET B 1 130 ? -8.078 19.484 2.949 1 97.88 130 MET B N 1
ATOM 4101 C CA . MET B 1 130 ? -8.242 19.953 4.324 1 97.88 130 MET B CA 1
ATOM 4102 C C . MET B 1 130 ? -6.977 19.703 5.141 1 97.88 130 MET B C 1
ATOM 4104 O O . MET B 1 130 ? -6.293 18.703 4.945 1 97.88 130 MET B O 1
ATOM 4108 N N . GLY B 1 131 ? -6.672 20.547 5.992 1 96.5 131 GLY B N 1
ATOM 4109 C CA . GLY B 1 131 ? -5.465 20.5 6.801 1 96.5 131 GLY B CA 1
ATOM 4110 C C . GLY B 1 131 ? -5.676 19.812 8.141 1 96.5 131 GLY B C 1
ATOM 4111 O O . GLY B 1 131 ? -6.641 19.078 8.32 1 96.5 131 GLY B O 1
ATOM 4112 N N . GLY B 1 132 ? -4.664 19.984 8.961 1 94.94 132 GLY B N 1
ATOM 4113 C CA . GLY B 1 132 ? -4.672 19.312 10.25 1 94.94 132 GLY B CA 1
ATOM 4114 C C . GLY B 1 132 ? -4.707 20.266 11.422 1 94.94 132 GLY B C 1
ATOM 4115 O O . GLY B 1 132 ? -5.473 21.234 11.422 1 94.94 132 GLY B O 1
ATOM 4116 N N . PHE B 1 133 ? -3.887 20.031 12.391 1 93.69 133 PHE B N 1
ATOM 4117 C CA . PHE B 1 133 ? -3.879 20.594 13.734 1 93.69 133 PHE B CA 1
ATOM 4118 C C . PHE B 1 133 ? -3.414 22.047 13.711 1 93.69 133 PHE B C 1
ATOM 4120 O O . PHE B 1 133 ? -3.893 22.875 14.492 1 93.69 133 PHE B O 1
ATOM 4127 N N . ASP B 1 134 ? -2.539 22.344 12.797 1 91.31 134 ASP B N 1
ATOM 4128 C CA . ASP B 1 134 ? -1.939 23.672 12.812 1 91.31 134 ASP B CA 1
ATOM 4129 C C . ASP B 1 134 ? -1.854 24.266 11.406 1 91.31 134 ASP B C 1
ATOM 4131 O O . ASP B 1 134 ? -1.102 25.203 11.164 1 91.31 134 ASP B O 1
ATOM 4135 N N . GLY B 1 135 ? -2.627 23.719 10.57 1 90.56 135 GLY B N 1
ATOM 4136 C CA . GLY B 1 135 ? -2.514 24.125 9.18 1 90.56 135 GLY B CA 1
ATOM 4137 C C . GLY B 1 135 ? -3.301 25.391 8.859 1 90.56 135 GLY B C 1
ATOM 4138 O O . GLY B 1 135 ? -4.332 25.656 9.484 1 90.56 135 GLY B O 1
ATOM 4139 N N . PHE B 1 136 ? -2.807 26.188 7.973 1 95.81 136 PHE B N 1
ATOM 4140 C CA . PHE B 1 136 ? -3.473 27.312 7.316 1 95.81 136 PHE B CA 1
ATOM 4141 C C . PHE B 1 136 ? -3.604 27.062 5.816 1 95.81 136 PHE B C 1
ATOM 4143 O O . PHE B 1 136 ? -2.676 26.547 5.188 1 95.81 136 PHE B O 1
ATOM 4150 N N . LEU B 1 137 ? -4.742 27.391 5.266 1 97.25 137 LEU B N 1
ATOM 4151 C CA . LEU B 1 137 ? -4.977 27.078 3.859 1 97.25 137 LEU B CA 1
ATOM 4152 C C . LEU B 1 137 ? -3.938 27.75 2.971 1 97.25 137 LEU B C 1
ATOM 4154 O O . LEU B 1 137 ? -3.568 27.219 1.921 1 97.25 137 LEU B O 1
ATOM 4158 N N . GLU B 1 138 ? -3.318 28.938 3.416 1 97.12 138 GLU B N 1
ATOM 4159 C CA . GLU B 1 138 ? -2.277 29.609 2.643 1 97.12 138 GLU B CA 1
ATOM 4160 C C . GLU B 1 138 ? -1.008 28.766 2.576 1 97.12 138 GLU B C 1
ATOM 4162 O O . GLU B 1 138 ? -0.421 28.594 1.504 1 97.12 138 GLU B O 1
ATOM 4167 N N . GLU B 1 139 ? -0.645 28.188 3.748 1 94.94 139 GLU B N 1
ATOM 4168 C CA . GLU B 1 139 ? 0.525 27.328 3.766 1 94.94 139 GLU B CA 1
ATOM 4169 C C . GLU B 1 139 ? 0.303 26.078 2.902 1 94.94 139 GLU B C 1
ATOM 4171 O O . GLU B 1 139 ? 1.185 25.688 2.139 1 94.94 139 GLU B O 1
ATOM 4176 N N . ILE B 1 140 ? -0.852 25.531 3.002 1 96.94 140 ILE B N 1
ATOM 4177 C CA . ILE B 1 140 ? -1.184 24.297 2.281 1 96.94 140 ILE B CA 1
ATOM 4178 C C . ILE B 1 140 ? -1.152 24.562 0.776 1 96.94 140 ILE B C 1
ATOM 4180 O O . ILE B 1 140 ? -0.672 23.734 0.004 1 96.94 140 ILE B O 1
ATOM 4184 N N . ALA B 1 141 ? -1.633 25.719 0.357 1 97.62 141 ALA B N 1
ATOM 4185 C CA . ALA B 1 141 ? -1.632 26.078 -1.059 1 97.62 141 ALA B CA 1
ATOM 4186 C C . ALA B 1 141 ? -0.227 25.984 -1.646 1 97.62 141 ALA B C 1
ATOM 4188 O O . ALA B 1 141 ? -0.055 25.578 -2.797 1 97.62 141 ALA B O 1
ATOM 4189 N N . GLY B 1 142 ? 0.741 26.281 -0.853 1 94.94 142 GLY B N 1
ATOM 4190 C CA . GLY B 1 142 ? 2.121 26.266 -1.31 1 94.94 142 GLY B CA 1
ATOM 4191 C C . GLY B 1 142 ? 2.643 24.875 -1.622 1 94.94 142 GLY B C 1
ATOM 4192 O O . GLY B 1 142 ? 3.637 24.734 -2.334 1 94.94 142 GLY B O 1
ATOM 4193 N N . PHE B 1 143 ? 1.969 23.859 -1.174 1 95.5 143 PHE B N 1
ATOM 4194 C CA . PHE B 1 143 ? 2.447 22.5 -1.342 1 95.5 143 PHE B CA 1
ATOM 4195 C C . PHE B 1 143 ? 1.997 21.922 -2.682 1 95.5 143 PHE B C 1
ATOM 4197 O O . PHE B 1 143 ? 2.438 20.844 -3.082 1 95.5 143 PHE B O 1
ATOM 4204 N N . PHE B 1 144 ? 1.172 22.625 -3.48 1 97.31 144 PHE B N 1
ATOM 4205 C CA . PHE B 1 144 ? 0.455 21.969 -4.57 1 97.31 144 PHE B CA 1
ATOM 4206 C C . PHE B 1 144 ? 1.036 22.375 -5.918 1 97.31 144 PHE B C 1
ATOM 4208 O O . PHE B 1 144 ? 0.394 22.188 -6.957 1 97.31 144 PHE B O 1
ATOM 4215 N N . GLY B 1 145 ? 2.281 22.922 -5.871 1 95.44 145 GLY B N 1
ATOM 4216 C CA . GLY B 1 145 ? 2.932 23.281 -7.121 1 95.44 145 GLY B CA 1
ATOM 4217 C C . GLY B 1 145 ? 2.979 22.156 -8.125 1 95.44 145 GLY B C 1
ATOM 4218 O O . GLY B 1 145 ? 2.83 22.375 -9.328 1 95.44 145 GLY B O 1
ATOM 4219 N N . LYS B 1 146 ? 3.107 20.922 -7.641 1 95.94 146 LYS B N 1
ATOM 4220 C CA . LYS B 1 146 ? 3.238 19.75 -8.5 1 95.94 146 LYS B CA 1
ATOM 4221 C C . LYS B 1 146 ? 1.908 19.406 -9.156 1 95.94 146 LYS B C 1
ATOM 4223 O O . LYS B 1 146 ? 1.866 18.609 -10.094 1 95.94 146 LYS B O 1
ATOM 4228 N N . MET B 1 147 ? 0.84 20.016 -8.789 1 97.56 147 MET B N 1
ATOM 4229 C CA . MET B 1 147 ? -0.478 19.719 -9.344 1 97.56 147 MET B CA 1
ATOM 4230 C C . MET B 1 147 ? -0.838 20.703 -10.453 1 97.56 147 MET B C 1
ATOM 4232 O O . MET B 1 147 ? -1.939 20.656 -11 1 97.56 147 MET B O 1
ATOM 4236 N N . LYS B 1 148 ? 0.097 21.578 -10.758 1 96.56 148 LYS B N 1
ATOM 4237 C CA . LYS B 1 148 ? -0.13 22.484 -11.875 1 96.56 148 LYS B CA 1
ATOM 4238 C C . LYS B 1 148 ? -0.336 21.719 -13.18 1 96.56 148 LYS B C 1
ATOM 4240 O O . LYS B 1 148 ? 0.318 20.688 -13.414 1 96.56 148 LYS B O 1
ATOM 4245 N N . ASP B 1 149 ? -1.275 22.109 -13.953 1 95.25 149 ASP B N 1
ATOM 4246 C CA . ASP B 1 149 ? -1.557 21.625 -15.297 1 95.25 149 ASP B CA 1
ATOM 4247 C C . ASP B 1 149 ? -2.158 20.219 -15.258 1 95.25 149 ASP B C 1
ATOM 4249 O O . ASP B 1 149 ? -2.074 19.469 -16.234 1 95.25 149 ASP B O 1
ATOM 4253 N N . THR B 1 150 ? -2.666 19.859 -14.18 1 97.19 150 THR B N 1
ATOM 4254 C CA . THR B 1 150 ? -3.465 18.641 -14.117 1 97.19 150 THR B CA 1
ATOM 4255 C C . THR B 1 150 ? -4.93 18.938 -14.43 1 97.19 150 THR B C 1
ATOM 4257 O O . THR B 1 150 ? -5.301 20.094 -14.648 1 97.19 150 THR B O 1
ATOM 4260 N N . ASP B 1 151 ? -5.738 17.953 -14.461 1 97.75 151 ASP B N 1
ATOM 4261 C CA . ASP B 1 151 ? -7.156 18.141 -14.75 1 97.75 151 ASP B CA 1
ATOM 4262 C C . ASP B 1 151 ? -7.941 18.422 -13.469 1 97.75 151 ASP B C 1
ATOM 4264 O O . ASP B 1 151 ? -9.164 18.266 -13.445 1 97.75 151 ASP B O 1
ATOM 4268 N N . TYR B 1 152 ? -7.207 18.844 -12.406 1 98.56 152 TYR B N 1
ATOM 4269 C CA . TYR B 1 152 ? -7.844 19.125 -11.125 1 98.56 152 TYR B CA 1
ATOM 4270 C C . TYR B 1 152 ? -7.719 20.594 -10.766 1 98.56 152 TYR B C 1
ATOM 4272 O O . TYR B 1 152 ? -6.621 21.156 -10.789 1 98.56 152 TYR B O 1
ATOM 4280 N N . ASN B 1 153 ? -8.805 21.219 -10.398 1 98.69 153 ASN B N 1
ATOM 4281 C CA . ASN B 1 153 ? -8.734 22.344 -9.477 1 98.69 153 ASN B CA 1
ATOM 4282 C C . ASN B 1 153 ? -8.469 21.891 -8.047 1 98.69 153 ASN B C 1
ATOM 4284 O O . ASN B 1 153 ? -8.844 20.781 -7.668 1 98.69 153 ASN B O 1
ATOM 4288 N N . ILE B 1 154 ? -7.801 22.734 -7.316 1 98.81 154 ILE B N 1
ATOM 4289 C CA . ILE B 1 154 ? -7.555 22.438 -5.91 1 98.81 154 ILE B CA 1
ATOM 4290 C C . ILE B 1 154 ? -8.367 23.375 -5.027 1 98.81 154 ILE B C 1
ATOM 4292 O O . ILE B 1 154 ? -8.164 24.594 -5.066 1 98.81 154 ILE B O 1
ATOM 4296 N N . LEU B 1 155 ? -9.297 22.844 -4.277 1 98.94 155 LEU B N 1
ATOM 4297 C CA . LEU B 1 155 ? -10.102 23.625 -3.336 1 98.94 155 LEU B CA 1
ATOM 4298 C C . LEU B 1 155 ? -9.664 23.359 -1.899 1 98.94 155 LEU B C 1
ATOM 4300 O O . LEU B 1 155 ? -9.938 22.281 -1.357 1 98.94 155 LEU B O 1
ATOM 4304 N N . ILE B 1 156 ? -9.055 24.328 -1.334 1 98.88 156 ILE B N 1
ATOM 4305 C CA . ILE B 1 156 ? -8.555 24.219 0.033 1 98.88 156 ILE B CA 1
ATOM 4306 C C . ILE B 1 156 ? -9.461 25 0.978 1 98.88 156 ILE B C 1
ATOM 4308 O O . ILE B 1 156 ? -9.906 26.109 0.652 1 98.88 156 ILE B O 1
ATOM 4312 N N . PHE B 1 157 ? -9.734 24.469 2.141 1 98.75 157 PHE B N 1
ATOM 4313 C CA . PHE B 1 157 ? -10.5 25.25 3.113 1 98.75 157 PHE B CA 1
ATOM 4314 C C . PHE B 1 157 ? -9.992 24.984 4.527 1 98.75 157 PHE B C 1
ATOM 4316 O O . PHE B 1 157 ? -9.398 23.938 4.797 1 98.75 157 PHE B O 1
ATOM 4323 N N . ASP B 1 158 ? -10.125 25.906 5.352 1 98.38 158 ASP B N 1
ATOM 4324 C CA . ASP B 1 158 ? -9.953 25.75 6.793 1 98.38 158 ASP B CA 1
ATOM 4325 C C . ASP B 1 158 ? -11.281 25.453 7.473 1 98.38 158 ASP B C 1
ATOM 4327 O O . ASP B 1 158 ? -12.211 26.25 7.418 1 98.38 158 ASP B O 1
ATOM 4331 N N . GLY B 1 159 ? -11.32 24.297 8.086 1 98.12 159 GLY B N 1
ATOM 4332 C CA . GLY B 1 159 ? -12.523 23.938 8.828 1 98.12 159 GLY B CA 1
ATOM 4333 C C . GLY B 1 159 ? -12.617 24.609 10.18 1 98.12 159 GLY B C 1
ATOM 4334 O O . GLY B 1 159 ? -11.781 25.469 10.516 1 98.12 159 GLY B O 1
ATOM 4335 N N . PRO B 1 160 ? -13.695 24.266 10.922 1 97.88 160 PRO B N 1
ATOM 4336 C CA . PRO B 1 160 ? -13.82 24.844 12.258 1 97.88 160 PRO B CA 1
ATOM 4337 C C . PRO B 1 160 ? -12.625 24.531 13.156 1 97.88 160 PRO B C 1
ATOM 4339 O O . PRO B 1 160 ? -12.188 23.391 13.234 1 97.88 160 PRO B O 1
ATOM 4342 N N . GLY B 1 161 ? -12.141 25.609 13.75 1 95.44 161 GLY B N 1
ATOM 4343 C CA . GLY B 1 161 ? -11 25.453 14.641 1 95.44 161 GLY B CA 1
ATOM 4344 C C . GLY B 1 161 ? -9.672 25.516 13.922 1 95.44 161 GLY B C 1
ATOM 4345 O O . GLY B 1 161 ? -8.617 25.625 14.562 1 95.44 161 GLY B O 1
ATOM 4346 N N . GLN B 1 162 ? -9.695 25.469 12.594 1 95.62 162 GLN B N 1
ATOM 4347 C CA . GLN B 1 162 ? -8.461 25.484 11.82 1 95.62 162 GLN B CA 1
ATOM 4348 C C . GLN B 1 162 ? -8.164 26.891 11.289 1 95.62 162 GLN B C 1
ATOM 4350 O O . GLN B 1 162 ? -9.078 27.688 11.094 1 95.62 162 GLN B O 1
ATOM 4355 N N . GLY B 1 163 ? -6.891 27.109 11.039 1 93.56 163 GLY B N 1
ATOM 4356 C CA . GLY B 1 163 ? -6.516 28.438 10.555 1 93.56 163 GLY B CA 1
ATOM 4357 C C . GLY B 1 163 ? -6.957 29.562 11.484 1 93.56 163 GLY B C 1
ATOM 4358 O O . GLY B 1 163 ? -6.699 29.516 12.688 1 93.56 163 GLY B O 1
ATOM 4359 N N . ASN B 1 164 ? -7.625 30.5 10.859 1 90.31 164 ASN B N 1
ATOM 4360 C CA . ASN B 1 164 ? -8.023 31.656 11.672 1 90.31 164 ASN B CA 1
ATOM 4361 C C . ASN B 1 164 ? -9.508 31.609 12.016 1 90.31 164 ASN B C 1
ATOM 4363 O O . ASN B 1 164 ? -10.078 32.594 12.453 1 90.31 164 ASN B O 1
ATOM 4367 N N . THR B 1 165 ? -10.141 30.453 11.859 1 95.75 165 THR B N 1
ATOM 4368 C CA . THR B 1 165 ? -11.555 30.344 12.195 1 95.75 165 THR B CA 1
ATOM 4369 C C . THR B 1 165 ? -11.758 30.422 13.711 1 95.75 165 THR B C 1
ATOM 4371 O O . THR B 1 165 ? -12.859 30.703 14.18 1 95.75 165 THR B O 1
ATOM 4374 N N . ILE B 1 166 ? -10.719 30.156 14.406 1 92.56 166 ILE B N 1
ATOM 4375 C CA . ILE B 1 166 ? -10.781 30.188 15.859 1 92.56 166 ILE B CA 1
ATOM 4376 C C . ILE B 1 166 ? -11.141 31.594 16.328 1 92.56 166 ILE B C 1
ATOM 4378 O O . ILE B 1 166 ? -11.797 31.766 17.359 1 92.56 166 ILE B O 1
ATOM 4382 N N . SER B 1 167 ? -10.656 32.562 15.586 1 90.38 167 SER B N 1
ATOM 4383 C CA . SER B 1 167 ? -10.93 33.969 15.945 1 90.38 167 SER B CA 1
ATOM 4384 C C . SER B 1 167 ? -12.414 34.281 15.805 1 90.38 167 SER B C 1
ATOM 4386 O O . SER B 1 167 ? -12.898 35.25 16.375 1 90.38 167 SER B O 1
ATOM 4388 N N . GLN B 1 168 ? -13.141 33.406 15.07 1 93.25 168 GLN B N 1
ATOM 4389 C CA . GLN B 1 168 ? -14.578 33.562 14.859 1 93.25 168 GLN B CA 1
ATOM 4390 C C . GLN B 1 168 ? -15.375 32.781 15.906 1 93.25 168 GLN B C 1
ATOM 4392 O O . GLN B 1 168 ? -16.609 32.875 15.938 1 93.25 168 GLN B O 1
ATOM 4397 N N . GLY B 1 169 ? -14.664 32.031 16.672 1 93.06 169 GLY B N 1
ATOM 4398 C CA . GLY B 1 169 ? -15.328 31.25 17.703 1 93.06 169 GLY B CA 1
ATOM 4399 C C . GLY B 1 169 ? -15.664 29.844 17.25 1 93.06 169 GLY B C 1
ATOM 4400 O O . GLY B 1 169 ? -16.25 29.062 18 1 93.06 169 GLY B O 1
ATOM 4401 N N . LEU B 1 170 ? -15.281 29.469 16.031 1 96.94 170 LEU B N 1
ATOM 4402 C CA . LEU B 1 170 ? -15.484 28.109 15.555 1 96.94 170 LEU B CA 1
ATOM 4403 C C . LEU B 1 170 ? -14.477 27.156 16.203 1 96.94 170 LEU B C 1
ATOM 4405 O O . LEU B 1 170 ? -13.328 27.531 16.438 1 96.94 170 LEU B O 1
ATOM 4409 N N . ARG B 1 171 ? -14.93 25.906 16.5 1 96.94 171 ARG B N 1
ATOM 4410 C CA . ARG B 1 171 ? -14.102 24.969 17.25 1 96.94 171 ARG B CA 1
ATOM 4411 C C . ARG B 1 171 ? -13.906 23.672 16.484 1 96.94 171 ARG B C 1
ATOM 4413 O O . ARG B 1 171 ? -14.805 23.234 15.75 1 96.94 171 ARG B O 1
ATOM 4420 N N . PHE B 1 172 ? -12.812 23.125 16.75 1 97.31 172 PHE B N 1
ATOM 4421 C CA . PHE B 1 172 ? -12.406 21.875 16.109 1 97.31 172 PHE B CA 1
ATOM 4422 C C . PHE B 1 172 ? -13.383 20.75 16.453 1 97.31 172 PHE B C 1
ATOM 4424 O O . PHE B 1 172 ? -13.883 20.672 17.578 1 97.31 172 PHE B O 1
ATOM 4431 N N . THR B 1 173 ? -13.766 19.953 15.445 1 96.75 173 THR B N 1
ATOM 4432 C CA . THR B 1 173 ? -14.758 18.891 15.641 1 96.75 173 THR B CA 1
ATOM 4433 C C . THR B 1 173 ? -14.352 17.625 14.906 1 96.75 173 THR B C 1
ATOM 4435 O O . THR B 1 173 ? -13.734 17.688 13.836 1 96.75 173 THR B O 1
ATOM 4438 N N . PRO B 1 174 ? -14.633 16.453 15.516 1 96.81 174 PRO B N 1
ATOM 4439 C CA . PRO B 1 174 ? -14.406 15.203 14.789 1 96.81 174 PRO B CA 1
ATOM 4440 C C . PRO B 1 174 ? -15.445 14.961 13.695 1 96.81 174 PRO B C 1
ATOM 4442 O O . PRO B 1 174 ? -15.219 14.141 12.797 1 96.81 174 PRO B O 1
ATOM 4445 N N . ASN B 1 175 ? -16.609 15.617 13.758 1 97.88 175 ASN B N 1
ATOM 4446 C CA . ASN B 1 175 ? -17.672 15.445 12.766 1 97.88 175 ASN B CA 1
ATOM 4447 C C . ASN B 1 175 ? -17.438 16.328 11.539 1 97.88 175 ASN B C 1
ATOM 4449 O O . ASN B 1 175 ? -18.266 17.156 11.203 1 97.88 175 ASN B O 1
ATOM 4453 N N . PHE B 1 176 ? -16.422 15.984 10.852 1 98.31 176 PHE B N 1
ATOM 4454 C CA . PHE B 1 176 ? -15.922 16.875 9.82 1 98.31 176 PHE B CA 1
ATOM 4455 C C . PHE B 1 176 ? -16.703 16.719 8.531 1 98.31 176 PHE B C 1
ATOM 4457 O O . PHE B 1 176 ? -16.578 17.547 7.617 1 98.31 176 PHE B O 1
ATOM 4464 N N . HIS B 1 177 ? -17.594 15.648 8.414 1 98.69 177 HIS B N 1
ATOM 4465 C CA . HIS B 1 177 ? -18.5 15.539 7.277 1 98.69 177 HIS B CA 1
ATOM 4466 C C . HIS B 1 177 ? -19.406 16.75 7.168 1 98.69 177 HIS B C 1
ATOM 4468 O O . HIS B 1 177 ? -19.844 17.109 6.07 1 98.69 177 HIS B O 1
ATOM 4474 N N . GLU B 1 178 ? -19.594 17.422 8.281 1 98.69 178 GLU B N 1
ATOM 4475 C CA . GLU B 1 178 ? -20.516 18.562 8.297 1 98.69 178 GLU B CA 1
ATOM 4476 C C . GLU B 1 178 ? -19.891 19.766 7.582 1 98.69 178 GLU B C 1
ATOM 4478 O O . GLU B 1 178 ? -20.5 20.312 6.652 1 98.69 178 GLU B O 1
ATOM 4483 N N . PRO B 1 179 ? -18.734 20.203 7.992 1 98.75 179 PRO B N 1
ATOM 4484 C CA . PRO B 1 179 ? -18.156 21.312 7.23 1 98.75 179 PRO B CA 1
ATOM 4485 C C . PRO B 1 179 ? -17.828 20.938 5.785 1 98.75 179 PRO B C 1
ATOM 4487 O O . PRO B 1 179 ? -17.922 21.781 4.887 1 98.75 179 PRO B O 1
ATOM 4490 N N . VAL B 1 180 ? -17.453 19.703 5.504 1 98.88 180 VAL B N 1
ATOM 4491 C CA . VAL B 1 180 ? -17.219 19.266 4.133 1 98.88 180 VAL B CA 1
ATOM 4492 C C . VAL B 1 180 ? -18.5 19.391 3.312 1 98.88 180 VAL B C 1
ATOM 4494 O O . VAL B 1 180 ? -18.484 19.922 2.203 1 98.88 180 VAL B O 1
ATOM 4497 N N . ALA B 1 181 ? -19.609 18.953 3.879 1 98.81 181 ALA B N 1
ATOM 4498 C CA . ALA B 1 181 ? -20.891 19.062 3.191 1 98.81 181 ALA B CA 1
ATOM 4499 C C . ALA B 1 181 ? -21.234 20.531 2.891 1 98.81 181 ALA B C 1
ATOM 4501 O O . ALA B 1 181 ? -21.719 20.844 1.803 1 98.81 181 ALA B O 1
ATOM 4502 N N . ALA B 1 182 ? -20.953 21.406 3.834 1 98.81 182 ALA B N 1
ATOM 4503 C CA . ALA B 1 182 ? -21.234 22.828 3.656 1 98.81 182 ALA B CA 1
ATOM 4504 C C . ALA B 1 182 ? -20.422 23.406 2.494 1 98.81 182 ALA B C 1
ATOM 4506 O O . ALA B 1 182 ? -20.953 24.188 1.689 1 98.81 182 ALA B O 1
ATOM 4507 N N . VAL B 1 183 ? -19.188 23.031 2.412 1 98.94 183 VAL B N 1
ATOM 4508 C CA . VAL B 1 183 ? -18.312 23.516 1.356 1 98.94 183 VAL B CA 1
ATOM 4509 C C . VAL B 1 183 ? -18.781 23 0.003 1 98.94 183 VAL B C 1
ATOM 4511 O O . VAL B 1 183 ? -18.859 23.75 -0.97 1 98.94 183 VAL B O 1
ATOM 4514 N N . LEU B 1 184 ? -19.094 21.688 -0.063 1 98.88 184 LEU B N 1
ATOM 4515 C CA . LEU B 1 184 ? -19.531 21.094 -1.318 1 98.88 184 LEU B CA 1
ATOM 4516 C C . LEU B 1 184 ? -20.844 21.719 -1.777 1 98.88 184 LEU B C 1
ATOM 4518 O O . LEU B 1 184 ? -21.031 21.984 -2.967 1 98.88 184 LEU B O 1
ATOM 4522 N N . ASP B 1 185 ? -21.781 22 -0.865 1 98.81 185 ASP B N 1
ATOM 4523 C CA . ASP B 1 185 ? -23.047 22.641 -1.19 1 98.81 185 ASP B CA 1
ATOM 4524 C C . ASP B 1 185 ? -22.844 24.047 -1.731 1 98.81 185 ASP B C 1
ATOM 4526 O O . ASP B 1 185 ? -23.469 24.438 -2.713 1 98.81 185 ASP B O 1
ATOM 4530 N N . TYR B 1 186 ? -21.984 24.734 -1.113 1 98.81 186 TYR B N 1
ATOM 4531 C CA . TYR B 1 186 ? -21.734 26.125 -1.481 1 98.81 186 TYR B CA 1
ATOM 4532 C C . TYR B 1 186 ? -21.188 26.219 -2.902 1 98.81 186 TYR B C 1
ATOM 4534 O O . TYR B 1 186 ? -21.594 27.094 -3.668 1 98.81 186 TYR B O 1
ATOM 4542 N N . PHE B 1 187 ? -20.328 25.344 -3.262 1 98.69 187 PHE B N 1
ATOM 4543 C CA . PHE B 1 187 ? -19.688 25.391 -4.566 1 98.69 187 PHE B CA 1
ATOM 4544 C C . PHE B 1 187 ? -20.438 24.516 -5.57 1 98.69 187 PHE B C 1
ATOM 4546 O O . PHE B 1 187 ? -19.984 24.359 -6.707 1 98.69 187 PHE B O 1
ATOM 4553 N N . LYS B 1 188 ? -21.469 23.906 -5.184 1 98.44 188 LYS B N 1
ATOM 4554 C CA . LYS B 1 188 ? -22.328 23.078 -6.02 1 98.44 188 LYS B CA 1
ATOM 4555 C C . LYS B 1 188 ? -21.531 21.938 -6.66 1 98.44 188 LYS B C 1
ATOM 4557 O O . LYS B 1 188 ? -21.594 21.734 -7.875 1 98.44 188 LYS B O 1
ATOM 4562 N N . LEU B 1 189 ? -20.766 21.281 -5.781 1 98.69 189 LEU B N 1
ATOM 4563 C CA . LEU B 1 189 ? -19.969 20.156 -6.227 1 98.69 189 LEU B CA 1
ATOM 4564 C C . LEU B 1 189 ? -20.641 18.828 -5.879 1 98.69 189 LEU B C 1
ATOM 4566 O O . LEU B 1 189 ? -20.797 18.5 -4.703 1 98.69 189 LEU B O 1
ATOM 4570 N N . ASP B 1 190 ? -20.938 18.047 -6.902 1 98.12 190 ASP B N 1
ATOM 4571 C CA . ASP B 1 190 ? -21.625 16.781 -6.703 1 98.12 190 ASP B CA 1
ATOM 4572 C C . ASP B 1 190 ? -20.641 15.609 -6.629 1 98.12 190 ASP B C 1
ATOM 4574 O O . ASP B 1 190 ? -21 14.516 -6.195 1 98.12 190 ASP B O 1
ATOM 4578 N N . GLN B 1 191 ? -19.438 15.836 -7.102 1 98.31 191 GLN B N 1
ATOM 4579 C CA . GLN B 1 191 ? -18.375 14.836 -7.082 1 98.31 191 GLN B CA 1
ATOM 4580 C C . GLN B 1 191 ? -17.016 15.492 -6.883 1 98.31 191 GLN B C 1
ATOM 4582 O O . GLN B 1 191 ? -16.672 16.453 -7.574 1 98.31 191 GLN B O 1
ATOM 4587 N N . VAL B 1 192 ? -16.25 14.961 -5.91 1 98.81 192 VAL B N 1
ATOM 4588 C CA . VAL B 1 192 ? -14.914 15.469 -5.664 1 98.81 192 VAL B CA 1
ATOM 4589 C C . VAL B 1 192 ? -14 14.328 -5.211 1 98.81 192 VAL B C 1
ATOM 4591 O O . VAL B 1 192 ? -14.477 13.266 -4.812 1 98.81 192 VAL B O 1
ATOM 4594 N N . ASP B 1 193 ? -12.773 14.453 -5.406 1 98.94 193 ASP B N 1
ATOM 4595 C CA . ASP B 1 193 ? -11.758 13.719 -4.652 1 98.94 193 ASP B CA 1
ATOM 4596 C C . ASP B 1 193 ? -11.234 14.555 -3.484 1 98.94 193 ASP B C 1
ATOM 4598 O O . ASP B 1 193 ? -11.289 15.781 -3.518 1 98.94 193 ASP B O 1
ATOM 4602 N N . ALA B 1 194 ? -10.805 13.914 -2.398 1 98.94 194 ALA B N 1
ATOM 4603 C CA . ALA B 1 194 ? -10.453 14.688 -1.209 1 98.94 194 ALA B CA 1
ATOM 4604 C C . ALA B 1 194 ? -9.141 14.211 -0.607 1 98.94 194 ALA B C 1
ATOM 4606 O O . ALA B 1 194 ? -8.812 13.023 -0.674 1 98.94 194 ALA B O 1
ATOM 4607 N N . MET B 1 195 ? -8.445 15.109 -0.071 1 98.88 195 MET B N 1
ATOM 4608 C CA . MET B 1 195 ? -7.148 14.859 0.55 1 98.88 195 MET B CA 1
ATOM 4609 C C . MET B 1 195 ? -7.047 15.562 1.898 1 98.88 195 MET B C 1
ATOM 4611 O O . MET B 1 195 ? -7.504 16.703 2.047 1 98.88 195 MET B O 1
ATOM 4615 N N . GLY B 1 196 ? -6.547 14.883 2.863 1 98.69 196 GLY B N 1
ATOM 4616 C CA . GLY B 1 196 ? -6.281 15.461 4.172 1 98.69 196 GLY B CA 1
ATOM 4617 C C . GLY B 1 196 ? -4.82 15.375 4.574 1 98.69 196 GLY B C 1
ATOM 4618 O O . GLY B 1 196 ? -4.184 14.336 4.402 1 98.69 196 GLY B O 1
ATOM 4619 N N . LEU B 1 197 ? -4.305 16.453 5.094 1 98.25 197 LEU B N 1
ATOM 4620 C CA . LEU B 1 197 ? -2.926 16.5 5.57 1 98.25 197 LEU B CA 1
ATOM 4621 C C . LEU B 1 197 ? -2.873 16.438 7.09 1 98.25 197 LEU B C 1
ATOM 4623 O O . LEU B 1 197 ? -3.674 17.078 7.777 1 98.25 197 LEU B O 1
ATOM 4627 N N . SER B 1 198 ? -1.863 15.602 7.629 1 97.69 198 SER B N 1
ATOM 4628 C CA . SER B 1 198 ? -1.676 15.477 9.07 1 97.69 198 SER B CA 1
ATOM 4629 C C . SER B 1 198 ? -2.953 15 9.758 1 97.69 198 SER B C 1
ATOM 4631 O O . SER B 1 198 ? -3.529 13.984 9.367 1 97.69 198 SER B O 1
ATOM 4633 N N . TRP B 1 199 ? -3.562 15.828 10.758 1 97.94 199 TRP B N 1
ATOM 4634 C CA . TRP B 1 199 ? -4.848 15.516 11.367 1 97.94 199 TRP B CA 1
ATOM 4635 C C . TRP B 1 199 ? -5.945 15.414 10.312 1 97.94 199 TRP B C 1
ATOM 4637 O O . TRP B 1 199 ? -6.949 14.727 10.508 1 97.94 199 TRP B O 1
ATOM 4647 N N . GLY B 1 200 ? -5.699 16.031 9.203 1 98.31 200 GLY B N 1
ATOM 4648 C CA . GLY B 1 200 ? -6.609 15.953 8.07 1 98.31 200 GLY B CA 1
ATOM 4649 C C . GLY B 1 200 ? -6.773 14.547 7.527 1 98.31 200 GLY B C 1
ATOM 4650 O O . GLY B 1 200 ? -7.793 14.227 6.914 1 98.31 200 GLY B O 1
ATOM 4651 N N . GLY B 1 201 ? -5.777 13.688 7.742 1 98.56 201 GLY B N 1
ATOM 4652 C CA . GLY B 1 201 ? -5.906 12.297 7.348 1 98.56 201 GLY B CA 1
ATOM 4653 C C . GLY B 1 201 ? -7.047 11.578 8.047 1 98.56 201 GLY B C 1
ATOM 4654 O O . GLY B 1 201 ? -7.73 10.75 7.445 1 98.56 201 GLY B O 1
ATOM 4655 N N . PHE B 1 202 ? -7.184 11.883 9.344 1 98.62 202 PHE B N 1
ATOM 4656 C CA . PHE B 1 202 ? -8.367 11.406 10.047 1 98.62 202 PHE B CA 1
ATOM 4657 C C . PHE B 1 202 ? -9.625 12.07 9.516 1 98.62 202 PHE B C 1
ATOM 4659 O O . PHE B 1 202 ? -10.609 11.398 9.211 1 98.62 202 PHE B O 1
ATOM 4666 N N . LEU B 1 203 ? -9.578 13.367 9.328 1 98.75 203 LEU B N 1
ATOM 4667 C CA . LEU B 1 203 ? -10.758 14.148 8.992 1 98.75 203 LEU B CA 1
ATOM 4668 C C . LEU B 1 203 ? -11.312 13.75 7.629 1 98.75 203 LEU B C 1
ATOM 4670 O O . LEU B 1 203 ? -12.523 13.648 7.449 1 98.75 203 LEU B O 1
ATOM 4674 N N . VAL B 1 204 ? -10.445 13.523 6.672 1 98.88 204 VAL B N 1
ATOM 4675 C CA . VAL B 1 204 ? -10.898 13.203 5.324 1 98.88 204 VAL B CA 1
ATOM 4676 C C . VAL B 1 204 ? -11.555 11.828 5.312 1 98.88 204 VAL B C 1
ATOM 4678 O O . VAL B 1 204 ? -12.539 11.609 4.598 1 98.88 204 VAL B O 1
ATOM 4681 N N . MET B 1 205 ? -11.031 10.867 6.09 1 98.81 205 MET B N 1
ATOM 4682 C CA . MET B 1 205 ? -11.633 9.539 6.16 1 98.81 205 MET B CA 1
ATOM 4683 C C . MET B 1 205 ? -12.961 9.594 6.906 1 98.81 205 MET B C 1
ATOM 4685 O O . MET B 1 205 ? -13.922 8.922 6.512 1 98.81 205 MET B O 1
ATOM 4689 N N . GLN B 1 206 ? -12.984 10.414 7.984 1 98.88 206 GLN B N 1
ATOM 4690 C CA . GLN B 1 206 ? -14.258 10.617 8.672 1 98.88 206 GLN B CA 1
ATOM 4691 C C . GLN B 1 206 ? -15.305 11.219 7.738 1 98.88 206 GLN B C 1
ATOM 4693 O O . GLN B 1 206 ? -16.438 10.742 7.676 1 98.88 206 GLN B O 1
ATOM 4698 N N . ALA B 1 207 ? -14.961 12.211 7.004 1 98.88 207 ALA B N 1
ATOM 4699 C CA . ALA B 1 207 ? -15.875 12.844 6.059 1 98.88 207 ALA B CA 1
ATOM 4700 C C . ALA B 1 207 ? -16.328 11.859 4.988 1 98.88 207 ALA B C 1
ATOM 4702 O O . ALA B 1 207 ? -17.516 11.789 4.668 1 98.88 207 ALA B O 1
ATOM 4703 N N . ALA B 1 208 ? -15.422 11.07 4.469 1 98.81 208 ALA B N 1
ATOM 4704 C CA . ALA B 1 208 ? -15.711 10.133 3.391 1 98.81 208 ALA B CA 1
ATOM 4705 C C . ALA B 1 208 ? -16.672 9.039 3.857 1 98.81 208 ALA B C 1
ATOM 4707 O O . ALA B 1 208 ? -17.422 8.484 3.055 1 98.81 208 ALA B O 1
ATOM 4708 N N . SER B 1 209 ? -16.625 8.75 5.145 1 98.69 209 SER B N 1
ATOM 4709 C CA . SER B 1 209 ? -17.5 7.723 5.691 1 98.69 209 SER B CA 1
ATOM 4710 C C . SER B 1 209 ? -18.969 8.133 5.598 1 98.69 209 SER B C 1
ATOM 4712 O O . SER B 1 209 ? -19.859 7.281 5.621 1 98.69 209 SER B O 1
ATOM 4714 N N . MET B 1 210 ? -19.266 9.453 5.422 1 98.44 210 MET B N 1
ATOM 4715 C CA . MET B 1 210 ? -20.641 9.938 5.457 1 98.44 210 MET B CA 1
ATOM 4716 C C . MET B 1 210 ? -20.984 10.703 4.188 1 98.44 210 MET B C 1
ATOM 4718 O O . MET B 1 210 ? -22.125 10.688 3.73 1 98.44 210 MET B O 1
ATOM 4722 N N . GLU B 1 211 ? -20 11.398 3.629 1 98.5 211 GLU B N 1
ATOM 4723 C CA . GLU B 1 211 ? -20.188 12.242 2.453 1 98.5 211 GLU B CA 1
ATOM 4724 C C . GLU B 1 211 ? -19.844 11.484 1.172 1 98.5 211 GLU B C 1
ATOM 4726 O O . GLU B 1 211 ? -18.688 11.461 0.757 1 98.5 211 GLU B O 1
ATOM 4731 N N . LYS B 1 212 ? -20.859 11.008 0.441 1 96.5 212 LYS B N 1
ATOM 4732 C CA . LYS B 1 212 ? -20.641 10.07 -0.656 1 96.5 212 LYS B CA 1
ATOM 4733 C C . LYS B 1 212 ? -20.297 10.805 -1.95 1 96.5 212 LYS B C 1
ATOM 4735 O O . LYS B 1 212 ? -19.891 10.188 -2.934 1 96.5 212 LYS B O 1
ATOM 4740 N N . ARG B 1 213 ? -20.422 12.164 -1.979 1 98.62 213 ARG B N 1
ATOM 4741 C CA . ARG B 1 213 ? -19.922 12.938 -3.109 1 98.62 213 ARG B CA 1
ATOM 4742 C C . ARG B 1 213 ? -18.406 12.797 -3.242 1 98.62 213 ARG B C 1
ATOM 4744 O O . ARG B 1 213 ? -17.828 13.117 -4.289 1 98.62 213 ARG B O 1
ATOM 4751 N N . ILE B 1 214 ? -17.656 12.359 -2.152 1 98.94 214 ILE B N 1
ATOM 4752 C CA . ILE B 1 214 ? -16.234 12.062 -2.211 1 98.94 214 ILE B CA 1
ATOM 4753 C C . ILE B 1 214 ? -16.016 10.719 -2.908 1 98.94 214 ILE B C 1
ATOM 4755 O O . ILE B 1 214 ? -16.578 9.703 -2.502 1 98.94 214 ILE B O 1
ATOM 4759 N N . ARG B 1 215 ? -15.125 10.734 -3.936 1 98.56 215 ARG B N 1
ATOM 4760 C CA . ARG B 1 215 ? -14.953 9.523 -4.734 1 98.56 215 ARG B CA 1
ATOM 4761 C C . ARG B 1 215 ? -13.609 8.859 -4.434 1 98.56 215 ARG B C 1
ATOM 4763 O O . ARG B 1 215 ? -13.484 7.641 -4.539 1 98.56 215 ARG B O 1
ATOM 4770 N N . LYS B 1 216 ? -12.609 9.609 -4.176 1 98.81 216 LYS B N 1
ATOM 4771 C CA . LYS B 1 216 ? -11.273 9.164 -3.801 1 98.81 216 LYS B CA 1
ATOM 4772 C C . LYS B 1 216 ? -10.789 9.875 -2.537 1 98.81 216 LYS B C 1
ATOM 4774 O O . LYS B 1 216 ? -11.07 11.055 -2.342 1 98.81 216 LYS B O 1
ATOM 4779 N N . VAL B 1 217 ? -10.141 9.133 -1.693 1 98.94 217 VAL B N 1
ATOM 4780 C CA . VAL B 1 217 ? -9.672 9.641 -0.408 1 98.94 217 VAL B CA 1
ATOM 4781 C C . VAL B 1 217 ? -8.156 9.492 -0.315 1 98.94 217 VAL B C 1
ATOM 4783 O O . VAL B 1 217 ? -7.613 8.406 -0.544 1 98.94 217 VAL B O 1
ATOM 4786 N N . ILE B 1 218 ? -7.484 10.547 -0.005 1 98.94 218 ILE B N 1
ATOM 4787 C CA . ILE B 1 218 ? -6.043 10.531 0.202 1 98.94 218 ILE B CA 1
ATOM 4788 C C . ILE B 1 218 ? -5.719 10.977 1.627 1 98.94 218 ILE B C 1
ATOM 4790 O O . ILE B 1 218 ? -6.066 12.086 2.031 1 98.94 218 ILE B O 1
ATOM 4794 N N . ALA B 1 219 ? -5.094 10.133 2.375 1 98.88 219 ALA B N 1
ATOM 4795 C CA . ALA B 1 219 ? -4.625 10.484 3.713 1 98.88 219 ALA B CA 1
ATOM 4796 C C . ALA B 1 219 ? -3.113 10.695 3.725 1 98.88 219 ALA B C 1
ATOM 4798 O O . ALA B 1 219 ? -2.348 9.75 3.504 1 98.88 219 ALA B O 1
ATOM 4799 N N . MET B 1 220 ? -2.729 11.898 4.02 1 98.12 220 MET B N 1
ATOM 4800 C CA . MET B 1 220 ? -1.325 12.297 4.113 1 98.12 220 MET B CA 1
ATOM 4801 C C . MET B 1 220 ? -1.04 12.977 5.445 1 98.12 220 MET B C 1
ATOM 4803 O O . MET B 1 220 ? -1.017 14.211 5.523 1 98.12 220 MET B O 1
ATOM 4807 N N . ASP B 1 221 ? -0.868 12.234 6.492 1 95.5 221 ASP B N 1
ATOM 4808 C CA . ASP B 1 221 ? -0.562 10.805 6.574 1 95.5 221 ASP B CA 1
ATOM 4809 C C . ASP B 1 221 ? -1.728 10.031 7.176 1 95.5 221 ASP B C 1
ATOM 4811 O O . ASP B 1 221 ? -2.857 10.523 7.219 1 95.5 221 ASP B O 1
ATOM 4815 N N . ILE B 1 222 ? -1.569 8.906 7.633 1 97.31 222 ILE B N 1
ATOM 4816 C CA . ILE B 1 222 ? -2.576 7.953 8.086 1 97.31 222 ILE B CA 1
ATOM 4817 C C . ILE B 1 222 ? -2.887 8.195 9.562 1 97.31 222 ILE B C 1
ATOM 4819 O O . ILE B 1 222 ? -2.684 7.316 10.398 1 97.31 222 ILE B O 1
ATOM 4823 N N . PHE B 1 223 ? -3.494 9.406 9.82 1 98.38 223 PHE B N 1
ATOM 4824 C CA . PHE B 1 223 ? -3.76 9.836 11.188 1 98.38 223 PHE B CA 1
ATOM 4825 C C . PHE B 1 223 ? -4.887 9.016 11.805 1 98.38 223 PHE B C 1
ATOM 4827 O O . PHE B 1 223 ? -6.055 9.188 11.453 1 98.38 223 PHE B O 1
ATOM 4834 N N . TYR B 1 224 ? -4.551 8.133 12.789 1 98.5 224 TYR B N 1
ATOM 4835 C CA . TYR B 1 224 ? -5.52 7.215 13.375 1 98.5 224 TYR B CA 1
ATOM 4836 C C . TYR B 1 224 ? -6.23 7.859 14.562 1 98.5 224 TYR B C 1
ATOM 4838 O O . TYR B 1 224 ? -7.461 7.84 14.648 1 98.5 224 TYR B O 1
ATOM 4846 N N . SER B 1 225 ? -5.422 8.414 15.492 1 97.75 225 SER B N 1
ATOM 4847 C CA . SER B 1 225 ? -5.922 9.055 16.703 1 97.75 225 SER B CA 1
ATOM 4848 C C . SER B 1 225 ? -4.859 9.938 17.344 1 97.75 225 SER B C 1
ATOM 4850 O O . SER B 1 225 ? -3.674 9.602 17.328 1 97.75 225 SER B O 1
ATOM 4852 N N . PRO B 1 226 ? -5.32 11.055 17.906 1 96.44 226 PRO B N 1
ATOM 4853 C CA . PRO B 1 226 ? -4.34 11.875 18.625 1 96.44 226 PRO B CA 1
ATOM 4854 C C . PRO B 1 226 ? -3.789 11.188 19.875 1 96.44 226 PRO B C 1
ATOM 4856 O O . PRO B 1 226 ? -2.742 11.586 20.391 1 96.44 226 PRO B O 1
ATOM 4859 N N . MET B 1 227 ? -4.453 10.148 20.344 1 95.75 227 MET B N 1
ATOM 4860 C CA . MET B 1 227 ? -3.947 9.391 21.469 1 95.75 227 MET B CA 1
ATOM 4861 C C . MET B 1 227 ? -2.607 8.742 21.141 1 95.75 227 MET B C 1
ATOM 4863 O O . MET B 1 227 ? -1.769 8.555 22.031 1 95.75 227 MET B O 1
ATOM 4867 N N . ASP B 1 228 ? -2.432 8.461 19.875 1 96.5 228 ASP B N 1
ATOM 4868 C CA . ASP B 1 228 ? -1.148 7.906 19.453 1 96.5 228 ASP B CA 1
ATOM 4869 C C . ASP B 1 228 ? -0.022 8.914 19.656 1 96.5 228 ASP B C 1
ATOM 4871 O O . ASP B 1 228 ? 1.056 8.562 20.141 1 96.5 228 ASP B O 1
ATOM 4875 N N . ALA B 1 229 ? -0.298 10.188 19.266 1 92.31 229 ALA B N 1
ATOM 4876 C CA . ALA B 1 229 ? 0.693 11.234 19.469 1 92.31 229 ALA B CA 1
ATOM 4877 C C . ALA B 1 229 ? 0.998 11.422 20.953 1 92.31 229 ALA B C 1
ATOM 4879 O O . ALA B 1 229 ? 2.154 11.617 21.344 1 92.31 229 ALA B O 1
ATOM 4880 N N . LEU B 1 230 ? -0.036 11.359 21.734 1 92.88 230 LEU B N 1
ATOM 4881 C CA . LEU B 1 230 ? 0.135 11.477 23.188 1 92.88 230 LEU B CA 1
ATOM 4882 C C . LEU B 1 230 ? 0.967 10.32 23.734 1 92.88 230 LEU B C 1
ATOM 4884 O O . LEU B 1 230 ? 1.859 10.523 24.547 1 92.88 230 LEU B O 1
ATOM 4888 N N . LYS B 1 231 ? 0.671 9.148 23.281 1 93.88 231 LYS B N 1
ATOM 4889 C CA . LYS B 1 231 ? 1.415 7.965 23.703 1 93.88 231 LYS B CA 1
ATOM 4890 C C . LYS B 1 231 ? 2.885 8.07 23.312 1 93.88 231 LYS B C 1
ATOM 4892 O O . LYS B 1 231 ? 3.771 7.723 24.094 1 93.88 231 LYS B O 1
ATOM 4897 N N . MET B 1 232 ? 3.123 8.516 22.125 1 90.5 232 MET B N 1
ATOM 4898 C CA . MET B 1 232 ? 4.488 8.664 21.625 1 90.5 232 MET B CA 1
ATOM 4899 C C . MET B 1 232 ? 5.254 9.695 22.453 1 90.5 232 MET B C 1
ATOM 4901 O O . MET B 1 232 ? 6.465 9.562 22.656 1 90.5 232 MET B O 1
ATOM 4905 N N . ASN B 1 233 ? 4.531 10.68 22.953 1 87.38 233 ASN B N 1
ATOM 4906 C CA . ASN B 1 233 ? 5.148 11.734 23.75 1 87.38 233 ASN B CA 1
ATOM 4907 C C . ASN B 1 233 ? 5.41 11.281 25.188 1 87.38 233 ASN B C 1
ATOM 4909 O O . ASN B 1 233 ? 6.48 11.539 25.734 1 87.38 233 ASN B O 1
ATOM 4913 N N . LEU B 1 234 ? 4.488 10.555 25.719 1 90.44 234 LEU B N 1
ATOM 4914 C CA . LEU B 1 234 ? 4.543 10.227 27.141 1 90.44 234 LEU B CA 1
ATOM 4915 C C . LEU B 1 234 ? 5.293 8.914 27.359 1 90.44 234 LEU B C 1
ATOM 4917 O O . LEU B 1 234 ? 5.871 8.695 28.438 1 90.44 234 LEU B O 1
ATOM 4921 N N . GLY B 1 235 ? 5.266 8.031 26.375 1 91.81 235 GLY B N 1
ATOM 4922 C CA . GLY B 1 235 ? 5.746 6.672 26.531 1 91.81 235 GLY B CA 1
ATOM 4923 C C . GLY B 1 235 ? 4.664 5.715 27.016 1 91.81 235 GLY B C 1
ATOM 4924 O O . GLY B 1 235 ? 3.609 6.145 27.484 1 91.81 235 GLY B O 1
ATOM 4925 N N . ASN B 1 236 ? 4.93 4.492 26.984 1 94.19 236 ASN B N 1
ATOM 4926 C CA . ASN B 1 236 ? 3.938 3.445 27.188 1 94.19 236 ASN B CA 1
ATOM 4927 C C . ASN B 1 236 ? 3.426 3.436 28.625 1 94.19 236 ASN B C 1
ATOM 4929 O O . ASN B 1 236 ? 2.219 3.359 28.859 1 94.19 236 ASN B O 1
ATOM 4933 N N . ILE B 1 237 ? 4.266 3.596 29.578 1 94.44 237 ILE B N 1
ATOM 4934 C CA . ILE B 1 237 ? 3.896 3.443 30.984 1 94.44 237 ILE B CA 1
ATOM 4935 C C . ILE B 1 237 ? 3.057 4.641 31.422 1 94.44 237 ILE B C 1
ATOM 4937 O O . ILE B 1 237 ? 1.954 4.469 31.953 1 94.44 237 ILE B O 1
ATOM 4941 N N . LEU B 1 238 ? 3.537 5.836 31.188 1 92.88 238 LEU B N 1
ATOM 4942 C CA . LEU B 1 238 ? 2.805 7.031 31.594 1 92.88 238 LEU B CA 1
ATOM 4943 C C . LEU B 1 238 ? 1.476 7.133 30.844 1 92.88 238 LEU B C 1
ATOM 4945 O O . LEU B 1 238 ? 0.477 7.582 31.422 1 92.88 238 LEU B O 1
ATOM 4949 N N . PHE B 1 239 ? 1.504 6.715 29.641 1 95 239 PHE B N 1
ATOM 4950 C CA . PHE B 1 239 ? 0.267 6.727 28.859 1 95 239 PHE B CA 1
ATOM 4951 C C . PHE B 1 239 ? -0.742 5.742 29.438 1 95 239 PHE B C 1
ATOM 4953 O O . PHE B 1 239 ? -1.938 6.027 29.5 1 95 239 PHE B O 1
ATOM 4960 N N . ALA B 1 240 ? -0.277 4.586 29.844 1 95.88 240 ALA B N 1
ATOM 4961 C CA . ALA B 1 240 ? -1.165 3.604 30.453 1 95.88 240 ALA B CA 1
ATOM 4962 C C . ALA B 1 240 ? -1.777 4.148 31.75 1 95.88 240 ALA B C 1
ATOM 4964 O O . ALA B 1 240 ? -2.975 3.982 31.984 1 95.88 240 ALA B O 1
ATOM 4965 N N . ILE B 1 241 ? -1.012 4.781 32.5 1 95.06 241 ILE B N 1
ATOM 4966 C CA . ILE B 1 241 ? -1.481 5.387 33.75 1 95.06 241 ILE B CA 1
ATOM 4967 C C . ILE B 1 241 ? -2.504 6.477 33.438 1 95.06 241 ILE B C 1
ATOM 4969 O O . ILE B 1 241 ? -3.568 6.531 34.062 1 95.06 241 ILE B O 1
ATOM 4973 N N . LEU B 1 242 ? -2.152 7.273 32.531 1 94.75 242 LEU B N 1
ATOM 4974 C CA . LEU B 1 242 ? -3.062 8.336 32.125 1 94.75 242 LEU B CA 1
ATOM 4975 C C . LEU B 1 242 ? -4.395 7.762 31.656 1 94.75 242 LEU B C 1
ATOM 4977 O O . LEU B 1 242 ? -5.457 8.281 32 1 94.75 242 LEU B O 1
ATOM 4981 N N . SER B 1 243 ? -4.324 6.719 30.875 1 95.38 243 SER B N 1
ATOM 4982 C CA . SER B 1 243 ? -5.531 6.082 30.359 1 95.38 243 SER B CA 1
ATOM 4983 C C . SER B 1 243 ? -6.418 5.574 31.484 1 95.38 243 SER B C 1
ATOM 4985 O O . SER B 1 243 ? -7.641 5.734 31.438 1 95.38 243 SER B O 1
ATOM 4987 N N . ILE B 1 244 ? -5.789 5.02 32.438 1 95.88 244 ILE B N 1
ATOM 4988 C CA . ILE B 1 244 ? -6.52 4.543 33.594 1 95.88 244 ILE B CA 1
ATOM 4989 C C . ILE B 1 244 ? -7.152 5.727 34.344 1 95.88 244 ILE B C 1
ATOM 4991 O O . ILE B 1 244 ? -8.328 5.676 34.719 1 95.88 244 ILE B O 1
ATOM 4995 N N . MET B 1 245 ? -6.434 6.754 34.469 1 96.06 245 MET B N 1
ATOM 4996 C CA . MET B 1 245 ? -6.91 7.934 35.188 1 96.06 245 MET B CA 1
ATOM 4997 C C . MET B 1 245 ? -8.055 8.609 34.438 1 96.06 245 MET B C 1
ATOM 4999 O O . MET B 1 245 ? -8.969 9.148 35.062 1 96.06 245 MET B O 1
ATOM 5003 N N . ILE B 1 246 ? -7.93 8.633 33.188 1 94.56 246 ILE B N 1
ATOM 5004 C CA . ILE B 1 246 ? -9 9.188 32.344 1 94.56 246 ILE B CA 1
ATOM 5005 C C . ILE B 1 246 ? -10.273 8.367 32.562 1 94.56 246 ILE B C 1
ATOM 5007 O O . ILE B 1 246 ? -11.359 8.93 32.719 1 94.56 246 ILE B O 1
ATOM 5011 N N . ASN B 1 247 ? -10.141 7.078 32.562 1 94.19 247 ASN B N 1
ATOM 5012 C CA . ASN B 1 247 ? -11.289 6.191 32.75 1 94.19 247 ASN B CA 1
ATOM 5013 C C . ASN B 1 247 ? -11.906 6.355 34.125 1 94.19 247 ASN B C 1
ATOM 5015 O O . ASN B 1 247 ? -13.117 6.215 34.281 1 94.19 247 ASN B O 1
ATOM 5019 N N . LEU B 1 248 ? -11.078 6.719 35 1 96.19 248 LEU B N 1
ATOM 5020 C CA . LEU B 1 248 ? -11.539 6.93 36.375 1 96.19 248 LEU B CA 1
ATOM 5021 C C . LEU B 1 248 ? -12.023 8.367 36.562 1 96.19 248 LEU B C 1
ATOM 5023 O O . LEU B 1 248 ? -12.406 8.75 37.688 1 96.19 248 LEU B O 1
ATOM 5027 N N . ARG B 1 249 ? -12 9.188 35.656 1 93.31 249 ARG B N 1
ATOM 5028 C CA . ARG B 1 249 ? -12.43 10.586 35.688 1 93.31 249 ARG B CA 1
ATOM 5029 C C . ARG B 1 249 ? -11.672 11.375 36.75 1 93.31 249 ARG B C 1
ATOM 5031 O O . ARG B 1 249 ? -12.266 12.188 37.469 1 93.31 249 ARG B O 1
ATOM 5038 N N . ALA B 1 250 ? -10.375 11.07 36.719 1 95.44 250 ALA B N 1
ATOM 5039 C CA . ALA B 1 250 ? -9.547 11.695 37.75 1 95.44 250 ALA B CA 1
ATOM 5040 C C . ALA B 1 250 ? -9.023 13.055 37.281 1 95.44 250 ALA B C 1
ATOM 5042 O O . ALA B 1 250 ? -7.816 13.305 37.312 1 95.44 250 ALA B O 1
ATOM 5043 N N . LYS B 1 251 ? -9.82 13.938 37.031 1 95.88 251 LYS B N 1
ATOM 5044 C CA . LYS B 1 251 ? -9.531 15.266 36.5 1 95.88 251 LYS B CA 1
ATOM 5045 C C . LYS B 1 251 ? -8.562 16.031 37.406 1 95.88 251 LYS B C 1
ATOM 5047 O O . LYS B 1 251 ? -7.598 16.625 36.938 1 95.88 251 LYS B O 1
ATOM 5052 N N . TYR B 1 252 ? -8.727 16 38.656 1 95.75 252 TYR B N 1
ATOM 5053 C CA . TYR B 1 252 ? -7.973 16.797 39.625 1 95.75 252 TYR B CA 1
ATOM 5054 C C . TYR B 1 252 ? -6.527 16.312 39.688 1 95.75 252 TYR B C 1
ATOM 5056 O O . TYR B 1 252 ? -5.633 17.078 40.062 1 95.75 252 TYR B O 1
ATOM 5064 N N . LEU B 1 253 ? -6.359 15.055 39.375 1 95.5 253 LEU B N 1
ATOM 5065 C CA . LEU B 1 253 ? -5.008 14.516 39.375 1 95.5 253 LEU B CA 1
ATOM 5066 C C . LEU B 1 253 ? -4.336 14.719 38.031 1 95.5 253 LEU B C 1
ATOM 5068 O O . LEU B 1 253 ? -3.154 15.062 37.938 1 95.5 253 LEU B O 1
ATOM 5072 N N . ILE B 1 254 ? -5.098 14.578 36.969 1 96.25 254 ILE B N 1
ATOM 5073 C CA . ILE B 1 254 ? -4.566 14.633 35.625 1 96.25 254 ILE B CA 1
ATOM 5074 C C . ILE B 1 254 ? -4.086 16.047 35.312 1 96.25 254 ILE B C 1
ATOM 5076 O O . ILE B 1 254 ? -2.988 16.234 34.781 1 96.25 254 ILE B O 1
ATOM 5080 N N . ASN B 1 255 ? -4.789 17.016 35.656 1 96.94 255 ASN B N 1
ATOM 5081 C CA . ASN B 1 255 ? -4.531 18.406 35.25 1 96.94 255 ASN B CA 1
ATOM 5082 C C . ASN B 1 255 ? -3.186 18.891 35.781 1 96.94 255 ASN B C 1
ATOM 5084 O O . ASN B 1 255 ? -2.326 19.312 35 1 96.94 255 ASN B O 1
ATOM 5088 N N . PRO B 1 256 ? -2.916 18.734 37.062 1 95.25 256 PRO B N 1
ATOM 5089 C CA . PRO B 1 256 ? -1.615 19.219 37.531 1 95.25 256 PRO B CA 1
ATOM 5090 C C . PRO B 1 256 ? -0.453 18.359 37.031 1 95.25 256 PRO B C 1
ATOM 5092 O O . PRO B 1 256 ? 0.634 18.891 36.781 1 95.25 256 PRO B O 1
ATOM 5095 N N . ILE B 1 257 ? -0.654 17.125 36.875 1 93.25 257 ILE B N 1
ATOM 5096 C CA . ILE B 1 257 ? 0.411 16.219 36.469 1 93.25 257 ILE B CA 1
ATOM 5097 C C . ILE B 1 257 ? 0.811 16.531 35 1 93.25 257 ILE B C 1
ATOM 5099 O O . ILE B 1 257 ? 1.995 16.688 34.719 1 93.25 257 ILE B O 1
ATOM 5103 N N . ILE B 1 258 ? -0.156 16.625 34.156 1 94 258 ILE B N 1
ATOM 5104 C CA . ILE B 1 258 ? 0.127 16.875 32.75 1 94 258 ILE B CA 1
ATOM 5105 C C . ILE B 1 258 ? 0.718 18.266 32.562 1 94 258 ILE B C 1
ATOM 5107 O O . ILE B 1 258 ? 1.626 18.469 31.766 1 94 258 ILE B O 1
ATOM 5111 N N . LYS B 1 259 ? 0.249 19.234 33.312 1 93.31 259 LYS B N 1
ATOM 5112 C CA . LYS B 1 259 ? 0.792 20.578 33.25 1 93.31 259 LYS B CA 1
ATOM 5113 C C . LYS B 1 259 ? 2.26 20.609 33.656 1 93.31 259 LYS B C 1
ATOM 5115 O O . LYS B 1 259 ? 3.072 21.312 33.062 1 93.31 259 LYS B O 1
ATOM 5120 N N . GLN B 1 260 ? 2.557 19.844 34.656 1 93 260 GLN B N 1
ATOM 5121 C CA . GLN B 1 260 ? 3.934 19.766 35.125 1 93 260 GLN B CA 1
ATOM 5122 C C . GLN B 1 260 ? 4.844 19.109 34.094 1 93 260 GLN B C 1
ATOM 5124 O O . GLN B 1 260 ? 5.953 19.594 33.844 1 93 260 GLN B O 1
ATOM 5129 N N . ILE B 1 261 ? 4.344 18.094 33.531 1 91.62 261 ILE B N 1
ATOM 5130 C CA . ILE B 1 261 ? 5.125 17.391 32.5 1 91.62 261 ILE B CA 1
ATOM 5131 C C . ILE B 1 261 ? 5.344 18.312 31.297 1 91.62 261 ILE B C 1
ATOM 5133 O O . ILE B 1 261 ? 6.438 18.344 30.734 1 91.62 261 ILE B O 1
ATOM 5137 N N . ALA B 1 262 ? 4.363 19.062 30.953 1 90.94 262 ALA B N 1
ATOM 5138 C CA . ALA B 1 262 ? 4.398 19.938 29.781 1 90.94 262 ALA B CA 1
ATOM 5139 C C . ALA B 1 262 ? 5.398 21.078 29.969 1 90.94 262 ALA B C 1
ATOM 5141 O O . ALA B 1 262 ? 5.949 21.594 28.984 1 90.94 262 ALA B O 1
ATOM 5142 N N . ASN B 1 263 ? 5.691 21.406 31.172 1 89.12 263 ASN B N 1
ATOM 5143 C CA . ASN B 1 263 ? 6.629 22.484 31.453 1 89.12 263 ASN B CA 1
ATOM 5144 C C . ASN B 1 263 ? 8.039 22.141 30.984 1 89.12 263 ASN B C 1
ATOM 5146 O O . ASN B 1 263 ? 8.844 23.031 30.734 1 89.12 263 ASN B O 1
ATOM 5150 N N . ASN B 1 264 ? 8.242 20.859 30.828 1 87.31 264 ASN B N 1
ATOM 5151 C CA . ASN B 1 264 ? 9.594 20.453 30.484 1 87.31 264 ASN B CA 1
ATOM 5152 C C . ASN B 1 264 ? 9.648 19.766 29.125 1 87.31 264 ASN B C 1
ATOM 5154 O O . ASN B 1 264 ? 10.672 19.203 28.734 1 87.31 264 ASN B O 1
ATOM 5158 N N . ARG B 1 265 ? 8.578 19.766 28.422 1 86.69 265 ARG B N 1
ATOM 5159 C CA . ARG B 1 265 ? 8.5 19.141 27.109 1 86.69 265 ARG B CA 1
ATOM 5160 C C . ARG B 1 265 ? 7.867 20.094 26.094 1 86.69 265 ARG B C 1
ATOM 5162 O O . ARG B 1 265 ? 6.645 20.219 26.031 1 86.69 265 ARG B O 1
ATOM 5169 N N . ILE B 1 266 ? 8.68 20.578 25.25 1 85.94 266 ILE B N 1
ATOM 5170 C CA . ILE B 1 266 ? 8.281 21.609 24.297 1 85.94 266 ILE B CA 1
ATOM 5171 C C . ILE B 1 266 ? 7.148 21.094 23.422 1 85.94 266 ILE B C 1
ATOM 5173 O O . ILE B 1 266 ? 6.195 21.812 23.125 1 85.94 266 ILE B O 1
ATOM 5177 N N . ASP B 1 267 ? 7.215 19.906 23.062 1 88.69 267 ASP B N 1
ATOM 5178 C CA . ASP B 1 267 ? 6.219 19.312 22.172 1 88.69 267 ASP B CA 1
ATOM 5179 C C . ASP B 1 267 ? 4.859 19.219 22.875 1 88.69 267 ASP B C 1
ATOM 5181 O O . ASP B 1 267 ? 3.836 19.594 22.281 1 88.69 267 ASP B O 1
ATOM 5185 N N . LEU B 1 268 ? 4.84 18.75 24.078 1 90.44 268 LEU B N 1
ATOM 5186 C CA . LEU B 1 268 ? 3.594 18.609 24.828 1 90.44 268 LEU B CA 1
ATOM 5187 C C . LEU B 1 268 ? 3.002 19.969 25.156 1 90.44 268 LEU B C 1
ATOM 5189 O O . LEU B 1 268 ? 1.783 20.156 25.125 1 90.44 268 LEU B O 1
ATOM 5193 N N . LYS B 1 269 ? 3.869 20.891 25.516 1 91.56 269 LYS B N 1
ATOM 5194 C CA . LYS B 1 269 ? 3.422 22.266 25.781 1 91.56 269 LYS B CA 1
ATOM 5195 C C . LYS B 1 269 ? 2.701 22.844 24.578 1 91.56 269 LYS B C 1
ATOM 5197 O O . LYS B 1 269 ? 1.623 23.438 24.719 1 91.56 269 LYS B O 1
ATOM 5202 N N . TRP B 1 270 ? 3.293 22.688 23.469 1 92.5 270 TRP B N 1
ATOM 5203 C CA . TRP B 1 270 ? 2.691 23.188 22.234 1 92.5 270 TRP B CA 1
ATOM 5204 C C . TRP B 1 270 ? 1.365 22.484 21.953 1 92.5 270 TRP B C 1
ATOM 5206 O O . TRP B 1 270 ? 0.381 23.125 21.594 1 92.5 270 TRP B O 1
ATOM 5216 N N . GLU B 1 271 ? 1.309 21.172 22.109 1 93.31 271 GLU B N 1
ATOM 5217 C CA . GLU B 1 271 ? 0.105 20.391 21.844 1 93.31 271 GLU B CA 1
ATOM 5218 C C . GLU B 1 271 ? -1.054 20.844 22.734 1 93.31 271 GLU B C 1
ATOM 5220 O O . GLU B 1 271 ? -2.188 20.953 22.266 1 93.31 271 GLU B O 1
ATOM 5225 N N . LEU B 1 272 ? -0.719 21.109 23.953 1 93.88 272 LEU B N 1
ATOM 5226 C CA . LEU B 1 272 ? -1.754 21.578 24.875 1 93.88 272 LEU B CA 1
ATOM 5227 C C . LEU B 1 272 ? -2.24 22.969 24.484 1 93.88 272 LEU B C 1
ATOM 5229 O O . LEU B 1 272 ? -3.445 23.203 24.359 1 93.88 272 LEU B O 1
ATOM 5233 N N . GLN B 1 273 ? -1.332 23.844 24.234 1 93.56 273 GLN B N 1
ATOM 5234 C CA . GLN B 1 273 ? -1.68 25.234 23.953 1 93.56 273 GLN B CA 1
ATOM 5235 C C . GLN B 1 273 ? -2.492 25.328 22.656 1 93.56 273 GLN B C 1
ATOM 5237 O O . GLN B 1 273 ? -3.531 26 22.625 1 93.56 273 GLN B O 1
ATOM 5242 N N . ASN B 1 274 ? -1.994 24.688 21.656 1 94.19 274 ASN B N 1
ATOM 5243 C CA . ASN B 1 274 ? -2.721 24.703 20.391 1 94.19 274 ASN B CA 1
ATOM 5244 C C . ASN B 1 274 ? -4.055 23.969 20.5 1 94.19 274 ASN B C 1
ATOM 5246 O O . ASN B 1 274 ? -5.051 24.391 19.906 1 94.19 274 ASN B O 1
ATOM 5250 N N . GLY B 1 275 ? -4.059 22.891 21.234 1 96.12 275 GLY B N 1
ATOM 5251 C CA . GLY B 1 275 ? -5.293 22.156 21.453 1 96.12 275 GLY B CA 1
ATOM 5252 C C . GLY B 1 275 ? -6.367 22.984 22.141 1 96.12 275 GLY B C 1
ATOM 5253 O O . GLY B 1 275 ? -7.539 22.922 21.75 1 96.12 275 GLY B O 1
ATOM 5254 N N . TYR B 1 276 ? -5.906 23.75 23.141 1 95.75 276 TYR B N 1
ATOM 5255 C CA . TYR B 1 276 ? -6.844 24.641 23.812 1 95.75 276 TYR B CA 1
ATOM 5256 C C . TYR B 1 276 ? -7.438 25.641 22.828 1 95.75 276 TYR B C 1
ATOM 5258 O O . TYR B 1 276 ? -8.648 25.891 22.844 1 95.75 276 TYR B O 1
ATOM 5266 N N . MET B 1 277 ? -6.633 26.141 22.016 1 94.19 277 MET B N 1
ATOM 5267 C CA . MET B 1 277 ? -7.086 27.125 21.047 1 94.19 277 MET B CA 1
ATOM 5268 C C . MET B 1 277 ? -8.086 26.5 20.078 1 94.19 277 MET B C 1
ATOM 5270 O O . MET B 1 277 ? -9.133 27.094 19.797 1 94.19 277 MET B O 1
ATOM 5274 N N . LEU B 1 278 ? -7.859 25.328 19.594 1 94.94 278 LEU B N 1
ATOM 5275 C CA . LEU B 1 278 ? -8.664 24.672 18.578 1 94.94 278 LEU B CA 1
ATOM 5276 C C . LEU B 1 278 ? -10.008 24.234 19.156 1 94.94 278 LEU B C 1
ATOM 5278 O O . LEU B 1 278 ? -11.039 24.312 18.484 1 94.94 278 LEU B O 1
ATOM 5282 N N . THR B 1 279 ? -9.992 23.797 20.406 1 95.69 279 THR B N 1
ATOM 5283 C CA . THR B 1 279 ? -11.164 23.094 20.922 1 95.69 279 THR B CA 1
ATOM 5284 C C . THR B 1 279 ? -11.969 24.016 21.844 1 95.69 279 THR B C 1
ATOM 5286 O O . THR B 1 279 ? -13.141 23.734 22.141 1 95.69 279 THR B O 1
ATOM 5289 N N . GLY B 1 280 ? -11.289 25 22.391 1 94.44 280 GLY B N 1
ATOM 5290 C CA . GLY B 1 280 ? -11.922 25.844 23.391 1 94.44 280 GLY B CA 1
ATOM 5291 C C . GLY B 1 280 ? -11.828 25.266 24.797 1 94.44 280 GLY B C 1
ATOM 5292 O O . GLY B 1 280 ? -12.289 25.891 25.75 1 94.44 280 GLY B O 1
ATOM 5293 N N . GLU B 1 281 ? -11.164 24.172 24.938 1 96.38 281 GLU B N 1
ATOM 5294 C CA . GLU B 1 281 ? -10.961 23.594 26.25 1 96.38 281 GLU B CA 1
ATOM 5295 C C . GLU B 1 281 ? -9.914 24.375 27.047 1 96.38 281 GLU B C 1
ATOM 5297 O O . GLU B 1 281 ? -9.102 25.109 26.469 1 96.38 281 GLU B O 1
ATOM 5302 N N . SER B 1 282 ? -9.914 24.172 28.422 1 94.88 282 SER B N 1
ATOM 5303 C CA . SER B 1 282 ? -9.055 25.031 29.203 1 94.88 282 SER B CA 1
ATOM 5304 C C . SER B 1 282 ? -8.18 24.234 30.156 1 94.88 282 SER B C 1
ATOM 5306 O O . SER B 1 282 ? -7.449 24.812 30.969 1 94.88 282 SER B O 1
ATOM 5308 N N . ASN B 1 283 ? -8.359 22.891 30.078 1 96.38 283 ASN B N 1
ATOM 5309 C CA . ASN B 1 283 ? -7.52 22.031 30.906 1 96.38 283 ASN B CA 1
ATOM 5310 C C . ASN B 1 283 ? -7.199 20.719 30.203 1 96.38 283 ASN B C 1
ATOM 5312 O O . ASN B 1 283 ? -7.926 20.297 29.297 1 96.38 283 ASN B O 1
ATOM 5316 N N . PRO B 1 284 ? -6.125 20.062 30.719 1 96.31 284 PRO B N 1
ATOM 5317 C CA . PRO B 1 284 ? -5.637 18.875 30.031 1 96.31 284 PRO B CA 1
ATOM 5318 C C . PRO B 1 284 ? -6.668 17.75 30.016 1 96.31 284 PRO B C 1
ATOM 5320 O O . PRO B 1 284 ? -6.836 17.078 28.984 1 96.31 284 PRO B O 1
ATOM 5323 N N . TYR B 1 285 ? -7.352 17.5 31.047 1 97.25 285 TYR B N 1
ATOM 5324 C CA . TYR B 1 285 ? -8.312 16.406 31.125 1 97.25 285 TYR B CA 1
ATOM 5325 C C . TYR B 1 285 ? -9.422 16.578 30.094 1 97.25 285 TYR B C 1
ATOM 5327 O O . TYR B 1 285 ? -9.703 15.664 29.312 1 97.25 285 TYR B O 1
ATOM 5335 N N . ASP B 1 286 ? -10.008 17.75 30.062 1 97.75 286 ASP B N 1
ATOM 5336 C CA . ASP B 1 286 ? -11.102 18.016 29.125 1 97.75 286 ASP B CA 1
ATOM 5337 C C . ASP B 1 286 ? -10.602 17.984 27.688 1 97.75 286 ASP B C 1
ATOM 5339 O O . ASP B 1 286 ? -11.312 17.531 26.797 1 97.75 286 ASP B O 1
ATOM 5343 N N . LEU B 1 287 ? -9.414 18.484 27.516 1 97.25 287 LEU B N 1
ATOM 5344 C CA . LEU B 1 287 ? -8.836 18.469 26.172 1 97.25 287 LEU B CA 1
ATOM 5345 C C . LEU B 1 287 ? -8.641 17.047 25.688 1 97.25 287 LEU B C 1
ATOM 5347 O O . LEU B 1 287 ? -9.008 16.719 24.547 1 97.25 287 LEU B O 1
ATOM 5351 N N . ILE B 1 288 ? -8.078 16.203 26.484 1 96.69 288 ILE B N 1
ATOM 5352 C CA . ILE B 1 288 ? -7.793 14.828 26.109 1 96.69 288 ILE B CA 1
ATOM 5353 C C . ILE B 1 288 ? -9.094 14.078 25.844 1 96.69 288 ILE B C 1
ATOM 5355 O O . ILE B 1 288 ? -9.195 13.336 24.859 1 96.69 288 ILE B O 1
ATOM 5359 N N . ARG B 1 289 ? -10.078 14.297 26.656 1 96.19 289 ARG B N 1
ATOM 5360 C CA . ARG B 1 289 ? -11.383 13.68 26.453 1 96.19 289 ARG B CA 1
ATOM 5361 C C . ARG B 1 289 ? -12.008 14.117 25.141 1 96.19 289 ARG B C 1
ATOM 5363 O O . ARG B 1 289 ? -12.594 13.312 24.422 1 96.19 289 ARG B O 1
ATOM 5370 N N . ASN B 1 290 ? -11.867 15.383 24.859 1 96.56 290 ASN B N 1
ATOM 5371 C CA . ASN B 1 290 ? -12.352 15.938 23.609 1 96.56 290 ASN B CA 1
ATOM 5372 C C . ASN B 1 290 ? -11.656 15.305 22.406 1 96.56 290 ASN B C 1
ATOM 5374 O O . ASN B 1 290 ? -12.32 14.805 21.5 1 96.56 290 ASN B O 1
ATOM 5378 N N . LEU B 1 291 ? -10.375 15.211 22.422 1 95.38 291 LEU B N 1
ATOM 5379 C CA . LEU B 1 291 ? -9.578 14.773 21.297 1 95.38 291 LEU B CA 1
ATOM 5380 C C . LEU B 1 291 ? -9.68 13.258 21.109 1 95.38 291 LEU B C 1
ATOM 5382 O O . LEU B 1 291 ? -9.492 12.742 20 1 95.38 291 LEU B O 1
ATOM 5386 N N . LYS B 1 292 ? -9.961 12.57 22.188 1 95.31 292 LYS B N 1
ATOM 5387 C CA . LYS B 1 292 ? -10.141 11.125 22.125 1 95.31 292 LYS B CA 1
ATOM 5388 C C . LYS B 1 292 ? -11.25 10.75 21.141 1 95.31 292 LYS B C 1
ATOM 5390 O O . LYS B 1 292 ? -11.234 9.656 20.562 1 95.31 292 LYS B O 1
ATOM 5395 N N . ASN B 1 293 ? -12.133 11.672 20.859 1 96.5 293 ASN B N 1
ATOM 5396 C CA . ASN B 1 293 ? -13.242 11.43 19.953 1 96.5 293 ASN B CA 1
ATOM 5397 C C . ASN B 1 293 ? -12.773 11.414 18.5 1 96.5 293 ASN B C 1
ATOM 5399 O O . ASN B 1 293 ? -13.492 10.945 17.609 1 96.5 293 ASN B O 1
ATOM 5403 N N . HIS B 1 294 ? -11.609 11.922 18.281 1 97.88 294 HIS B N 1
ATOM 5404 C CA . HIS B 1 294 ? -11.008 11.836 16.953 1 97.88 294 HIS B CA 1
ATOM 5405 C C . HIS B 1 294 ? -10.32 10.492 16.734 1 97.88 294 HIS B C 1
ATOM 5407 O O . HIS B 1 294 ? -9.094 10.391 16.875 1 97.88 294 HIS B O 1
ATOM 5413 N N . ASN B 1 295 ? -11.094 9.477 16.438 1 98.12 295 ASN B N 1
ATOM 5414 C CA . ASN B 1 295 ? -10.633 8.102 16.25 1 98.12 295 ASN B CA 1
ATOM 5415 C C . ASN B 1 295 ? -11.195 7.488 14.977 1 98.12 295 ASN B C 1
ATOM 5417 O O . ASN B 1 295 ? -12.391 7.184 14.898 1 98.12 295 ASN B O 1
ATOM 5421 N N . VAL B 1 296 ? -10.352 7.242 14.016 1 98.25 296 VAL B N 1
ATOM 5422 C CA . VAL B 1 296 ? -10.797 6.852 12.688 1 98.25 296 VAL B CA 1
ATOM 5423 C C . VAL B 1 296 ? -11.32 5.414 12.711 1 98.25 296 VAL B C 1
ATOM 5425 O O . VAL B 1 296 ? -12.094 5.012 11.844 1 98.25 296 VAL B O 1
ATOM 5428 N N . GLY B 1 297 ? -10.938 4.602 13.75 1 98.19 297 GLY B N 1
ATOM 5429 C CA . GLY B 1 297 ? -11.375 3.221 13.867 1 98.19 297 GLY B CA 1
ATOM 5430 C C . GLY B 1 297 ? -12.883 3.068 13.836 1 98.19 297 GLY B C 1
ATOM 5431 O O . GLY B 1 297 ? -13.398 2.039 13.391 1 98.19 297 GLY B O 1
ATOM 5432 N N . LYS B 1 298 ? -13.57 4.133 14.18 1 97.19 298 LYS B N 1
ATOM 5433 C CA . LYS B 1 298 ? -15.023 4.117 14.25 1 97.19 298 LYS B CA 1
ATOM 5434 C C . LYS B 1 298 ? -15.648 4.258 12.867 1 97.19 298 LYS B C 1
ATOM 5436 O O . LYS B 1 298 ? -16.828 3.963 12.68 1 97.19 298 LYS B O 1
ATOM 5441 N N . TYR B 1 299 ? -14.82 4.68 11.914 1 98.38 299 TYR B N 1
ATOM 5442 C CA . TYR B 1 299 ? -15.422 5.125 10.664 1 98.38 299 TYR B CA 1
ATOM 5443 C C . TYR B 1 299 ? -14.883 4.312 9.484 1 98.38 299 TYR B C 1
ATOM 5445 O O . TYR B 1 299 ? -15.453 4.352 8.391 1 98.38 299 TYR B O 1
ATOM 5453 N N . LEU B 1 300 ? -13.836 3.545 9.625 1 98.75 300 LEU B N 1
ATOM 5454 C CA . LEU B 1 300 ? -13.094 2.93 8.531 1 98.75 300 LEU B CA 1
ATOM 5455 C C . LEU B 1 300 ? -13.992 2.006 7.715 1 98.75 300 LEU B C 1
ATOM 5457 O O . LEU B 1 300 ? -13.922 1.998 6.484 1 98.75 300 LEU B O 1
ATOM 5461 N N . ALA B 1 301 ? -14.852 1.243 8.344 1 98.31 301 ALA B N 1
ATOM 5462 C CA . ALA B 1 301 ? -15.688 0.263 7.656 1 98.31 301 ALA B CA 1
ATOM 5463 C C . ALA B 1 301 ? -16.703 0.949 6.75 1 98.31 301 ALA B C 1
ATOM 5465 O O . ALA B 1 301 ? -17.219 0.339 5.809 1 98.31 301 ALA B O 1
ATOM 5466 N N . GLN B 1 302 ? -16.984 2.256 7.035 1 98.56 302 GLN B N 1
ATOM 5467 C CA . GLN B 1 302 ? -18 2.982 6.281 1 98.56 302 GLN B CA 1
ATOM 5468 C C . GLN B 1 302 ? -17.391 3.668 5.059 1 98.56 302 GLN B C 1
ATOM 5470 O O . GLN B 1 302 ? -18.109 4.188 4.207 1 98.56 302 GLN B O 1
ATOM 5475 N N . VAL B 1 303 ? -16.109 3.662 4.961 1 98.69 303 VAL B N 1
ATOM 5476 C CA . VAL B 1 303 ? -15.445 4.238 3.795 1 98.69 303 VAL B CA 1
ATOM 5477 C C . VAL B 1 303 ? -15.547 3.275 2.613 1 98.69 303 VAL B C 1
ATOM 5479 O O . VAL B 1 303 ? -15.109 2.129 2.697 1 98.69 303 VAL B O 1
ATOM 5482 N N . THR B 1 304 ? -16.109 3.697 1.518 1 98.5 304 THR B N 1
ATOM 5483 C CA . THR B 1 304 ? -16.359 2.818 0.381 1 98.5 304 THR B CA 1
ATOM 5484 C C . THR B 1 304 ? -15.602 3.301 -0.853 1 98.5 304 THR B C 1
ATOM 5486 O O . THR B 1 304 ? -15.781 2.764 -1.947 1 98.5 304 THR B O 1
ATOM 5489 N N . GLN B 1 305 ? -14.805 4.363 -0.688 1 98.69 305 GLN B N 1
ATOM 5490 C CA . GLN B 1 305 ? -14.109 5.035 -1.776 1 98.69 305 GLN B CA 1
ATOM 5491 C C . GLN B 1 305 ? -12.773 4.352 -2.08 1 98.69 305 GLN B C 1
ATOM 5493 O O . GLN B 1 305 ? -12.383 3.412 -1.387 1 98.69 305 GLN B O 1
ATOM 5498 N N . ASP B 1 306 ? -12.148 4.758 -3.234 1 98.69 306 ASP B N 1
ATOM 5499 C CA . ASP B 1 306 ? -10.727 4.461 -3.424 1 98.69 306 ASP B CA 1
ATOM 5500 C C . ASP B 1 306 ? -9.867 5.23 -2.426 1 98.69 306 ASP B C 1
ATOM 5502 O O . ASP B 1 306 ? -10.102 6.414 -2.178 1 98.69 306 ASP B O 1
ATOM 5506 N N . CYS B 1 307 ? -8.898 4.566 -1.829 1 98.88 307 CYS B N 1
ATOM 5507 C CA . CYS B 1 307 ? -8.109 5.211 -0.787 1 98.88 307 CYS B CA 1
ATOM 5508 C C . CYS B 1 307 ? -6.625 5.145 -1.109 1 98.88 307 CYS B C 1
ATOM 5510 O O . CYS B 1 307 ? -6.121 4.102 -1.531 1 98.88 307 CYS B O 1
ATOM 5512 N N . LEU B 1 308 ? -5.98 6.223 -0.988 1 98.94 308 LEU B N 1
ATOM 5513 C CA . LEU B 1 308 ? -4.523 6.297 -0.976 1 98.94 308 LEU B CA 1
ATOM 5514 C C . LEU B 1 308 ? -4.008 6.672 0.411 1 98.94 308 LEU B C 1
ATOM 5516 O O . LEU B 1 308 ? -4.395 7.703 0.964 1 98.94 308 LEU B O 1
ATOM 5520 N N . LEU B 1 309 ? -3.16 5.832 0.964 1 98.88 309 LEU B N 1
ATOM 5521 C CA . LEU B 1 309 ? -2.568 6.035 2.281 1 98.88 309 LEU B CA 1
ATOM 5522 C C . LEU B 1 309 ? -1.069 6.297 2.17 1 98.88 309 LEU B C 1
ATOM 5524 O O . LEU B 1 309 ? -0.318 5.434 1.706 1 98.88 309 LEU B O 1
ATOM 5528 N N . LEU B 1 310 ? -0.647 7.449 2.527 1 98.81 310 LEU B N 1
ATOM 5529 C CA . LEU B 1 310 ? 0.761 7.832 2.494 1 98.81 310 LEU B CA 1
ATOM 5530 C C . LEU B 1 310 ? 1.366 7.801 3.893 1 98.81 310 LEU B C 1
ATOM 5532 O O . LEU B 1 310 ? 0.835 8.422 4.816 1 98.81 310 LEU B O 1
ATOM 5536 N N . VAL B 1 311 ? 2.459 7.082 4.039 1 98.44 311 VAL B N 1
ATOM 5537 C CA . VAL B 1 311 ? 3.018 6.785 5.355 1 98.44 311 VAL B CA 1
ATOM 5538 C C . VAL B 1 311 ? 4.477 7.234 5.41 1 98.44 311 VAL B C 1
ATOM 5540 O O . VAL B 1 311 ? 5.254 6.957 4.496 1 98.44 311 VAL B O 1
ATOM 5543 N N . GLY B 1 312 ? 4.812 8.016 6.402 1 97.69 312 GLY B N 1
ATOM 5544 C CA . GLY B 1 312 ? 6.207 8.234 6.762 1 97.69 312 GLY B CA 1
ATOM 5545 C C . GLY B 1 312 ? 6.68 7.336 7.891 1 97.69 312 GLY B C 1
ATOM 5546 O O . GLY B 1 312 ? 6.145 7.398 9 1 97.69 312 GLY B O 1
ATOM 5547 N N . GLN B 1 313 ? 7.684 6.531 7.637 1 97.12 313 GLN B N 1
ATOM 5548 C CA . GLN B 1 313 ? 8.125 5.535 8.609 1 97.12 313 GLN B CA 1
ATOM 5549 C C . GLN B 1 313 ? 8.688 6.199 9.859 1 97.12 313 GLN B C 1
ATOM 5551 O O . GLN B 1 313 ? 8.609 5.637 10.961 1 97.12 313 GLN B O 1
ATOM 5556 N N . ASP B 1 314 ? 9.219 7.441 9.75 1 95 314 ASP B N 1
ATOM 5557 C CA . ASP B 1 314 ? 9.852 8.125 10.875 1 95 314 ASP B CA 1
ATOM 5558 C C . ASP B 1 314 ? 9 9.305 11.344 1 95 314 ASP B C 1
ATOM 5560 O O . ASP B 1 314 ? 9.516 10.258 11.93 1 95 314 ASP B O 1
ATOM 5564 N N . ASP B 1 315 ? 7.719 9.219 11.031 1 95.5 315 ASP B N 1
ATOM 5565 C CA . ASP B 1 315 ? 6.793 10.25 11.5 1 95.5 315 ASP B CA 1
ATOM 5566 C C . ASP B 1 315 ? 6.719 10.258 13.023 1 95.5 315 ASP B C 1
ATOM 5568 O O . ASP B 1 315 ? 6.422 9.234 13.648 1 95.5 315 ASP B O 1
ATOM 5572 N N . HIS B 1 316 ? 6.891 11.391 13.625 1 91.62 316 HIS B N 1
ATOM 5573 C CA . HIS B 1 316 ? 6.949 11.438 15.078 1 91.62 316 HIS B CA 1
ATOM 5574 C C . HIS B 1 316 ? 5.598 11.812 15.68 1 91.62 316 HIS B C 1
ATOM 5576 O O . HIS B 1 316 ? 5.469 11.945 16.891 1 91.62 316 HIS B O 1
ATOM 5582 N N . TYR B 1 317 ? 4.598 12 14.836 1 93.19 317 TYR B N 1
ATOM 5583 C CA . TYR B 1 317 ? 3.248 12.266 15.32 1 93.19 317 TYR B CA 1
ATOM 5584 C C . TYR B 1 317 ? 2.322 11.086 15.031 1 93.19 317 TYR B C 1
ATOM 5586 O O . TYR B 1 317 ? 1.359 10.852 15.766 1 93.19 317 TYR B O 1
ATOM 5594 N N . VAL B 1 318 ? 2.594 10.453 13.906 1 96.69 318 VAL B N 1
ATOM 5595 C CA . VAL B 1 318 ? 1.741 9.383 13.406 1 96.69 318 VAL B CA 1
ATOM 5596 C C . VAL B 1 318 ? 2.539 8.078 13.32 1 96.69 318 VAL B C 1
ATOM 5598 O O . VAL B 1 318 ? 3.385 7.922 12.438 1 96.69 318 VAL B O 1
ATOM 5601 N N . PRO B 1 319 ? 2.281 7.172 14.242 1 96.81 319 PRO B N 1
ATOM 5602 C CA . PRO B 1 319 ? 3.043 5.926 14.18 1 96.81 319 PRO B CA 1
ATOM 5603 C C . PRO B 1 319 ? 2.738 5.109 12.93 1 96.81 319 PRO B C 1
ATOM 5605 O O . PRO B 1 319 ? 1.575 4.809 12.648 1 96.81 319 PRO B O 1
ATOM 5608 N N . TYR B 1 320 ? 3.771 4.672 12.203 1 96.5 320 TYR B N 1
ATOM 5609 C CA . TYR B 1 320 ? 3.609 4.043 10.898 1 96.5 320 TYR B CA 1
ATOM 5610 C C . TYR B 1 320 ? 2.879 2.709 11.016 1 96.5 320 TYR B C 1
ATOM 5612 O O . TYR B 1 320 ? 2.188 2.285 10.094 1 96.5 320 TYR B O 1
ATOM 5620 N N . HIS B 1 321 ? 2.912 1.998 12.211 1 96.56 321 HIS B N 1
ATOM 5621 C CA . HIS B 1 321 ? 2.316 0.674 12.352 1 96.56 321 HIS B CA 1
ATOM 5622 C C . HIS B 1 321 ? 0.795 0.745 12.266 1 96.56 321 HIS B C 1
ATOM 5624 O O . HIS B 1 321 ? 0.133 -0.275 12.062 1 96.56 321 HIS B O 1
ATOM 5630 N N . ARG B 1 322 ? 0.223 1.931 12.391 1 97.94 322 ARG B N 1
ATOM 5631 C CA . ARG B 1 322 ? -1.221 2.119 12.281 1 97.94 322 ARG B CA 1
ATOM 5632 C C . ARG B 1 322 ? -1.713 1.777 10.875 1 97.94 322 ARG B C 1
ATOM 5634 O O . ARG B 1 322 ? -2.91 1.568 10.672 1 97.94 322 ARG B O 1
ATOM 5641 N N . ILE B 1 323 ? -0.789 1.687 9.93 1 98.19 323 ILE B N 1
ATOM 5642 C CA . ILE B 1 323 ? -1.163 1.35 8.562 1 98.19 323 ILE B CA 1
ATOM 5643 C C . ILE B 1 323 ? -1.852 -0.012 8.531 1 98.19 323 ILE B C 1
ATOM 5645 O O . ILE B 1 323 ? -2.779 -0.23 7.754 1 98.19 323 ILE B O 1
ATOM 5649 N N . ALA B 1 324 ? -1.392 -0.93 9.391 1 97.69 324 ALA B N 1
ATOM 5650 C CA . ALA B 1 324 ? -2.02 -2.246 9.461 1 97.69 324 ALA B CA 1
ATOM 5651 C C . ALA B 1 324 ? -3.477 -2.135 9.906 1 97.69 324 ALA B C 1
ATOM 5653 O O . ALA B 1 324 ? -4.367 -2.721 9.281 1 97.69 324 ALA B O 1
ATOM 5654 N N . ASP B 1 325 ? -3.732 -1.288 10.922 1 98.25 325 ASP B N 1
ATOM 5655 C CA . ASP B 1 325 ? -5.078 -1.088 11.445 1 98.25 325 ASP B CA 1
ATOM 5656 C C . ASP B 1 325 ? -5.988 -0.45 10.398 1 98.25 325 ASP B C 1
ATOM 5658 O O . ASP B 1 325 ? -7.137 -0.867 10.234 1 98.25 325 ASP B O 1
ATOM 5662 N N . ILE B 1 326 ? -5.445 0.51 9.789 1 98.75 326 ILE B N 1
ATOM 5663 C CA . ILE B 1 326 ? -6.258 1.268 8.844 1 98.75 326 ILE B CA 1
ATOM 5664 C C . ILE B 1 326 ? -6.559 0.408 7.617 1 98.75 326 ILE B C 1
ATOM 5666 O O . ILE B 1 326 ? -7.707 0.325 7.176 1 98.75 326 ILE B O 1
ATOM 5670 N N . LEU B 1 327 ? -5.535 -0.262 7.117 1 97.88 327 LEU B N 1
ATOM 5671 C CA . LEU B 1 327 ? -5.688 -1.11 5.938 1 97.88 327 LEU B CA 1
ATOM 5672 C C . LEU B 1 327 ? -6.727 -2.199 6.184 1 97.88 327 LEU B C 1
ATOM 5674 O O . LEU B 1 327 ? -7.598 -2.434 5.34 1 97.88 327 LEU B O 1
ATOM 5678 N N . LEU B 1 328 ? -6.68 -2.85 7.301 1 97.5 328 LEU B N 1
ATOM 5679 C CA . LEU B 1 328 ? -7.598 -3.943 7.609 1 97.5 328 LEU B CA 1
ATOM 5680 C C . LEU B 1 328 ? -8.969 -3.406 7.996 1 97.5 328 LEU B C 1
ATOM 5682 O O . LEU B 1 328 ? -9.977 -4.109 7.859 1 97.5 328 LEU B O 1
ATOM 5686 N N . GLY B 1 329 ? -9.031 -2.135 8.469 1 98.38 329 GLY B N 1
ATOM 5687 C CA . GLY B 1 329 ? -10.289 -1.511 8.836 1 98.38 329 GLY B CA 1
ATOM 5688 C C . GLY B 1 329 ? -11.094 -1.043 7.637 1 98.38 329 GLY B C 1
ATOM 5689 O O . GLY B 1 329 ? -12.312 -0.904 7.715 1 98.38 329 GLY B O 1
ATOM 5690 N N . LEU B 1 330 ? -10.383 -0.755 6.547 1 98.44 330 LEU B N 1
ATOM 5691 C CA . LEU B 1 330 ? -11.031 -0.3 5.324 1 98.44 330 LEU B CA 1
ATOM 5692 C C . LEU B 1 330 ? -11.625 -1.475 4.551 1 98.44 330 LEU B C 1
ATOM 5694 O O . LEU B 1 330 ? -11.32 -1.667 3.373 1 98.44 330 LEU B O 1
ATOM 5698 N N . LYS B 1 331 ? -12.539 -2.123 5.109 1 96.19 331 LYS B N 1
ATOM 5699 C CA . LYS B 1 331 ? -13.078 -3.398 4.641 1 96.19 331 LYS B CA 1
ATOM 5700 C C . LYS B 1 331 ? -13.922 -3.209 3.383 1 96.19 331 LYS B C 1
ATOM 5702 O O . LYS B 1 331 ? -14.039 -4.125 2.564 1 96.19 331 LYS B O 1
ATOM 5707 N N . ASN B 1 332 ? -14.508 -1.994 3.289 1 97.62 332 ASN B N 1
ATOM 5708 C CA . ASN B 1 332 ? -15.469 -1.786 2.209 1 97.62 332 ASN B CA 1
ATOM 5709 C C . ASN B 1 332 ? -14.945 -0.789 1.18 1 97.62 332 ASN B C 1
ATOM 5711 O O . ASN B 1 332 ? -15.695 -0.345 0.305 1 97.62 332 ASN B O 1
ATOM 5715 N N . ALA B 1 333 ? -13.695 -0.376 1.34 1 98.44 333 ALA B N 1
ATOM 5716 C CA . ALA B 1 333 ? -13.109 0.519 0.347 1 98.44 333 ALA B CA 1
ATOM 5717 C C . ALA B 1 333 ? -13.133 -0.112 -1.043 1 98.44 333 ALA B C 1
ATOM 5719 O O . ALA B 1 333 ? -13.016 -1.332 -1.18 1 98.44 333 ALA B O 1
ATOM 5720 N N . ARG B 1 334 ? -13.273 0.707 -2.045 1 98.12 334 ARG B N 1
ATOM 5721 C CA . ARG B 1 334 ? -13.281 0.213 -3.418 1 98.12 334 ARG B CA 1
ATOM 5722 C C . ARG B 1 334 ? -11.906 -0.32 -3.811 1 98.12 334 ARG B C 1
ATOM 5724 O O . ARG B 1 334 ? -11.797 -1.352 -4.477 1 98.12 334 ARG B O 1
ATOM 5731 N N . SER B 1 335 ? -10.859 0.351 -3.434 1 97.88 335 SER B N 1
ATOM 5732 C CA . SER B 1 335 ? -9.461 -0.037 -3.561 1 97.88 335 SER B CA 1
ATOM 5733 C C . SER B 1 335 ? -8.594 0.683 -2.533 1 97.88 335 SER B C 1
ATOM 5735 O O . SER B 1 335 ? -9 1.704 -1.976 1 97.88 335 SER B O 1
ATOM 5737 N N . ILE B 1 336 ? -7.469 0.12 -2.221 1 98.69 336 ILE B N 1
ATOM 5738 C CA . ILE B 1 336 ? -6.539 0.748 -1.29 1 98.69 336 ILE B CA 1
ATOM 5739 C C . ILE B 1 336 ? -5.133 0.762 -1.893 1 98.69 336 ILE B C 1
ATOM 5741 O O . ILE B 1 336 ? -4.652 -0.261 -2.385 1 98.69 336 ILE B O 1
ATOM 5745 N N . GLN B 1 337 ? -4.566 1.838 -1.945 1 98.69 337 GLN B N 1
ATOM 5746 C CA . GLN B 1 337 ? -3.158 2.018 -2.285 1 98.69 337 GLN B CA 1
ATOM 5747 C C . GLN B 1 337 ? -2.373 2.574 -1.101 1 98.69 337 GLN B C 1
ATOM 5749 O O . GLN B 1 337 ? -2.85 3.467 -0.397 1 98.69 337 GLN B O 1
ATOM 5754 N N . VAL B 1 338 ? -1.207 1.989 -0.864 1 98.69 338 VAL B N 1
ATOM 5755 C CA . VAL B 1 338 ? -0.351 2.438 0.229 1 98.69 338 VAL B CA 1
ATOM 5756 C C . VAL B 1 338 ? 1.049 2.738 -0.301 1 98.69 338 VAL B C 1
ATOM 5758 O O . VAL B 1 338 ? 1.572 2.006 -1.142 1 98.69 338 VAL B O 1
ATOM 5761 N N . LYS B 1 339 ? 1.625 3.762 0.085 1 98.75 339 LYS B N 1
ATOM 5762 C CA . LYS B 1 339 ? 3.051 4.027 -0.082 1 98.75 339 LYS B CA 1
ATOM 5763 C C . LYS B 1 339 ? 3.717 4.316 1.26 1 98.75 339 LYS B C 1
ATOM 5765 O O . LYS B 1 339 ? 3.305 5.227 1.981 1 98.75 339 LYS B O 1
ATOM 5770 N N . VAL B 1 340 ? 4.699 3.533 1.631 1 98.62 340 VAL B N 1
ATOM 5771 C CA . VAL B 1 340 ? 5.512 3.758 2.822 1 98.62 340 VAL B CA 1
ATOM 5772 C C . VAL B 1 340 ? 6.863 4.348 2.426 1 98.62 340 VAL B C 1
ATOM 5774 O O . VAL B 1 340 ? 7.625 3.721 1.686 1 98.62 340 VAL B O 1
ATOM 5777 N N . PHE B 1 341 ? 7.117 5.52 2.898 1 98.31 341 PHE B N 1
ATOM 5778 C CA . PHE B 1 341 ? 8.391 6.203 2.686 1 98.31 341 PHE B CA 1
ATOM 5779 C C . PHE B 1 341 ? 9.328 5.98 3.861 1 98.31 341 PHE B C 1
ATOM 5781 O O . PHE B 1 341 ? 8.898 5.984 5.016 1 98.31 341 PHE B O 1
ATOM 5788 N N . THR B 1 342 ? 10.539 5.766 3.547 1 97.44 342 THR B N 1
ATOM 5789 C CA . THR B 1 342 ? 11.57 5.492 4.547 1 97.44 342 THR B CA 1
ATOM 5790 C C . THR B 1 342 ? 12.727 6.48 4.418 1 97.44 342 THR B C 1
ATOM 5792 O O . THR B 1 342 ? 12.711 7.348 3.543 1 97.44 342 THR B O 1
ATOM 5795 N N . LYS B 1 343 ? 13.664 6.363 5.363 1 95.31 343 LYS B N 1
ATOM 5796 C CA . LYS B 1 343 ? 14.859 7.203 5.277 1 95.31 343 LYS B CA 1
ATOM 5797 C C . LYS B 1 343 ? 15.594 6.984 3.957 1 95.31 343 LYS B C 1
ATOM 5799 O O . LYS B 1 343 ? 16.125 7.93 3.377 1 95.31 343 LYS B O 1
ATOM 5804 N N . LYS B 1 344 ? 15.594 5.738 3.459 1 96.12 344 LYS B N 1
ATOM 5805 C CA . LYS B 1 344 ? 16.312 5.379 2.24 1 96.12 344 LYS B CA 1
ATOM 5806 C C . LYS B 1 344 ? 15.609 5.922 1.004 1 96.12 344 LYS B C 1
ATOM 5808 O O . LYS B 1 344 ? 16.25 6.352 0.049 1 96.12 344 LYS B O 1
ATOM 5813 N N . SER B 1 345 ? 14.273 5.98 1.016 1 95.12 345 SER B N 1
ATOM 5814 C CA . SER B 1 345 ? 13.523 6.48 -0.131 1 95.12 345 SER B CA 1
ATOM 5815 C C . SER B 1 345 ? 13.414 8 -0.1 1 95.12 345 SER B C 1
ATOM 5817 O O . SER B 1 345 ? 13.148 8.633 -1.126 1 95.12 345 SER B O 1
ATOM 5819 N N . GLY B 1 346 ? 13.547 8.578 1.128 1 95.38 346 GLY B N 1
ATOM 5820 C CA . GLY B 1 346 ? 13.109 9.953 1.348 1 95.38 346 GLY B CA 1
ATOM 5821 C C . GLY B 1 346 ? 11.625 10.062 1.639 1 95.38 346 GLY B C 1
ATOM 5822 O O . GLY B 1 346 ? 10.852 9.156 1.332 1 95.38 346 GLY B O 1
ATOM 5823 N N . GLY B 1 347 ? 11.195 11.141 2.336 1 95.44 347 GLY B N 1
ATOM 5824 C CA . GLY B 1 347 ? 9.797 11.359 2.664 1 95.44 347 GLY B CA 1
ATOM 5825 C C . GLY B 1 347 ? 9.359 10.648 3.93 1 95.44 347 GLY B C 1
ATOM 5826 O O . GLY B 1 347 ? 8.172 10.422 4.141 1 95.44 347 GLY B O 1
ATOM 5827 N N . GLU B 1 348 ? 10.25 10.281 4.809 1 96.19 348 GLU B N 1
ATOM 5828 C CA . GLU B 1 348 ? 9.984 9.445 5.973 1 96.19 348 GLU B CA 1
ATOM 5829 C C . GLU B 1 348 ? 9.352 10.258 7.102 1 96.19 348 GLU B C 1
ATOM 5831 O O . GLU B 1 348 ? 8.812 9.688 8.055 1 96.19 348 GLU B O 1
ATOM 5836 N N . GLU B 1 349 ? 9.359 11.594 6.953 1 94.81 349 GLU B N 1
ATOM 5837 C CA . GLU B 1 349 ? 8.898 12.438 8.047 1 94.81 349 GLU B CA 1
ATOM 5838 C C . GLU B 1 349 ? 7.41 12.758 7.906 1 94.81 349 GLU B C 1
ATOM 5840 O O . GLU B 1 349 ? 6.781 12.383 6.914 1 94.81 349 GLU B O 1
ATOM 5845 N N . HIS B 1 350 ? 6.844 13.406 8.875 1 95.62 350 HIS B N 1
ATOM 5846 C CA . HIS B 1 350 ? 5.441 13.797 8.938 1 95.62 350 HIS B CA 1
ATOM 5847 C C . HIS B 1 350 ? 5.02 14.539 7.672 1 95.62 350 HIS B C 1
ATOM 5849 O O . HIS B 1 350 ? 5.66 15.516 7.277 1 95.62 350 HIS B O 1
ATOM 5855 N N . CYS B 1 351 ? 3.982 14.016 6.941 1 96.19 351 CYS B N 1
ATOM 5856 C CA . CYS B 1 351 ? 3.422 14.562 5.715 1 96.19 351 CYS B CA 1
ATOM 5857 C C . CYS B 1 351 ? 4.484 14.672 4.629 1 96.19 351 CYS B C 1
ATOM 5859 O O . CYS B 1 351 ? 4.426 15.562 3.781 1 96.19 351 CYS B O 1
ATOM 5861 N N . GLN B 1 352 ? 5.551 13.836 4.797 1 96.19 352 GLN B N 1
ATOM 5862 C CA . GLN B 1 352 ? 6.633 13.75 3.824 1 96.19 352 GLN B CA 1
ATOM 5863 C C . GLN B 1 352 ? 7.344 15.094 3.67 1 96.19 352 GLN B C 1
ATOM 5865 O O . GLN B 1 352 ? 7.828 15.422 2.586 1 96.19 352 GLN B O 1
ATOM 5870 N N . VAL B 1 353 ? 7.328 15.883 4.688 1 91.88 353 VAL B N 1
ATOM 5871 C CA . VAL B 1 353 ? 8.078 17.141 4.695 1 91.88 353 VAL B CA 1
ATOM 5872 C C . VAL B 1 353 ? 9.523 16.875 4.301 1 91.88 353 VAL B C 1
ATOM 5874 O O . VAL B 1 353 ? 10.141 15.906 4.77 1 91.88 353 VAL B O 1
ATOM 5877 N N . GLY B 1 354 ? 10.078 17.703 3.439 1 87.88 354 GLY B N 1
ATOM 5878 C CA . GLY B 1 354 ? 11.422 17.531 2.898 1 87.88 354 GLY B CA 1
ATOM 5879 C C . GLY B 1 354 ? 11.43 16.891 1.519 1 87.88 354 GLY B C 1
ATOM 5880 O O . GLY B 1 354 ? 12.336 17.156 0.722 1 87.88 354 GLY B O 1
ATOM 5881 N N . HIS B 1 355 ? 10.422 15.992 1.311 1 92.94 355 HIS B N 1
ATOM 5882 C CA . HIS B 1 355 ? 10.297 15.383 -0.008 1 92.94 355 HIS B CA 1
ATOM 5883 C C . HIS B 1 355 ? 8.836 15.172 -0.385 1 92.94 355 HIS B C 1
ATOM 5885 O O . HIS B 1 355 ? 8.438 14.062 -0.741 1 92.94 355 HIS B O 1
ATOM 5891 N N . MET B 1 356 ? 8.102 16.219 -0.33 1 94.75 356 MET B N 1
ATOM 5892 C CA . MET B 1 356 ? 6.688 16.141 -0.69 1 94.75 356 MET B CA 1
ATOM 5893 C C . MET B 1 356 ? 6.52 15.797 -2.164 1 94.75 356 MET B C 1
ATOM 5895 O O . MET B 1 356 ? 5.488 15.25 -2.564 1 94.75 356 MET B O 1
ATOM 5899 N N . ASP B 1 357 ? 7.559 16.078 -2.924 1 95.5 357 ASP B N 1
ATOM 5900 C CA . ASP B 1 357 ? 7.539 15.758 -4.352 1 95.5 357 ASP B CA 1
ATOM 5901 C C . ASP B 1 357 ? 7.293 14.273 -4.582 1 95.5 357 ASP B C 1
ATOM 5903 O O . ASP B 1 357 ? 6.555 13.898 -5.492 1 95.5 357 ASP B O 1
ATOM 5907 N N . LEU B 1 358 ? 7.883 13.453 -3.732 1 96.69 358 LEU B N 1
ATOM 5908 C CA . LEU B 1 358 ? 7.715 12.008 -3.859 1 96.69 358 LEU B CA 1
ATOM 5909 C C . LEU B 1 358 ? 6.266 11.609 -3.592 1 96.69 358 LEU B C 1
ATOM 5911 O O . LEU B 1 358 ? 5.73 10.719 -4.262 1 96.69 358 LEU B O 1
ATOM 5915 N N . ALA B 1 359 ? 5.656 12.25 -2.637 1 97.94 359 ALA B N 1
ATOM 5916 C CA . ALA B 1 359 ? 4.254 11.984 -2.326 1 97.94 359 ALA B CA 1
ATOM 5917 C C . ALA B 1 359 ? 3.35 12.391 -3.488 1 97.94 359 ALA B C 1
ATOM 5919 O O . ALA B 1 359 ? 2.4 11.672 -3.818 1 97.94 359 ALA B O 1
ATOM 5920 N N . PHE B 1 360 ? 3.643 13.477 -4.145 1 98.19 360 PHE B N 1
ATOM 5921 C CA . PHE B 1 360 ? 2.777 13.984 -5.199 1 98.19 360 PHE B CA 1
ATOM 5922 C C . PHE B 1 360 ? 2.891 13.125 -6.453 1 98.19 360 PHE B C 1
ATOM 5924 O O . PHE B 1 360 ? 1.963 13.07 -7.262 1 98.19 360 PHE B O 1
ATOM 5931 N N . VAL B 1 361 ? 4.008 12.406 -6.629 1 97.69 361 VAL B N 1
ATOM 5932 C CA . VAL B 1 361 ? 4.094 11.422 -7.699 1 97.69 361 VAL B CA 1
ATOM 5933 C C . VAL B 1 361 ? 3.029 10.344 -7.5 1 97.69 361 VAL B C 1
ATOM 5935 O O . VAL B 1 361 ? 2.309 9.992 -8.438 1 97.69 361 VAL B O 1
ATOM 5938 N N . GLU B 1 362 ? 2.904 9.867 -6.273 1 98.25 362 GLU B N 1
ATOM 5939 C CA . GLU B 1 362 ? 1.92 8.844 -5.949 1 98.25 362 GLU B CA 1
ATOM 5940 C C . GLU B 1 362 ? 0.499 9.391 -6.035 1 98.25 362 GLU B C 1
ATOM 5942 O O . GLU B 1 362 ? -0.415 8.695 -6.48 1 98.25 362 GLU B O 1
ATOM 5947 N N . ILE B 1 363 ? 0.327 10.625 -5.594 1 98.75 363 ILE B N 1
ATOM 5948 C CA . ILE B 1 363 ? -0.984 11.266 -5.621 1 98.75 363 ILE B CA 1
ATOM 5949 C C . ILE B 1 363 ? -1.46 11.406 -7.062 1 98.75 363 ILE B C 1
ATOM 5951 O O . ILE B 1 363 ? -2.604 11.078 -7.383 1 98.75 363 ILE B O 1
ATOM 5955 N N . LYS B 1 364 ? -0.583 11.859 -7.945 1 98.19 364 LYS B N 1
ATOM 5956 C CA . LYS B 1 364 ? -0.956 12.031 -9.344 1 98.19 364 LYS B CA 1
ATOM 5957 C C . LYS B 1 364 ? -1.295 10.695 -10 1 98.19 364 LYS B C 1
ATOM 5959 O O . LYS B 1 364 ? -2.258 10.594 -10.758 1 98.19 364 LYS B O 1
ATOM 5964 N N . HIS B 1 365 ? -0.517 9.672 -9.688 1 97.44 365 HIS B N 1
ATOM 5965 C CA . HIS B 1 365 ? -0.811 8.344 -10.203 1 97.44 365 HIS B CA 1
ATOM 5966 C C . HIS B 1 365 ? -2.176 7.855 -9.727 1 97.44 365 HIS B C 1
ATOM 5968 O O . HIS B 1 365 ? -2.959 7.32 -10.516 1 97.44 365 HIS B O 1
ATOM 5974 N N . PHE B 1 366 ? -2.457 8.039 -8.461 1 98.31 366 PHE B N 1
ATOM 5975 C CA . PHE B 1 366 ? -3.707 7.609 -7.848 1 98.31 366 PHE B CA 1
ATOM 5976 C C . PHE B 1 366 ? -4.895 8.328 -8.477 1 98.31 366 PHE B C 1
ATOM 5978 O O . PHE B 1 366 ? -5.957 7.738 -8.664 1 98.31 366 PHE B O 1
ATOM 5985 N N . LEU B 1 367 ? -4.688 9.641 -8.781 1 98.12 367 LEU B N 1
ATOM 5986 C CA . LEU B 1 367 ? -5.766 10.492 -9.281 1 98.12 367 LEU B CA 1
ATOM 5987 C C . LEU B 1 367 ? -5.969 10.289 -10.781 1 98.12 367 LEU B C 1
ATOM 5989 O O . LEU B 1 367 ? -6.977 10.727 -11.336 1 98.12 367 LEU B O 1
ATOM 5993 N N . SER B 1 368 ? -5.051 9.656 -11.5 1 91.12 368 SER B N 1
ATOM 5994 C CA . SER B 1 368 ? -5.145 9.438 -12.938 1 91.12 368 SER B CA 1
ATOM 5995 C C . SER B 1 368 ? -6.051 8.258 -13.266 1 91.12 368 SER B C 1
ATOM 5997 O O . SER B 1 368 ? -6.242 7.367 -12.438 1 91.12 368 SER B O 1
#

Sequence (736 aa):
MMFTGNNQFDFQIQRFTSLYIEDEEVQNDRKEIGKKIVEFVSWKSWWLERASYYEKTGKLNIASSYYKAAMFYLTLEDPDREDIYQSFQRTFYTSFSDFDYERDAVPYQDGYLPTLLLKNPRASKTLLVMGGFDGFLEEIAGFFGKMKDTDYNILIFDGPGQGNTISQGLRFTPNFHEPVAAVLDYFKLDQVDAMGLSWGGFLVMQAASMEKRIRKVIAMDIFYSPMDALKMNLGNILFAILSIMINLRAKYLINPIIKQIANNRIDLKWELQNGYMLTGESNPYDLIRNLKNHNVGKYLAQVTQDCLLLVGQDDHYVPYHRIADILLGLKNARSIQVKVFTKKSGGEEHCQVGHMDLAFVEIKHFLSMMFTGNNQFDFQIQRFTSLYIEDEEVQNDRKEIGKKIVEFVSWKSWWLERASYYEKTGKLNIASSYYKAAMFYLTLEDPDREDIYQSFQRTFYTSFSDFDYERDAVPYQDGYLPTLLLKNPRASKTLLVMGGFDGFLEEIAGFFGKMKDTDYNILIFDGPGQGNTISQGLRFTPNFHEPVAAVLDYFKLDQVDAMGLSWGGFLVMQAASMEKRIRKVIAMDIFYSPMDALKMNLGNILFAILSIMINLRAKYLINPIIKQIANNRIDLKWELQNGYMLTGESNPYDLIRNLKNHNVGKYLAQVTQDCLLLVGQDDHYVPYHRIADILLGLKNARSIQVKVFTKKSGGEEHCQVGHMDLAFVEIKHFLS

Radius of gyration: 29.61 Å; Cα contacts (8 Å, |Δi|>4): 1440; chains: 2; bounding box: 49×87×76 Å

Foldseek 3Di:
DDQQNAPVVVVLLLQLLLLPCVDPVSVVCSNPVNVQDDALVSQLVVLQVVLVVCVVVPVLCSSLSSLLSNLQLPFPPDPCNVVSVVSNVVSLVVPDDLFDWDWDWFDDDQGTKIKIKGDAPQAPAEEEEEEALADDQSSVVSLCSVVHNPNYIYMYIYDFLYDCNLVVVGADALQLLVVVVSVCVVVVQQAHAYEYADLGLLNQLNNLLPRVSHAEYEYLANAFAQLQLVCLQQDDPVSVVVVVCLVVVVQVVNFVVLVVVCVVRNVSVSCVRSLCSRHVDDTDSVSCVRRRVSGSLVRQCSRQHEYEHEAQCPESRGHRVCCVVNVVSNVRYPYYHYDYDYPVNQLNYRSSRSPVVVVVVVVSVSVD/DDQQNAPVVVVLLLQLLLLPCVDPVSVVCSNPVNVQDDALVSQLVSLQVVLVVCVVVPVLCSSLSSLLSNLQLPFPPDPCNVVSLVSNVVSLVVPDDLFDWDWDWFDDDQGTKIKIKGDAPQAPAEEEEEEALADDQSSVVSLCSVVHNPNYIYMYIYDFLYDCNLVVVGADALQLLVVVVSVCVVVVQQAHAYEYADLGLLNQLNNLLPRVSHAEYEYLANAFAQLQLVCLQQDDPVSVVVVVCLVVVVQVVNFVVLVVVLVVRNVSVSCVRSLCSRHVDDTDSVSCVRRRVSGSLVRQCSRQHEYEHEAQCPESRGHRVCCVVNVVSNVRYPYYHYDYDYPVRQLNYRSSRSPVVVVVVVVVVSVD